Protein AF-A0A0L0VGM8-F1 (afdb_monomer_lite)

pLDDT: mean 88.45, std 19.05, range [26.08, 98.88]

Organism: NCBI:txid1165861

Sequence (491 aa):
MAAKLDQTADYLCGAKWAIGRETSVAVNGSKTFADRGPPMVFPAPFGRDLTKEEAYIQKLDASTGASLKLTVLNAQGRVWTMVAGGGASVVYSDAIAAHGFAHELANYGEYSGAPTKGQTFEYAKTILDLMTRGEPHPEGKVLIIGGGIANFTNVAATFGGIIDALKNYKEGLQRHKVKIFVRRGGPNYQEGLKKMRLIGETIGIEIQVFGPDTHISSIVPMALGITKPMSNGVDSAPNGISATHKAPNGTSVTSPPSSATFAATVVPESREEHGVVSFAQGAPAQRPWFRPFDETTRGLVYGLQPRAIQGMLDFDFACGRKIPSVAAMIYPFGGHHVQKFYWGTKETLLPVYATIAEAVKKHPEADTLVNFSSSRSVYQSTLDALEISQIKSIALIAEGVPERHAREILHLAEKKKVIIIGPATVGGIKPGCFRIGNTGGMMDNIIASKLYRPGSVAYVSKSGGMSNELNNILSLTTNGTYEGIAIGGDR

Radius of gyration: 25.76 Å; chains: 1; bounding box: 67×94×62 Å

InterPro domains:
  IPR002020 Citrate synthase [PTHR23118] (273-491)
  IPR003781 CoA-binding [PF02629] (295-400)
  IPR016102 Succinyl-CoA synthetase-like [G3DSA:3.40.50.261] (47-234)
  IPR016102 Succinyl-CoA synthetase-like [G3DSA:3.40.50.261] (425-491)
  IPR016102 Succinyl-CoA synthetase-like [SSF52210] (66-200)
  IPR032263 ATP-citrate synthase, citrate-binding domain [PF16114] (48-225)
  IPR033847 ATP-citrate lyase/succinyl-CoA ligase, conserved site [PS01216] (461-490)
  IPR036291 NAD(P)-binding domain superfamily [SSF51735] (292-423)
  IPR036969 Citrate synthase superfamily [SSF48256] (419-489)

Secondary structure (DSSP, 8-state):
------GGGHHHHHHHHHHHT--S---TT----TT-SPPP--PPPTT-PPPHHHHHHHHHHHTSSSEEEEEES-TT-SEEE--BSHHHHHHHHHHHHHTT-GGGB-EEEEEES---HHHHHHHHHHHHHHHTSSSPPTT--EEEE-B-B-SS--HHHHHHHHHHHHHHTHHHHHHTT-EEEEE-BSTTHHHHHHHHHHHHHHHT--EEEE-TTS-TTTHHHHHTT--PPPP------------------------------S--PPPTTEEEETTEEEEPPPPPP---TT----TT-EEEEES--HHHHHHHHHHHHHTT-SS-SEEEEE-TTS-SEEEEEEETTEEEEEEEESSHHHHHHH-TTEEEEEE---TTTHHHHHHHHHT-TT--EEEE--S---HHHHHHHHHHHHHHT-EEE-SS---EEETTTEE-TTTT-SHHHHHHTTTTS--SEEEEES-HHHHHHHHHHHHHHSS-EEEEEE--S--

Structure (mmCIF, N/CA/C/O backbone):
data_AF-A0A0L0VGM8-F1
#
_entry.id   AF-A0A0L0VGM8-F1
#
loop_
_atom_site.group_PDB
_atom_site.id
_atom_site.type_symbol
_atom_site.label_atom_id
_atom_site.label_alt_id
_atom_site.label_comp_id
_atom_site.label_asym_id
_atom_site.label_entity_id
_atom_site.label_seq_id
_atom_site.pdbx_PDB_ins_code
_atom_site.Cartn_x
_atom_site.Cartn_y
_atom_site.Cartn_z
_atom_site.occupancy
_atom_site.B_iso_or_equiv
_atom_site.auth_seq_id
_atom_site.auth_comp_id
_atom_site.auth_asym_id
_atom_site.auth_atom_id
_atom_site.pdbx_PDB_model_num
ATOM 1 N N . MET A 1 1 ? -30.259 19.601 -10.036 1.00 79.94 1 MET A N 1
ATOM 2 C CA . MET A 1 1 ? -29.054 19.096 -10.732 1.00 79.94 1 MET A CA 1
ATOM 3 C C . MET A 1 1 ? -28.378 18.089 -9.815 1.00 79.94 1 MET A C 1
ATOM 5 O O . MET A 1 1 ? -28.261 18.386 -8.636 1.00 79.94 1 MET A O 1
ATOM 9 N N . ALA A 1 2 ? -27.986 16.918 -10.319 1.00 90.88 2 ALA A N 1
ATOM 10 C CA . ALA A 1 2 ? -27.205 15.931 -9.571 1.00 90.88 2 ALA A CA 1
ATOM 11 C C . ALA A 1 2 ? -25.869 15.724 -10.291 1.00 90.88 2 ALA A C 1
ATOM 13 O O . ALA A 1 2 ? -25.850 15.620 -11.516 1.00 90.88 2 ALA A O 1
ATOM 14 N N . ALA A 1 3 ? -24.764 15.701 -9.548 1.00 92.38 3 ALA A N 1
ATOM 15 C CA . ALA A 1 3 ? -23.424 15.572 -10.107 1.00 92.38 3 ALA A CA 1
ATOM 16 C C . ALA A 1 3 ? -22.509 14.794 -9.153 1.00 92.38 3 ALA A C 1
ATOM 18 O O . ALA A 1 3 ? -22.733 14.771 -7.943 1.00 92.38 3 ALA A O 1
ATOM 19 N N . LYS A 1 4 ? -21.465 14.179 -9.711 1.00 93.75 4 LYS A N 1
ATOM 20 C CA . LYS A 1 4 ? -20.324 13.628 -8.975 1.00 93.75 4 LYS A CA 1
ATOM 21 C C . LYS A 1 4 ? -19.057 14.193 -9.599 1.00 93.75 4 LYS A C 1
ATOM 23 O O . LYS A 1 4 ? -18.943 14.218 -10.823 1.00 93.75 4 LYS A O 1
ATOM 28 N N . LEU A 1 5 ? -18.143 14.658 -8.760 1.00 94.25 5 LEU A N 1
ATOM 29 C CA . LEU A 1 5 ? -16.831 15.132 -9.178 1.00 94.25 5 LEU A CA 1
ATOM 30 C C . LEU A 1 5 ? -15.785 14.114 -8.740 1.00 94.25 5 LEU A C 1
ATOM 32 O O . LEU A 1 5 ? -15.916 13.507 -7.678 1.00 94.25 5 LEU A O 1
ATOM 36 N N . ASP A 1 6 ? -14.758 13.947 -9.561 1.00 95.00 6 ASP A N 1
ATOM 37 C CA . ASP A 1 6 ? -13.577 13.181 -9.193 1.00 95.00 6 ASP A CA 1
ATOM 38 C C . ASP A 1 6 ? -12.744 14.004 -8.205 1.00 95.00 6 ASP A C 1
ATOM 40 O O . ASP A 1 6 ? -12.049 14.939 -8.600 1.00 95.00 6 ASP A O 1
ATOM 44 N N . GLN A 1 7 ? -12.839 13.672 -6.917 1.00 91.94 7 GLN A N 1
ATOM 45 C CA . GLN A 1 7 ? -12.145 14.386 -5.845 1.00 91.94 7 GLN A CA 1
ATOM 46 C C . GLN A 1 7 ? -10.617 14.337 -5.994 1.00 91.94 7 GLN A C 1
ATOM 48 O O . GLN A 1 7 ? -9.934 15.258 -5.552 1.00 91.94 7 GLN A O 1
ATOM 53 N N . THR A 1 8 ? -10.062 13.316 -6.650 1.00 92.19 8 THR A N 1
ATOM 54 C CA . THR A 1 8 ? -8.607 13.215 -6.847 1.00 92.19 8 THR A CA 1
ATOM 55 C C . THR A 1 8 ? -8.074 14.309 -7.782 1.00 92.19 8 THR A C 1
ATOM 57 O O . THR A 1 8 ? -6.894 14.655 -7.734 1.00 92.19 8 THR A O 1
ATOM 60 N N . ALA A 1 9 ? -8.952 14.942 -8.570 1.00 94.94 9 ALA A N 1
ATOM 61 C CA . ALA A 1 9 ? -8.632 16.085 -9.418 1.00 94.94 9 ALA A CA 1
ATOM 62 C C . ALA A 1 9 ? -8.620 17.437 -8.675 1.00 94.94 9 ALA A C 1
ATOM 64 O O . ALA A 1 9 ? -8.460 18.473 -9.323 1.00 94.94 9 ALA A O 1
ATOM 65 N N . ASP A 1 10 ? -8.760 17.469 -7.344 1.00 90.75 10 ASP A N 1
ATOM 66 C CA . ASP A 1 10 ? -8.776 18.719 -6.566 1.00 90.75 10 ASP A CA 1
ATOM 67 C C . ASP A 1 10 ? -7.519 19.572 -6.789 1.00 90.75 10 ASP A C 1
ATOM 69 O O . ASP A 1 10 ? -7.609 20.774 -7.020 1.00 90.75 10 ASP A O 1
ATOM 73 N N . TYR A 1 11 ? -6.338 18.954 -6.877 1.00 89.94 11 TYR A N 1
ATOM 74 C CA . TYR A 1 11 ? -5.098 19.696 -7.137 1.00 89.94 11 TYR A CA 1
ATOM 75 C C . TYR A 1 11 ? -5.039 20.350 -8.535 1.00 89.94 11 TYR A C 1
ATOM 77 O O . TYR A 1 11 ? -4.199 21.220 -8.761 1.00 89.94 11 TYR A O 1
ATOM 85 N N . LEU A 1 12 ? -5.904 19.937 -9.472 1.00 92.50 12 LEU A N 1
ATOM 86 C CA . LEU A 1 12 ? -6.023 20.499 -10.825 1.00 92.50 12 LEU A CA 1
ATOM 87 C C . LEU A 1 12 ? -7.187 21.486 -10.937 1.00 92.50 12 LEU A C 1
ATOM 89 O O . LEU A 1 12 ? -7.097 22.502 -11.628 1.00 92.50 12 LEU A O 1
ATOM 93 N N . CYS A 1 13 ? -8.314 21.151 -10.310 1.00 94.00 13 CYS A N 1
ATOM 94 C CA . CYS A 1 13 ? -9.599 21.804 -10.527 1.00 94.00 13 CYS A CA 1
ATOM 95 C C . CYS A 1 13 ? -10.120 22.565 -9.305 1.00 94.00 13 CYS A C 1
ATOM 97 O O . CYS A 1 13 ? -11.074 23.327 -9.460 1.00 94.00 13 CYS A O 1
ATOM 99 N N . GLY A 1 14 ? -9.493 22.426 -8.137 1.00 90.62 14 GLY A N 1
ATOM 100 C CA . GLY A 1 14 ? -9.945 22.985 -6.862 1.00 90.62 14 GLY A CA 1
ATOM 101 C C . GLY A 1 14 ? -10.182 24.492 -6.913 1.00 90.62 14 GLY A C 1
ATOM 102 O O . GLY A 1 14 ? -11.224 24.960 -6.465 1.00 90.62 14 GLY A O 1
ATOM 103 N N . ALA A 1 15 ? -9.305 25.251 -7.580 1.00 89.94 15 ALA A N 1
ATOM 104 C CA . ALA A 1 15 ? -9.500 26.691 -7.776 1.00 89.94 15 ALA A CA 1
ATOM 105 C C . ALA A 1 15 ? -10.761 27.010 -8.605 1.00 89.94 15 ALA A C 1
ATOM 107 O O . ALA A 1 15 ? -11.533 27.901 -8.264 1.00 89.94 15 ALA A O 1
ATOM 108 N N . LYS A 1 16 ? -11.026 26.250 -9.678 1.00 91.56 16 LYS A N 1
ATOM 109 C CA . LYS A 1 16 ? -12.244 26.424 -10.493 1.00 91.56 16 LYS A CA 1
ATOM 110 C C . LYS A 1 16 ? -13.495 26.014 -9.722 1.00 91.56 16 LYS A C 1
ATOM 112 O O . LYS A 1 16 ? -14.535 26.653 -9.856 1.00 91.56 16 LYS A O 1
ATOM 117 N N . TRP A 1 17 ? -13.394 24.953 -8.926 1.00 92.25 17 TRP A N 1
ATOM 118 C CA . TRP A 1 17 ? -14.467 24.509 -8.046 1.00 92.25 17 TRP A CA 1
ATOM 119 C C . TRP A 1 17 ? -14.796 25.563 -6.990 1.00 92.25 17 TRP A C 1
ATOM 121 O O . TRP A 1 17 ? -15.973 25.843 -6.790 1.00 92.25 17 TRP A O 1
ATOM 131 N N . ALA A 1 18 ? -13.785 26.182 -6.377 1.00 88.94 18 ALA A N 1
ATOM 132 C CA . ALA A 1 18 ? -13.961 27.246 -5.395 1.00 88.94 18 ALA A CA 1
ATOM 133 C C . ALA A 1 18 ? -14.659 28.475 -5.997 1.00 88.94 18 ALA A C 1
ATOM 135 O O . ALA A 1 18 ? -15.657 28.940 -5.446 1.00 88.94 18 ALA A O 1
ATOM 136 N N . ILE A 1 19 ? -14.227 28.914 -7.186 1.00 88.06 19 ILE A N 1
ATOM 137 C CA . ILE A 1 19 ? -14.870 30.008 -7.932 1.00 88.06 19 ILE A CA 1
ATOM 138 C C . ILE A 1 19 ? -16.338 29.679 -8.226 1.00 88.06 19 ILE A C 1
ATOM 140 O O . ILE A 1 19 ? -17.218 30.506 -8.009 1.00 88.06 19 ILE A O 1
ATOM 144 N N . GLY A 1 20 ? -16.629 28.454 -8.676 1.00 86.81 20 GLY A N 1
ATOM 145 C CA . GLY A 1 20 ? -17.999 28.017 -8.961 1.00 86.81 20 GLY A CA 1
ATOM 146 C C . GLY A 1 20 ? -18.915 27.964 -7.731 1.00 86.81 20 GLY A C 1
ATOM 147 O O . GLY A 1 20 ? -20.133 27.904 -7.885 1.00 86.81 20 GLY A O 1
ATOM 148 N N . ARG A 1 21 ? -18.348 27.984 -6.518 1.00 85.50 21 ARG A N 1
ATOM 149 C CA . ARG A 1 21 ? -19.083 28.031 -5.247 1.00 85.50 21 ARG A CA 1
ATOM 150 C C . ARG A 1 21 ? -19.226 29.435 -4.665 1.00 85.50 21 ARG A C 1
ATOM 152 O O . ARG A 1 21 ? -19.839 29.582 -3.608 1.00 85.50 21 ARG A O 1
ATOM 159 N N . GLU A 1 22 ? -18.654 30.453 -5.295 1.00 80.12 22 GLU A N 1
ATOM 160 C CA . GLU A 1 22 ? -18.773 31.826 -4.825 1.00 80.12 22 GLU A CA 1
ATOM 161 C C . GLU A 1 22 ? -20.226 32.319 -4.948 1.00 80.12 22 GLU A C 1
ATOM 163 O O . GLU A 1 22 ? -20.828 32.273 -6.017 1.00 80.12 22 GLU A O 1
ATOM 168 N N . THR A 1 23 ? -20.795 32.803 -3.843 1.00 71.62 23 THR A N 1
ATOM 169 C CA . THR A 1 23 ? -22.163 33.347 -3.792 1.00 71.62 23 THR A CA 1
ATOM 170 C C . THR A 1 23 ? -22.209 34.874 -3.889 1.00 71.62 23 THR A C 1
ATOM 172 O O . THR A 1 23 ? -23.296 35.445 -3.959 1.00 71.62 23 THR A O 1
ATOM 175 N N . SER A 1 24 ? -21.059 35.560 -3.875 1.00 66.19 24 SER A N 1
ATOM 176 C CA . SER A 1 24 ? -20.976 37.009 -4.083 1.00 66.19 24 SER A CA 1
ATOM 177 C C . SER A 1 24 ? -21.160 37.351 -5.559 1.00 66.19 24 SER A C 1
ATOM 179 O O . SER A 1 24 ? -20.450 36.842 -6.422 1.00 66.19 24 SER A O 1
ATOM 181 N N . VAL A 1 25 ? -22.095 38.261 -5.845 1.00 56.09 25 VAL A N 1
ATOM 182 C CA . VAL A 1 25 ? -22.300 38.839 -7.179 1.00 56.09 25 VAL A CA 1
ATOM 183 C C . VAL A 1 25 ? -20.978 39.461 -7.633 1.00 56.09 25 VAL A C 1
ATOM 185 O O . VAL A 1 25 ? -20.482 40.399 -7.008 1.00 56.09 25 VAL A O 1
ATOM 188 N N . ALA A 1 26 ? -20.368 38.919 -8.688 1.00 52.00 26 ALA A N 1
ATOM 189 C CA . ALA A 1 26 ? -19.128 39.457 -9.226 1.00 52.00 26 ALA A CA 1
ATOM 190 C C . ALA A 1 26 ? -19.354 40.909 -9.679 1.00 52.00 26 ALA A C 1
ATOM 192 O O . ALA A 1 26 ? -20.051 41.162 -10.659 1.00 52.00 26 ALA A O 1
ATOM 193 N N . VAL A 1 27 ? -18.769 41.873 -8.966 1.00 47.88 27 VAL A N 1
ATOM 194 C CA . VAL A 1 27 ? -18.684 43.254 -9.447 1.00 47.88 27 VAL A CA 1
ATOM 195 C C . VAL A 1 27 ? -17.753 43.243 -10.660 1.00 47.88 27 VAL A C 1
ATOM 197 O O . VAL A 1 27 ? -16.590 42.848 -10.551 1.00 47.88 27 VAL A O 1
ATOM 200 N N . ASN A 1 28 ? -18.289 43.614 -11.824 1.00 42.31 28 ASN A N 1
ATOM 201 C CA . ASN A 1 28 ? -17.569 43.664 -13.096 1.00 42.31 28 ASN A CA 1
ATOM 202 C C . ASN A 1 28 ? -16.241 44.432 -12.949 1.00 42.31 28 ASN A C 1
ATOM 204 O O . ASN A 1 28 ? -16.252 45.623 -12.648 1.00 42.31 28 ASN A O 1
ATOM 208 N N . GLY A 1 29 ? -15.109 43.760 -13.199 1.00 49.34 29 GLY A N 1
ATOM 209 C CA . GLY A 1 29 ? -13.810 44.417 -13.412 1.00 49.34 29 GLY A CA 1
ATOM 210 C C . GLY A 1 29 ? -12.638 44.015 -12.506 1.00 49.34 29 GLY A C 1
ATOM 211 O O . GLY A 1 29 ? -11.538 44.521 -12.722 1.00 49.34 29 GLY A O 1
ATOM 212 N N . SER A 1 30 ? -12.790 43.112 -11.529 1.00 43.59 30 SER A N 1
ATOM 213 C CA . SER A 1 30 ? -11.649 42.663 -10.708 1.00 43.59 30 SER A CA 1
ATOM 214 C C . SER A 1 30 ? -10.921 41.453 -11.315 1.00 43.59 30 SER A C 1
ATOM 216 O O . SER A 1 30 ? -11.533 40.463 -11.716 1.00 43.59 30 SER A O 1
ATOM 218 N N . LYS A 1 31 ? -9.583 41.535 -11.393 1.00 45.72 31 LYS A N 1
ATOM 219 C CA . LYS A 1 31 ? -8.706 40.438 -11.838 1.00 45.72 31 LYS A CA 1
ATOM 220 C C . LYS A 1 31 ? -8.954 39.186 -10.982 1.00 45.72 31 LYS A C 1
ATOM 222 O O . LYS A 1 31 ? -8.949 39.256 -9.756 1.00 45.72 31 LYS A O 1
ATOM 227 N N . THR A 1 32 ? -9.160 38.045 -11.634 1.00 46.97 32 THR A N 1
ATOM 228 C CA . THR A 1 32 ? -9.331 36.722 -11.014 1.00 46.97 32 THR A CA 1
ATOM 229 C C . THR A 1 32 ? -8.058 36.291 -10.284 1.00 46.97 32 THR A C 1
ATOM 231 O O . THR A 1 32 ? -7.038 36.053 -10.928 1.00 46.97 32 THR A O 1
ATOM 234 N N . PHE A 1 33 ? -8.120 36.165 -8.958 1.00 50.41 33 PHE A N 1
ATOM 235 C CA . PHE A 1 33 ? -7.086 35.516 -8.145 1.00 50.41 33 PHE A CA 1
ATOM 236 C C . PHE A 1 33 ? -7.449 34.043 -7.899 1.00 50.41 33 PHE A C 1
ATOM 238 O O . PHE A 1 33 ? -8.628 33.692 -7.878 1.00 50.41 33 PHE A O 1
ATOM 245 N N . ALA A 1 34 ? -6.436 33.188 -7.726 1.00 52.56 34 ALA A N 1
ATOM 246 C CA . ALA A 1 34 ? -6.582 31.737 -7.565 1.00 52.56 34 ALA A CA 1
ATOM 247 C C . ALA A 1 34 ? -7.302 31.304 -6.267 1.00 52.56 34 ALA A C 1
ATOM 249 O O . ALA A 1 34 ? -7.775 30.174 -6.195 1.00 52.56 34 ALA A O 1
ATOM 250 N N . ASP A 1 35 ? -7.450 32.210 -5.296 1.00 57.44 35 ASP A N 1
ATOM 251 C CA . ASP A 1 35 ? -7.978 31.933 -3.952 1.00 57.44 35 ASP A CA 1
ATOM 252 C C . ASP A 1 35 ? -9.384 32.516 -3.732 1.00 57.44 35 ASP A C 1
ATOM 254 O O . ASP A 1 35 ? -9.690 33.091 -2.685 1.00 57.44 35 ASP A O 1
ATOM 258 N N . ARG A 1 36 ? -10.248 32.439 -4.749 1.00 70.75 36 ARG A N 1
ATOM 259 C CA . ARG A 1 36 ? -11.599 33.011 -4.689 1.00 70.75 36 ARG A CA 1
ATOM 260 C C . ARG A 1 36 ? -12.656 31.923 -4.464 1.00 70.75 36 ARG A C 1
ATOM 262 O O . ARG A 1 36 ? -12.758 30.987 -5.251 1.00 70.75 36 ARG A O 1
ATOM 269 N N . GLY A 1 37 ? -13.464 32.092 -3.413 1.00 73.38 37 GLY A N 1
ATOM 270 C CA . GLY A 1 37 ? -14.580 31.208 -3.048 1.00 73.38 37 GLY A CA 1
ATOM 271 C C . GLY A 1 37 ? -14.209 30.068 -2.079 1.00 73.38 37 GLY A C 1
ATOM 272 O O . GLY A 1 37 ? -13.031 29.792 -1.859 1.00 73.38 37 GLY A O 1
ATOM 273 N N . PRO A 1 38 ? -15.198 29.421 -1.433 1.00 84.12 38 PRO A N 1
ATOM 274 C CA . PRO A 1 38 ? -14.945 28.331 -0.489 1.00 84.12 38 PRO A CA 1
ATOM 275 C C . PRO A 1 38 ? -14.547 27.024 -1.211 1.00 84.12 38 PRO A C 1
ATOM 277 O O . PRO A 1 38 ? -15.079 26.747 -2.288 1.00 84.12 38 PRO A O 1
ATOM 280 N N . PRO A 1 39 ? -13.687 26.168 -0.615 1.00 85.81 39 PRO A N 1
ATOM 281 C CA . PRO A 1 39 ? -13.276 24.887 -1.209 1.00 85.81 39 PRO A CA 1
ATOM 282 C C . PRO A 1 39 ? -14.476 23.968 -1.458 1.00 85.81 39 PRO A C 1
ATOM 284 O O . PRO A 1 39 ? -15.499 24.113 -0.794 1.00 85.81 39 PRO A O 1
ATOM 287 N N . MET A 1 40 ? -14.384 23.010 -2.387 1.00 88.31 40 MET A N 1
ATOM 288 C CA . MET A 1 40 ? -15.491 22.085 -2.678 1.00 88.31 40 MET A CA 1
ATOM 289 C C . MET A 1 40 ? -15.894 21.271 -1.436 1.00 88.31 40 MET A C 1
ATOM 291 O O . MET A 1 40 ? -15.041 20.796 -0.693 1.00 88.31 40 MET A O 1
ATOM 295 N N . VAL A 1 41 ? -17.203 21.108 -1.210 1.00 85.81 41 VAL A N 1
ATOM 296 C CA . VAL A 1 41 ? -17.743 20.280 -0.118 1.00 85.81 41 VAL A CA 1
ATOM 297 C C . VAL A 1 41 ? -18.390 19.043 -0.719 1.00 85.81 41 VAL A C 1
ATOM 299 O O . VAL A 1 41 ? -19.236 19.150 -1.605 1.00 85.81 41 VAL A O 1
ATOM 302 N N . PHE A 1 42 ? -18.007 17.879 -0.201 1.00 87.19 42 PHE A N 1
ATOM 303 C CA . PHE A 1 42 ? -18.567 16.583 -0.566 1.00 87.19 42 PHE A CA 1
ATOM 304 C C . PHE A 1 42 ? -19.541 16.152 0.539 1.00 87.19 42 PHE A C 1
ATOM 306 O O . PHE A 1 42 ? -19.089 15.701 1.593 1.00 87.19 42 PHE A O 1
ATOM 313 N N . PRO A 1 43 ? -20.862 16.356 0.363 1.00 86.25 43 PRO A N 1
ATOM 314 C CA . PRO A 1 43 ? -21.831 16.023 1.400 1.00 86.25 43 PRO A CA 1
ATOM 315 C C . PRO A 1 43 ? -21.886 14.510 1.633 1.00 86.25 43 PRO A C 1
ATOM 317 O O . PRO A 1 43 ? -21.702 13.717 0.704 1.00 86.25 43 PRO A O 1
ATOM 320 N N . ALA A 1 44 ? -22.177 14.117 2.874 1.00 85.50 44 ALA A N 1
ATOM 321 C CA . ALA A 1 44 ? -22.482 12.731 3.198 1.00 85.50 44 ALA A CA 1
ATOM 322 C C . ALA A 1 44 ? -23.756 12.265 2.454 1.00 85.50 44 ALA A C 1
ATOM 324 O O . ALA A 1 44 ? -24.604 13.090 2.092 1.00 85.50 44 ALA A O 1
ATOM 325 N N . PRO A 1 45 ? -23.911 10.952 2.199 1.00 86.31 45 PRO A N 1
ATOM 326 C CA . PRO A 1 45 ? -25.155 10.406 1.668 1.00 86.31 45 PRO A CA 1
ATOM 327 C C . PRO A 1 45 ? -26.355 10.744 2.562 1.00 86.31 45 PRO A C 1
ATOM 329 O O . PRO A 1 45 ? -26.219 10.856 3.780 1.00 86.31 45 PRO A O 1
ATOM 332 N N . PHE A 1 46 ? -27.545 10.847 1.963 1.00 88.44 46 PHE A N 1
ATOM 333 C CA . PHE A 1 46 ? -28.784 11.046 2.718 1.00 88.44 46 PHE A CA 1
ATOM 334 C C . PHE A 1 46 ? -28.940 9.983 3.819 1.00 88.44 46 PHE A C 1
ATOM 336 O O . PHE A 1 46 ? -28.724 8.797 3.570 1.00 88.44 46 PHE A O 1
ATOM 343 N N . GLY A 1 47 ? -29.328 10.415 5.022 1.00 85.31 47 GLY A N 1
ATOM 344 C CA . GLY A 1 47 ? -29.455 9.554 6.203 1.00 85.31 47 GLY A CA 1
ATOM 345 C C . GLY A 1 47 ? -28.227 9.538 7.120 1.00 85.31 47 GLY A C 1
ATOM 346 O O . GLY A 1 47 ? -28.261 8.862 8.145 1.00 85.31 47 GLY A O 1
ATOM 347 N N . ARG A 1 48 ? -27.163 10.285 6.795 1.00 85.12 48 ARG A N 1
ATOM 348 C CA . ARG A 1 48 ? -26.002 10.496 7.669 1.00 85.12 48 ARG A CA 1
ATOM 349 C C . ARG A 1 48 ? -25.472 11.920 7.572 1.00 85.12 48 ARG A C 1
ATOM 351 O O . ARG A 1 48 ? -25.461 12.508 6.495 1.00 85.12 48 ARG A O 1
ATOM 358 N N . ASP A 1 49 ? -24.942 12.407 8.686 1.00 83.00 49 ASP A N 1
ATOM 359 C CA . ASP A 1 49 ? -24.141 13.626 8.733 1.00 83.00 49 ASP A CA 1
ATOM 360 C C . ASP A 1 49 ? -22.651 13.280 8.729 1.00 83.00 49 ASP A C 1
ATOM 362 O O . ASP A 1 49 ? -22.243 12.248 9.267 1.00 83.00 49 ASP A O 1
ATOM 366 N N . LEU A 1 50 ? -21.836 14.158 8.136 1.00 86.19 50 LEU A N 1
ATOM 367 C CA . LEU A 1 50 ? -20.381 14.065 8.232 1.00 86.19 50 LEU A CA 1
ATOM 368 C C . LEU A 1 50 ? -19.955 14.477 9.646 1.00 86.19 50 LEU A C 1
ATOM 370 O O . LEU A 1 50 ? -20.148 15.631 10.043 1.00 86.19 50 LEU A O 1
ATOM 374 N N . THR A 1 51 ? -19.370 13.558 10.411 1.00 91.38 51 THR A N 1
ATOM 375 C CA . THR A 1 51 ? -18.949 13.869 11.782 1.00 91.38 51 THR A CA 1
ATOM 376 C C . THR A 1 51 ? -17.689 14.738 11.798 1.00 91.38 51 THR A C 1
ATOM 378 O O . THR A 1 51 ? -16.915 14.795 10.837 1.00 91.38 51 THR A O 1
ATOM 381 N N . LYS A 1 52 ? -17.443 15.422 12.923 1.00 94.31 52 LYS A N 1
ATOM 382 C CA . LYS A 1 52 ? -16.221 16.227 13.107 1.00 94.31 52 LYS A CA 1
ATOM 383 C C . LYS A 1 52 ? -14.961 15.361 13.005 1.00 94.31 52 LYS A C 1
ATOM 385 O O . LYS A 1 52 ? -13.931 15.820 12.522 1.00 94.31 52 LYS A O 1
ATOM 390 N N . GLU A 1 53 ? -15.057 14.112 13.445 1.00 96.00 53 GLU A N 1
ATOM 391 C CA . GLU A 1 53 ? -13.988 13.119 13.421 1.00 96.00 53 GLU A CA 1
ATOM 392 C C . GLU A 1 53 ? -13.730 12.595 12.005 1.00 96.00 53 GLU A C 1
ATOM 394 O O . GLU A 1 53 ? -12.575 12.498 11.599 1.00 96.00 53 GLU A O 1
ATOM 399 N N . GLU A 1 54 ? -14.779 12.337 11.217 1.00 95.00 54 GLU A N 1
ATOM 400 C CA . GLU A 1 54 ? -14.637 11.998 9.795 1.00 95.00 54 GLU A CA 1
ATOM 401 C C . GLU A 1 54 ? -13.947 13.136 9.029 1.00 95.00 54 GLU A C 1
ATOM 403 O O . GLU A 1 54 ? -12.987 12.893 8.297 1.00 95.00 54 GLU A O 1
ATOM 408 N N . ALA A 1 55 ? -14.359 14.388 9.260 1.00 92.19 55 ALA A N 1
ATOM 409 C CA . ALA A 1 55 ? -13.723 15.562 8.661 1.00 92.19 55 ALA A CA 1
ATOM 410 C C . ALA A 1 55 ? -12.254 15.735 9.102 1.00 92.19 55 ALA A C 1
ATOM 412 O O . ALA A 1 55 ? -11.400 16.120 8.300 1.00 92.19 55 ALA A O 1
ATOM 413 N N . TYR A 1 56 ? -11.934 15.431 10.365 1.00 95.88 56 TYR A N 1
ATOM 414 C CA . TYR A 1 56 ? -10.560 15.462 10.870 1.00 95.88 56 TYR A CA 1
ATOM 415 C C . TYR A 1 56 ? -9.668 14.430 10.166 1.00 95.88 56 TYR A C 1
ATOM 417 O O . TYR A 1 56 ? -8.580 14.780 9.704 1.00 95.88 56 TYR A O 1
ATOM 425 N N . ILE A 1 57 ? -10.142 13.188 10.015 1.00 96.75 57 ILE A N 1
ATOM 426 C CA . ILE A 1 57 ? -9.402 12.139 9.303 1.00 96.75 57 ILE A CA 1
ATOM 427 C C . ILE A 1 57 ? -9.253 12.474 7.815 1.00 96.75 57 ILE A C 1
ATOM 429 O O . ILE A 1 57 ? -8.156 12.336 7.285 1.00 96.75 57 ILE A O 1
ATOM 433 N N . GLN A 1 58 ? -10.291 13.005 7.159 1.00 91.94 58 GLN A N 1
ATOM 434 C CA . GLN A 1 58 ? -10.193 13.480 5.770 1.00 91.94 58 GLN A CA 1
ATOM 435 C C . GLN A 1 58 ? -9.136 14.581 5.600 1.00 91.94 58 GLN A C 1
ATOM 437 O O . GLN A 1 58 ? -8.404 14.603 4.612 1.00 91.94 58 GLN A O 1
ATOM 442 N N . LYS A 1 59 ? -9.014 15.491 6.573 1.00 91.31 59 LYS A N 1
ATOM 443 C CA . LYS A 1 59 ? -7.964 16.517 6.562 1.00 91.31 59 LYS A CA 1
ATOM 444 C C . LYS A 1 59 ? -6.569 15.910 6.731 1.00 91.31 59 LYS A C 1
ATOM 446 O O . LYS A 1 59 ? -5.628 16.366 6.083 1.00 91.31 59 LYS A O 1
ATOM 451 N N . LEU A 1 60 ? -6.428 14.909 7.601 1.00 92.75 60 LEU A N 1
ATOM 452 C CA . LEU A 1 60 ? -5.163 14.204 7.808 1.00 92.75 60 LEU A CA 1
ATOM 453 C C . LEU A 1 60 ? -4.737 13.456 6.534 1.00 92.75 60 LEU A C 1
ATOM 455 O O . LEU A 1 60 ? -3.588 13.590 6.120 1.00 92.75 60 LEU A O 1
ATOM 459 N N . ASP A 1 61 ? -5.675 12.761 5.891 1.00 90.62 61 ASP A N 1
ATOM 460 C CA . ASP A 1 61 ? -5.523 12.059 4.610 1.00 90.62 61 ASP A CA 1
ATOM 461 C C . ASP A 1 61 ? -5.032 12.990 3.490 1.00 90.62 61 ASP A C 1
ATOM 463 O O . ASP A 1 61 ? -4.000 12.743 2.874 1.00 90.62 61 ASP A O 1
ATOM 467 N N . ALA A 1 62 ? -5.677 14.148 3.314 1.00 87.44 62 ALA A N 1
ATOM 468 C CA . ALA A 1 62 ? -5.295 15.134 2.298 1.00 87.44 62 ALA A CA 1
ATOM 469 C C . ALA A 1 62 ? -3.878 15.720 2.482 1.00 87.44 62 ALA A C 1
ATOM 471 O O . ALA A 1 62 ? -3.310 16.291 1.550 1.00 87.44 62 ALA A O 1
ATOM 472 N N . SER A 1 63 ? -3.304 15.603 3.684 1.00 86.81 63 SER A N 1
ATOM 473 C CA . SER A 1 63 ? -1.974 16.129 4.022 1.00 86.81 63 SER A CA 1
ATOM 474 C C . SER A 1 63 ? -0.841 15.109 3.855 1.00 86.81 63 SER A C 1
ATOM 476 O O . SER A 1 63 ? 0.304 15.389 4.220 1.00 86.81 63 SER A O 1
ATOM 478 N N . THR A 1 64 ? -1.129 13.915 3.329 1.00 86.88 64 THR A N 1
ATOM 479 C CA . THR A 1 64 ? -0.149 12.834 3.224 1.00 86.88 64 THR A CA 1
ATOM 480 C C . THR A 1 64 ? -0.259 12.035 1.927 1.00 86.88 64 THR A C 1
ATOM 482 O O . THR A 1 64 ? -1.241 12.124 1.208 1.00 86.88 64 THR A O 1
ATOM 485 N N . GLY A 1 65 ? 0.796 11.280 1.599 1.00 84.38 65 GLY A N 1
ATOM 486 C CA . GLY A 1 65 ? 0.763 10.268 0.538 1.00 84.38 65 GLY A CA 1
ATOM 487 C C . GLY A 1 65 ? 0.290 8.889 1.018 1.00 84.38 65 GLY A C 1
ATOM 488 O O . GLY A 1 65 ? 0.226 7.965 0.216 1.00 84.38 65 GLY A O 1
ATOM 489 N N . ALA A 1 66 ? 0.021 8.735 2.318 1.00 89.69 66 ALA A N 1
ATOM 490 C CA . ALA A 1 66 ? -0.685 7.584 2.873 1.00 89.69 66 ALA A CA 1
ATOM 491 C C . ALA A 1 66 ? -2.207 7.723 2.656 1.00 89.69 66 ALA A C 1
ATOM 493 O O . ALA A 1 66 ? -2.680 8.809 2.343 1.00 89.69 66 ALA A O 1
ATOM 494 N N . SER A 1 67 ? -2.961 6.642 2.857 1.00 91.12 67 SER A N 1
ATOM 495 C CA . SER A 1 67 ? -4.431 6.642 2.802 1.00 91.12 67 SER A CA 1
ATOM 496 C C . SER A 1 67 ? -4.970 6.455 4.220 1.00 91.12 67 SER A C 1
ATOM 498 O O . SER A 1 67 ? -4.508 5.564 4.942 1.00 91.12 67 SER A O 1
ATOM 500 N N . LEU A 1 68 ? -5.868 7.334 4.662 1.00 96.19 68 LEU A N 1
ATOM 501 C CA . LEU A 1 68 ? -6.486 7.329 5.988 1.00 96.19 68 LEU A CA 1
ATOM 502 C C . LEU A 1 68 ? -7.982 7.598 5.839 1.00 96.19 68 LEU A C 1
ATOM 504 O O . LEU A 1 68 ? -8.407 8.723 5.582 1.00 96.19 68 LEU A O 1
ATOM 508 N N . LYS A 1 69 ? -8.811 6.571 6.025 1.00 96.38 69 LYS A N 1
ATOM 509 C CA . LYS A 1 69 ? -10.265 6.674 5.848 1.00 96.38 69 LYS A CA 1
ATOM 510 C C . LYS A 1 69 ? -10.989 6.318 7.134 1.00 96.38 69 LYS A C 1
ATOM 512 O O . LYS A 1 69 ? -10.651 5.339 7.798 1.00 96.38 69 LYS A O 1
ATOM 517 N N . LEU A 1 70 ? -12.019 7.089 7.462 1.00 97.75 70 LEU A N 1
ATOM 518 C CA . LEU A 1 70 ? -12.926 6.803 8.565 1.00 97.75 70 LEU A CA 1
ATOM 519 C C . LEU A 1 70 ? -14.355 7.139 8.152 1.00 97.75 70 LEU A C 1
ATOM 521 O O . LEU A 1 70 ? -14.619 8.131 7.477 1.00 97.75 70 LEU A O 1
ATOM 525 N N . THR A 1 71 ? -15.272 6.279 8.556 1.00 96.56 71 THR A N 1
ATOM 526 C CA . THR A 1 71 ? -16.705 6.418 8.382 1.00 96.56 71 THR A CA 1
ATOM 527 C C . THR A 1 71 ? -17.376 5.815 9.608 1.00 96.56 71 THR A C 1
ATOM 529 O O . THR A 1 71 ? -17.213 4.628 9.884 1.00 96.56 71 THR A O 1
ATOM 532 N N . VAL A 1 72 ? -18.121 6.625 10.352 1.00 95.94 72 VAL A N 1
ATOM 533 C CA . VAL A 1 72 ? -18.895 6.177 11.512 1.00 95.94 72 VAL A CA 1
ATOM 534 C C . VAL A 1 72 ? -20.245 5.667 11.012 1.00 95.94 72 VAL A C 1
ATOM 536 O O . VAL A 1 72 ? -20.989 6.384 10.345 1.00 95.94 72 VAL A O 1
ATOM 539 N N . LEU A 1 73 ? -20.537 4.400 11.294 1.00 94.81 73 LEU A N 1
ATOM 540 C CA . LEU A 1 73 ? -21.758 3.709 10.875 1.00 94.81 73 LEU A CA 1
ATOM 541 C C . LEU A 1 73 ? -22.785 3.686 12.010 1.00 94.81 73 LEU A C 1
ATOM 543 O O . LEU A 1 73 ? -23.922 4.107 11.825 1.00 94.81 73 LEU A O 1
ATOM 547 N N . ASN A 1 74 ? -22.355 3.239 13.190 1.00 94.88 74 ASN A N 1
ATOM 548 C CA . ASN A 1 74 ? -23.158 3.172 14.403 1.00 94.88 74 ASN A CA 1
ATOM 549 C C . ASN A 1 74 ? -22.286 3.573 15.602 1.00 94.88 74 ASN A C 1
ATOM 551 O O . ASN A 1 74 ? -21.575 2.750 16.167 1.00 94.88 74 ASN A O 1
ATOM 555 N N . ALA A 1 75 ? -22.346 4.836 16.029 1.00 94.00 75 ALA A N 1
ATOM 556 C CA . ALA A 1 75 ? -21.521 5.325 17.140 1.00 94.00 75 ALA A CA 1
ATOM 557 C C . ALA A 1 75 ? -21.763 4.583 18.475 1.00 94.00 75 ALA A C 1
ATOM 559 O O . ALA A 1 75 ? -20.901 4.608 19.355 1.00 94.00 75 ALA A O 1
ATOM 560 N N . GLN A 1 76 ? -22.920 3.927 18.630 1.00 94.44 76 GLN A N 1
ATOM 561 C CA . GLN A 1 76 ? -23.262 3.127 19.809 1.00 94.44 76 GLN A CA 1
ATOM 562 C C . GLN A 1 76 ? -22.846 1.655 19.678 1.00 94.44 76 GLN A C 1
ATOM 564 O O . GLN A 1 76 ? -22.821 0.952 20.686 1.00 94.44 76 GLN A O 1
ATOM 569 N N . GLY A 1 77 ? -22.479 1.211 18.473 1.00 97.25 77 GLY A N 1
ATOM 570 C CA . GLY A 1 77 ? -22.080 -0.162 18.196 1.00 97.25 77 GLY A CA 1
ATOM 571 C C . GLY A 1 77 ? -20.868 -0.595 19.017 1.00 97.25 77 GLY A C 1
ATOM 572 O O . GLY A 1 77 ? -19.957 0.194 19.320 1.00 97.25 77 GLY A O 1
ATOM 573 N N . ARG A 1 78 ? -20.846 -1.874 19.393 1.00 98.31 78 ARG A N 1
ATOM 574 C CA . ARG A 1 78 ? -19.780 -2.437 20.226 1.00 98.31 78 ARG A CA 1
ATOM 575 C C . ARG A 1 78 ? -18.569 -2.941 19.446 1.00 98.31 78 ARG A C 1
ATOM 577 O O . ARG A 1 78 ? -17.532 -3.172 20.067 1.00 98.31 78 ARG A O 1
ATOM 584 N N . VAL A 1 79 ? -18.667 -3.117 18.127 1.00 98.69 79 VAL A N 1
ATOM 585 C CA . VAL A 1 79 ? -17.588 -3.669 17.290 1.00 98.69 79 VAL A CA 1
ATOM 586 C C . VAL A 1 79 ? -16.883 -2.548 16.533 1.00 98.69 79 VAL A C 1
ATOM 588 O O . VAL A 1 79 ? -17.418 -1.997 15.576 1.00 98.69 79 VAL A O 1
ATOM 591 N N . TRP A 1 80 ? -15.658 -2.232 16.946 1.00 98.81 80 TRP A N 1
ATOM 592 C CA . TRP A 1 80 ? -14.816 -1.208 16.329 1.00 98.81 80 TRP A CA 1
ATOM 593 C C . TRP A 1 80 ? -13.672 -1.843 15.548 1.00 98.81 80 TRP A C 1
ATOM 595 O O . TRP A 1 80 ? -13.100 -2.856 15.957 1.00 98.81 80 TRP A O 1
ATOM 605 N N . THR A 1 81 ? -13.305 -1.228 14.428 1.00 98.81 81 THR A N 1
ATOM 606 C CA . THR A 1 81 ? -12.227 -1.713 13.564 1.00 98.81 81 THR A CA 1
ATOM 607 C C . THR A 1 81 ? -11.171 -0.636 13.343 1.00 98.81 81 THR A C 1
ATOM 609 O O . THR A 1 81 ? -11.472 0.537 13.141 1.00 98.81 81 THR A O 1
ATOM 612 N N . MET A 1 82 ? -9.907 -1.047 13.376 1.00 98.69 82 MET A N 1
ATOM 613 C CA . MET A 1 82 ? -8.751 -0.240 12.994 1.00 98.69 82 MET A CA 1
ATOM 614 C C . MET A 1 82 ? -7.853 -1.116 12.123 1.00 98.69 82 MET A C 1
ATOM 616 O O . MET A 1 82 ? -6.871 -1.701 12.580 1.00 98.69 82 MET A O 1
ATOM 620 N N . VAL A 1 83 ? -8.264 -1.287 10.867 1.00 98.44 83 VAL A N 1
ATOM 621 C CA . VAL A 1 83 ? -7.672 -2.261 9.946 1.00 98.44 83 VAL A CA 1
ATOM 622 C C . VAL A 1 83 ? -6.747 -1.564 8.962 1.00 98.44 83 VAL A C 1
ATOM 624 O O . VAL A 1 83 ? -7.101 -0.541 8.386 1.00 98.44 83 VAL A O 1
ATOM 627 N N . ALA A 1 84 ? -5.571 -2.138 8.720 1.00 97.62 84 ALA A N 1
ATOM 628 C CA . ALA A 1 84 ? -4.665 -1.592 7.721 1.00 97.62 84 ALA A CA 1
ATOM 629 C C . ALA A 1 84 ? -4.810 -2.228 6.335 1.00 97.62 84 ALA A C 1
ATOM 631 O O . ALA A 1 84 ? -4.584 -3.435 6.169 1.00 97.62 84 ALA A O 1
ATOM 632 N N . GLY A 1 85 ? -5.048 -1.374 5.336 1.00 94.44 85 GLY A N 1
ATOM 633 C CA . GLY A 1 85 ? -5.265 -1.726 3.935 1.00 94.44 85 GLY A CA 1
ATOM 634 C C . GLY A 1 85 ? -6.743 -1.799 3.567 1.00 94.44 85 GLY A C 1
ATOM 635 O O . GLY A 1 85 ? -7.463 -2.628 4.117 1.00 94.44 85 GLY A O 1
ATOM 636 N N . GLY A 1 86 ? -7.158 -1.027 2.558 1.00 92.81 86 GLY A N 1
ATOM 637 C CA . GLY A 1 86 ? -8.550 -0.998 2.087 1.00 92.81 86 GLY A CA 1
ATOM 638 C C . GLY A 1 86 ? -9.134 -2.350 1.663 1.00 92.81 86 GLY A C 1
ATOM 639 O O . GLY A 1 86 ? -10.290 -2.637 1.934 1.00 92.81 86 GLY A O 1
ATOM 640 N N . GLY A 1 87 ? -8.341 -3.244 1.063 1.00 94.81 87 GLY A N 1
ATOM 641 C CA . GLY A 1 87 ? -8.824 -4.599 0.757 1.00 94.81 87 GLY A CA 1
ATOM 642 C C . GLY A 1 87 ? -9.081 -5.434 2.015 1.00 94.81 87 GLY A C 1
ATOM 643 O O . GLY A 1 87 ? -10.057 -6.173 2.087 1.00 94.81 87 GLY A O 1
ATOM 644 N N . ALA A 1 88 ? -8.224 -5.288 3.027 1.00 97.00 88 ALA A N 1
ATOM 645 C CA . ALA A 1 88 ? -8.386 -6.008 4.278 1.00 97.00 88 ALA A CA 1
ATOM 646 C C . ALA A 1 88 ? -9.560 -5.450 5.091 1.00 97.00 88 ALA A C 1
ATOM 648 O O . ALA A 1 88 ? -10.326 -6.237 5.632 1.00 97.00 88 ALA A O 1
ATOM 649 N N . SER A 1 89 ? -9.746 -4.127 5.161 1.00 97.62 89 SER A N 1
ATOM 650 C CA . SER A 1 89 ? -10.861 -3.528 5.914 1.00 97.62 89 SER A CA 1
ATOM 651 C C . SER A 1 89 ? -12.225 -4.008 5.418 1.00 97.62 89 SER A C 1
ATOM 653 O O . SER A 1 89 ? -13.098 -4.287 6.242 1.00 97.62 89 SER A O 1
ATOM 655 N N . VAL A 1 90 ? -12.383 -4.201 4.104 1.00 97.31 90 VAL A N 1
ATOM 656 C CA . VAL A 1 90 ? -13.574 -4.837 3.518 1.00 97.31 90 VAL A CA 1
ATOM 657 C C . VAL A 1 90 ? -13.710 -6.283 4.000 1.00 97.31 90 VAL A C 1
ATOM 659 O O . VAL A 1 90 ? -14.740 -6.624 4.565 1.00 97.31 90 VAL A O 1
ATOM 662 N N . VAL A 1 91 ? -12.656 -7.103 3.907 1.00 97.56 91 VAL A N 1
ATOM 663 C CA . VAL A 1 91 ? -12.683 -8.511 4.365 1.00 97.56 91 VAL A CA 1
ATOM 664 C C . VAL A 1 91 ? -13.038 -8.643 5.853 1.00 97.56 91 VAL A C 1
ATOM 666 O O . VAL A 1 91 ? -13.792 -9.538 6.229 1.00 97.56 91 VAL A O 1
ATOM 669 N N . TYR A 1 92 ? -12.520 -7.764 6.716 1.00 98.44 92 TYR A N 1
ATOM 670 C CA . TYR A 1 92 ? -12.894 -7.757 8.135 1.00 98.44 92 TYR A CA 1
ATOM 671 C C . TYR A 1 92 ? -14.354 -7.341 8.337 1.00 98.44 92 TYR A C 1
ATOM 673 O O . TYR A 1 92 ? -15.044 -7.958 9.146 1.00 98.44 92 TYR A O 1
ATOM 681 N N . SER A 1 93 ? -14.834 -6.335 7.601 1.00 98.25 93 SER A N 1
ATOM 682 C CA . SER A 1 93 ? -16.230 -5.883 7.673 1.00 98.25 93 SER A CA 1
ATOM 683 C C . SER A 1 93 ? -17.195 -6.977 7.210 1.00 98.25 93 SER A C 1
ATOM 685 O O . SER A 1 93 ? -18.169 -7.266 7.904 1.00 98.25 93 SER A O 1
ATOM 687 N N . ASP A 1 94 ? -16.872 -7.653 6.105 1.00 97.81 94 ASP A N 1
ATOM 688 C CA . ASP A 1 94 ? -17.623 -8.796 5.584 1.00 97.81 94 ASP A CA 1
ATOM 689 C C . ASP A 1 94 ? -17.641 -9.945 6.591 1.00 97.81 94 ASP A C 1
ATOM 691 O O . ASP A 1 94 ? -18.692 -10.525 6.848 1.00 97.81 94 ASP A O 1
ATOM 695 N N . ALA A 1 95 ? -16.503 -10.252 7.220 1.00 97.69 95 ALA A N 1
ATOM 696 C CA . ALA A 1 95 ? -16.439 -11.278 8.254 1.00 97.69 95 ALA A CA 1
ATOM 697 C C . ALA A 1 95 ? -17.316 -10.923 9.467 1.00 97.69 95 ALA A C 1
ATOM 699 O O . ALA A 1 95 ? -18.011 -11.795 9.981 1.00 97.69 95 ALA A O 1
ATOM 700 N N . ILE A 1 96 ? -17.330 -9.665 9.918 1.00 98.31 96 ILE A N 1
ATOM 701 C CA . ILE A 1 96 ? -18.191 -9.213 11.026 1.00 98.31 96 ILE A CA 1
ATOM 702 C C . ILE A 1 96 ? -19.670 -9.344 10.639 1.00 98.31 96 ILE A C 1
ATOM 704 O O . ILE A 1 96 ? -20.471 -9.887 11.405 1.00 98.31 96 ILE A O 1
ATOM 708 N N . ALA A 1 97 ? -20.029 -8.902 9.432 1.00 97.75 97 ALA A N 1
ATOM 709 C CA . ALA A 1 97 ? -21.390 -8.991 8.917 1.00 97.75 97 ALA A CA 1
ATOM 710 C C . ALA A 1 97 ? -21.855 -10.447 8.749 1.00 97.75 97 ALA A C 1
ATOM 712 O O . ALA A 1 97 ? -22.955 -10.788 9.180 1.00 97.75 97 ALA A O 1
ATOM 713 N N . ALA A 1 98 ? -21.002 -11.322 8.209 1.00 97.06 98 ALA A N 1
ATOM 714 C CA . ALA A 1 98 ? -21.283 -12.745 8.011 1.00 97.06 98 ALA A CA 1
ATOM 715 C C . ALA A 1 98 ? -21.525 -13.502 9.326 1.00 97.06 98 ALA A C 1
ATOM 717 O O . ALA A 1 98 ? -22.241 -14.500 9.342 1.00 97.06 98 ALA A O 1
ATOM 718 N N . HIS A 1 99 ? -20.965 -13.016 10.436 1.00 97.25 99 HIS A N 1
ATOM 719 C CA . HIS A 1 99 ? -21.219 -13.554 11.772 1.00 97.25 99 HIS A CA 1
ATOM 720 C C . HIS A 1 99 ? -22.443 -12.923 12.467 1.00 97.25 99 HIS A C 1
ATOM 722 O O . HIS A 1 99 ? -22.701 -13.235 13.626 1.00 97.25 99 HIS A O 1
ATOM 728 N N . GLY A 1 100 ? -23.212 -12.066 11.783 1.00 97.06 100 GLY A N 1
ATOM 729 C CA . GLY A 1 100 ? -24.460 -11.480 12.291 1.00 97.06 100 GLY A CA 1
ATOM 730 C C . GLY A 1 100 ? -24.307 -10.145 13.027 1.00 97.06 100 GLY A C 1
ATOM 731 O O . GLY A 1 100 ? -25.293 -9.613 13.531 1.00 97.06 100 GLY A O 1
ATOM 732 N N . PHE A 1 101 ? -23.107 -9.558 13.058 1.00 97.69 101 PHE A N 1
ATOM 733 C CA . PHE A 1 101 ? -22.801 -8.353 13.844 1.00 97.69 101 PHE A CA 1
ATOM 734 C C . PHE A 1 101 ? -22.776 -7.062 13.013 1.00 97.69 101 PHE A C 1
ATOM 736 O O . PHE A 1 101 ? -22.236 -6.052 13.454 1.00 97.69 101 PHE A O 1
ATOM 743 N N . ALA A 1 102 ? -23.379 -7.053 11.818 1.00 97.38 102 ALA A N 1
ATOM 744 C CA . ALA A 1 102 ? -23.439 -5.854 10.972 1.00 97.38 102 ALA A CA 1
ATOM 745 C C . ALA A 1 102 ? -24.095 -4.653 11.684 1.00 97.38 102 ALA A C 1
ATOM 747 O O . ALA A 1 102 ? -23.651 -3.522 11.519 1.00 97.38 102 ALA A O 1
ATOM 748 N N . HIS A 1 103 ? -25.120 -4.902 12.506 1.00 97.19 103 HIS A N 1
ATOM 749 C CA . HIS A 1 103 ? -25.820 -3.873 13.282 1.00 97.19 103 HIS A CA 1
ATOM 750 C C . HIS A 1 103 ? -24.972 -3.298 14.434 1.00 97.19 103 HIS A C 1
ATOM 752 O O . HIS A 1 103 ? -25.189 -2.162 14.850 1.00 97.19 103 HIS A O 1
ATOM 758 N N . GLU A 1 104 ? -23.976 -4.050 14.905 1.00 97.75 104 GLU A N 1
ATOM 759 C CA . GLU A 1 104 ? -23.034 -3.657 15.961 1.00 97.75 104 GLU A CA 1
ATOM 760 C C . GLU A 1 104 ? -21.722 -3.065 15.418 1.00 97.75 104 GLU A C 1
ATOM 762 O O . GLU A 1 104 ? -20.877 -2.613 16.198 1.00 97.75 104 GLU A O 1
ATOM 767 N N . LEU A 1 105 ? -21.524 -3.074 14.094 1.00 98.44 105 LEU A N 1
ATOM 768 C CA . LEU A 1 105 ? -20.331 -2.526 13.457 1.00 98.44 105 LEU A CA 1
ATOM 769 C C . LEU A 1 105 ? -20.350 -0.999 13.541 1.00 98.44 105 LEU A C 1
ATOM 771 O O . LEU A 1 105 ? -21.134 -0.322 12.875 1.00 98.44 105 LEU A O 1
ATOM 775 N N . ALA A 1 106 ? -19.453 -0.454 14.353 1.00 98.12 106 ALA A N 1
ATOM 776 C CA . ALA A 1 106 ? -19.475 0.955 14.691 1.00 98.12 106 ALA A CA 1
ATOM 777 C C . ALA A 1 106 ? -18.870 1.849 13.610 1.00 98.12 106 ALA A C 1
ATOM 779 O O . ALA A 1 106 ? -19.344 2.964 13.381 1.00 98.12 106 ALA A O 1
ATOM 780 N N . ASN A 1 107 ? -17.835 1.365 12.926 1.00 98.25 107 ASN A N 1
ATOM 781 C CA . ASN A 1 107 ? -17.119 2.126 11.917 1.00 98.25 107 ASN A CA 1
ATOM 782 C C . ASN A 1 107 ? -16.634 1.248 10.760 1.00 98.25 107 ASN A C 1
ATOM 784 O O . ASN A 1 107 ? -16.308 0.074 10.932 1.00 98.25 107 ASN A O 1
ATOM 788 N N . TYR A 1 108 ? -16.512 1.879 9.596 1.00 97.75 108 TYR A N 1
ATOM 789 C CA . TYR A 1 108 ? -15.711 1.403 8.478 1.00 97.75 108 TYR A CA 1
ATOM 790 C C . TYR A 1 108 ? -14.552 2.373 8.266 1.00 97.75 108 TYR A C 1
ATOM 792 O O . TYR A 1 108 ? -14.726 3.590 8.294 1.00 97.75 108 TYR A O 1
ATOM 800 N N . GLY A 1 109 ? -13.354 1.852 8.055 1.00 96.75 109 GLY A N 1
ATOM 801 C CA . GLY A 1 109 ? -12.180 2.682 7.855 1.00 96.75 109 GLY A CA 1
ATOM 802 C C . GLY A 1 109 ? -10.946 1.851 7.582 1.00 96.75 109 GLY A C 1
ATOM 803 O O . GLY A 1 109 ? -10.939 0.634 7.772 1.00 96.75 109 GLY A O 1
ATOM 804 N N . GLU A 1 110 ? -9.903 2.520 7.115 1.00 97.69 110 GLU A N 1
ATOM 805 C CA . GLU A 1 110 ? -8.608 1.897 6.907 1.00 97.69 110 GLU A CA 1
ATOM 806 C C . GLU A 1 110 ? -7.465 2.897 7.064 1.00 97.69 110 GLU A C 1
ATOM 808 O O . GLU A 1 110 ? -7.666 4.112 6.996 1.00 97.69 110 GLU A O 1
ATOM 813 N N . TYR A 1 111 ? -6.265 2.360 7.277 1.00 97.50 111 TYR A N 1
ATOM 814 C CA . TYR A 1 111 ? -5.019 3.094 7.095 1.00 97.50 111 TYR A CA 1
ATOM 815 C C . TYR A 1 111 ? -4.044 2.299 6.217 1.00 97.50 111 TYR A C 1
ATOM 817 O O . TYR A 1 111 ? -3.794 1.112 6.447 1.00 97.50 111 TYR A O 1
ATOM 825 N N . SER A 1 112 ? -3.453 2.930 5.207 1.00 94.00 112 SER A N 1
ATOM 826 C CA . SER A 1 112 ? -2.527 2.278 4.273 1.00 94.00 112 SER A CA 1
ATOM 827 C C . SER A 1 112 ? -1.556 3.269 3.626 1.00 94.00 112 SER A C 1
ATOM 829 O O . SER A 1 112 ? -1.461 4.414 4.047 1.00 94.00 112 SER A O 1
ATOM 831 N N . GLY A 1 113 ? -0.712 2.818 2.691 1.00 90.75 113 GLY A N 1
ATOM 832 C CA . GLY A 1 113 ? 0.308 3.690 2.088 1.00 90.75 113 GLY A CA 1
ATOM 833 C C . GLY A 1 113 ? 1.480 4.041 3.020 1.00 90.75 113 GLY A C 1
ATOM 834 O O . GLY A 1 113 ? 2.184 5.014 2.789 1.00 90.75 113 GLY A O 1
ATOM 835 N N . ALA A 1 114 ? 1.724 3.222 4.053 1.00 93.62 114 ALA A N 1
ATOM 836 C CA . ALA A 1 114 ? 2.798 3.400 5.040 1.00 93.62 114 ALA A CA 1
ATOM 837 C C . ALA A 1 114 ? 2.755 4.744 5.801 1.00 93.62 114 ALA A C 1
ATOM 839 O O . ALA A 1 114 ? 3.722 5.510 5.750 1.00 93.62 114 ALA A O 1
ATOM 840 N N . PRO A 1 115 ? 1.676 5.007 6.567 1.00 96.06 115 PRO A N 1
ATOM 841 C CA . PRO A 1 115 ? 1.601 6.202 7.392 1.00 96.06 115 PRO A CA 1
ATOM 842 C C . PRO A 1 115 ? 2.701 6.205 8.457 1.00 96.06 115 PRO A C 1
ATOM 844 O O . PRO A 1 115 ? 3.184 5.167 8.923 1.00 96.06 115 PRO A O 1
ATOM 847 N N . THR A 1 116 ? 3.087 7.405 8.867 1.00 97.50 116 THR A N 1
ATOM 848 C CA . THR A 1 116 ? 4.052 7.624 9.943 1.00 97.50 116 THR A CA 1
ATOM 849 C C . THR A 1 116 ? 3.478 7.218 11.302 1.00 97.50 116 THR A C 1
ATOM 851 O O . THR A 1 116 ? 2.263 7.090 11.490 1.00 97.50 116 THR A O 1
ATOM 854 N N . LYS A 1 117 ? 4.362 7.082 12.299 1.00 98.06 117 LYS A N 1
ATOM 855 C CA . LYS A 1 117 ? 3.965 6.870 13.697 1.00 98.06 117 LYS A CA 1
ATOM 856 C C . LYS A 1 117 ? 2.969 7.940 14.173 1.00 98.06 117 LYS A C 1
ATOM 858 O O . LYS A 1 117 ? 1.957 7.589 14.767 1.00 98.06 117 LYS A O 1
ATOM 863 N N . GLY A 1 118 ? 3.236 9.218 13.884 1.00 98.25 118 GLY A N 1
ATOM 864 C CA . GLY A 1 118 ? 2.387 10.340 14.305 1.00 98.25 118 GLY A CA 1
ATOM 865 C C . GLY A 1 118 ? 1.005 10.331 13.651 1.00 98.25 118 GLY A C 1
ATOM 866 O O . GLY A 1 118 ? 0.001 10.496 14.331 1.00 98.25 118 GLY A O 1
ATOM 867 N N . GLN A 1 119 ? 0.931 10.042 12.352 1.00 98.06 119 GLN A N 1
ATOM 868 C CA . GLN A 1 119 ? -0.355 9.901 11.658 1.00 98.06 119 GLN A CA 1
ATOM 869 C C . GLN A 1 119 ? -1.168 8.724 12.191 1.00 98.06 119 GLN A C 1
ATOM 871 O O . GLN A 1 119 ? -2.370 8.848 12.407 1.00 98.06 119 GLN A O 1
ATOM 876 N N . THR A 1 120 ? -0.504 7.592 12.444 1.00 98.56 120 THR A N 1
ATOM 877 C CA . THR A 1 120 ? -1.169 6.417 13.018 1.00 98.56 120 THR A CA 1
ATOM 878 C C . THR A 1 120 ? -1.655 6.699 14.440 1.00 98.56 120 THR A C 1
ATOM 880 O O . THR A 1 120 ? -2.726 6.240 14.817 1.00 98.56 120 THR A O 1
ATOM 883 N N . PHE A 1 121 ? -0.899 7.480 15.220 1.00 98.75 121 PHE A N 1
ATOM 884 C CA . PHE A 1 121 ? -1.320 7.941 16.541 1.00 98.75 121 PHE A CA 1
ATOM 885 C C . PHE A 1 121 ? -2.591 8.792 16.468 1.00 98.75 121 PHE A C 1
ATOM 887 O O . PHE A 1 121 ? -3.541 8.475 17.175 1.00 98.75 121 PHE A O 1
ATOM 894 N N . GLU A 1 122 ? -2.646 9.818 15.611 1.00 98.56 122 GLU A N 1
ATOM 895 C CA . GLU A 1 122 ? -3.847 10.661 15.495 1.00 98.56 122 GLU A CA 1
ATOM 896 C C . GLU A 1 122 ? -5.058 9.856 15.007 1.00 98.56 122 GLU A C 1
ATOM 898 O O . GLU A 1 122 ? -6.138 9.978 15.580 1.00 98.56 122 GLU A O 1
ATOM 903 N N . TYR A 1 123 ? -4.871 8.960 14.031 1.00 98.69 123 TYR A N 1
ATOM 904 C CA . TYR A 1 123 ? -5.931 8.065 13.559 1.00 98.69 123 TYR A CA 1
ATOM 905 C C . TYR A 1 123 ? -6.458 7.151 14.678 1.00 98.69 123 TYR A C 1
ATOM 907 O O . TYR A 1 123 ? -7.664 7.082 14.922 1.00 98.69 123 TYR A O 1
ATOM 915 N N . ALA A 1 124 ? -5.553 6.480 15.399 1.00 98.81 124 ALA A N 1
ATOM 916 C CA . ALA A 1 124 ? -5.910 5.598 16.505 1.00 98.81 124 ALA A CA 1
ATOM 917 C C . ALA A 1 124 ? -6.608 6.374 17.624 1.00 98.81 124 ALA A C 1
ATOM 919 O O . ALA A 1 124 ? -7.675 5.973 18.074 1.00 98.81 124 ALA A O 1
ATOM 920 N N . LYS A 1 125 ? -6.055 7.521 18.026 1.00 98.50 125 LYS A N 1
ATOM 921 C CA . LYS A 1 125 ? -6.642 8.423 19.020 1.00 98.50 125 LYS A CA 1
ATOM 922 C C . LYS A 1 125 ? -8.084 8.790 18.677 1.00 98.50 125 LYS A C 1
ATOM 924 O O . LYS A 1 125 ? -8.928 8.734 19.561 1.00 98.50 125 LYS A O 1
ATOM 929 N N . THR A 1 126 ? -8.384 9.123 17.421 1.00 98.69 126 THR A N 1
ATOM 930 C CA . THR A 1 126 ? -9.756 9.440 16.998 1.00 98.69 126 THR A CA 1
ATOM 931 C C . THR A 1 126 ? -10.714 8.262 17.201 1.00 98.69 126 THR A C 1
ATOM 933 O O . THR A 1 126 ? -11.818 8.456 17.705 1.00 98.69 126 THR A O 1
ATOM 936 N N . ILE A 1 127 ? -10.299 7.037 16.863 1.00 98.75 127 ILE A N 1
ATOM 937 C CA . ILE A 1 127 ? -11.117 5.830 17.077 1.00 98.75 127 ILE A CA 1
ATOM 938 C C . ILE A 1 127 ? -11.307 5.547 18.571 1.00 98.75 127 ILE A C 1
ATOM 940 O O . ILE A 1 127 ? -12.429 5.292 19.008 1.00 98.75 127 ILE A O 1
ATOM 944 N N . LEU A 1 128 ? -10.227 5.606 19.357 1.00 98.69 128 LEU A N 1
ATOM 945 C CA . LEU A 1 128 ? -10.272 5.340 20.798 1.00 98.69 128 LEU A CA 1
ATOM 946 C C . LEU A 1 128 ? -11.146 6.364 21.529 1.00 98.69 128 LEU A C 1
ATOM 948 O O . LEU A 1 128 ? -11.902 5.998 22.426 1.00 98.69 128 LEU A O 1
ATOM 952 N N . ASP A 1 129 ? -11.088 7.626 21.113 1.00 98.50 129 ASP A N 1
ATOM 953 C CA . ASP A 1 129 ? -11.974 8.673 21.605 1.00 98.50 129 ASP A CA 1
ATOM 954 C C . ASP A 1 129 ? -13.439 8.337 21.319 1.00 98.50 129 ASP A C 1
ATOM 956 O O . ASP A 1 129 ? -14.227 8.197 22.250 1.00 98.50 129 ASP A O 1
ATOM 960 N N . LEU A 1 130 ? -13.792 8.100 20.052 1.00 98.38 130 LEU A N 1
ATOM 961 C CA . LEU A 1 130 ? -15.160 7.769 19.652 1.00 98.38 130 LEU A CA 1
ATOM 962 C C . LEU A 1 130 ? -15.721 6.558 20.409 1.00 98.38 130 LEU A C 1
ATOM 964 O O . LEU A 1 130 ? -16.844 6.606 20.914 1.00 98.38 130 LEU A O 1
ATOM 968 N N . MET A 1 131 ? -14.940 5.482 20.529 1.00 98.25 131 MET A N 1
ATOM 969 C CA . MET A 1 131 ? -15.410 4.249 21.159 1.00 98.25 131 MET A CA 1
ATOM 970 C C . MET A 1 131 ? -15.531 4.342 22.687 1.00 98.25 131 MET A C 1
ATOM 972 O O . MET A 1 131 ? -16.201 3.498 23.285 1.00 98.25 131 MET A O 1
ATOM 976 N N . THR A 1 132 ? -14.918 5.345 23.325 1.00 98.12 132 THR A N 1
ATOM 977 C CA . THR A 1 132 ? -14.948 5.552 24.787 1.00 98.12 132 THR A CA 1
ATOM 978 C C . THR A 1 132 ? -15.850 6.713 25.225 1.00 98.12 132 THR A C 1
ATOM 980 O O . THR A 1 132 ? -15.781 7.159 26.371 1.00 98.12 132 THR A O 1
ATOM 983 N N . ARG A 1 133 ? -16.727 7.196 24.336 1.00 96.62 133 ARG A N 1
ATOM 984 C CA . ARG A 1 133 ? -17.789 8.159 24.665 1.00 96.62 133 ARG A CA 1
ATOM 985 C C . ARG A 1 133 ? -19.043 7.466 25.207 1.00 96.62 133 ARG A C 1
ATOM 987 O O . ARG A 1 133 ? -19.374 6.350 24.807 1.00 96.62 133 ARG A O 1
ATOM 994 N N . GLY A 1 134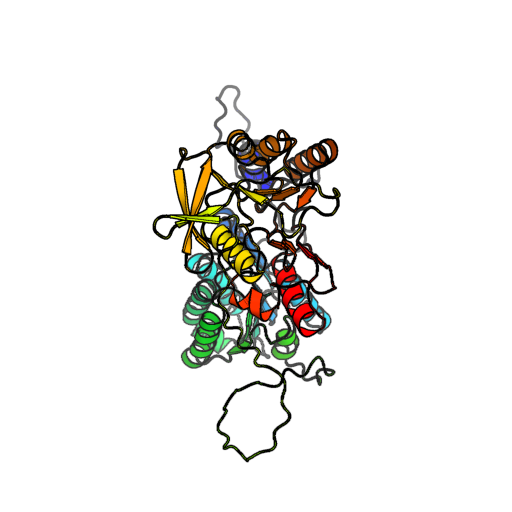 ? -19.800 8.217 26.008 1.00 94.25 134 GLY A N 1
ATOM 995 C CA . GLY A 1 134 ? -21.128 7.833 26.486 1.00 94.25 134 GLY A CA 1
ATOM 996 C C . GLY A 1 134 ? -21.105 6.821 27.630 1.00 94.25 134 GLY A C 1
ATOM 997 O O . GLY A 1 134 ? -20.129 6.725 28.377 1.00 94.25 134 GLY A O 1
ATOM 998 N N . GLU A 1 135 ? -22.214 6.099 27.778 1.00 94.69 135 GLU A N 1
ATOM 999 C CA . GLU A 1 135 ? -22.326 5.035 28.770 1.00 94.69 135 GLU A CA 1
ATOM 1000 C C . GLU A 1 135 ? -21.708 3.721 28.265 1.00 94.69 135 GLU A C 1
ATOM 1002 O O . GLU A 1 135 ? -21.786 3.416 27.067 1.00 94.69 135 GLU A O 1
ATOM 1007 N N . PRO A 1 136 ? -21.097 2.914 29.155 1.00 96.38 136 PRO A N 1
ATOM 1008 C CA . PRO A 1 136 ? -20.568 1.608 28.793 1.00 96.38 136 PRO A CA 1
ATOM 1009 C C . PRO A 1 136 ? -21.630 0.703 28.164 1.00 96.38 136 PRO A C 1
ATOM 1011 O O . PRO A 1 136 ? -22.732 0.551 28.688 1.00 96.38 136 PRO A O 1
ATOM 1014 N N . HIS A 1 137 ? -21.262 0.041 27.068 1.00 97.31 137 HIS A N 1
ATOM 1015 C CA . HIS A 1 137 ? -22.101 -0.996 26.479 1.00 97.31 137 HIS A CA 1
ATOM 1016 C C . HIS A 1 137 ? -22.223 -2.180 27.465 1.00 97.31 137 HIS A C 1
ATOM 1018 O O . HIS A 1 137 ? -21.193 -2.583 28.021 1.00 97.31 137 HIS A O 1
ATOM 1024 N N . PRO A 1 138 ? -23.416 -2.774 27.683 1.00 96.38 138 PRO A N 1
ATOM 1025 C CA . PRO A 1 138 ? -23.608 -3.848 28.668 1.00 96.38 138 PRO A CA 1
ATOM 1026 C C . PRO A 1 138 ? -22.654 -5.038 28.485 1.00 96.38 138 PRO A C 1
ATOM 1028 O O . PRO A 1 138 ? -22.109 -5.565 29.454 1.00 96.38 138 PRO A O 1
ATOM 1031 N N . GLU A 1 139 ? -22.384 -5.403 27.231 1.00 95.62 139 GLU A N 1
ATOM 1032 C CA . GLU A 1 139 ? -21.478 -6.498 26.843 1.00 95.62 139 GLU A CA 1
ATOM 1033 C C . GLU A 1 139 ? -20.010 -6.066 26.651 1.00 95.62 139 GLU A C 1
ATOM 1035 O O . GLU A 1 139 ? -19.203 -6.795 26.061 1.00 95.62 139 GLU A O 1
ATOM 1040 N N . GLY A 1 140 ? -19.659 -4.848 27.070 1.00 97.56 140 GLY A N 1
ATOM 1041 C CA . GLY A 1 140 ? -18.397 -4.210 26.700 1.00 97.56 140 GLY A CA 1
ATOM 1042 C C . GLY A 1 140 ? -18.276 -3.985 25.189 1.00 97.56 140 GLY A C 1
ATOM 1043 O O . GLY A 1 140 ? -19.211 -4.241 24.422 1.00 97.56 140 GLY A O 1
ATOM 1044 N N . LYS A 1 141 ? -17.107 -3.504 24.758 1.00 98.56 141 LYS A N 1
ATOM 1045 C CA . LYS A 1 141 ? -16.789 -3.257 23.342 1.00 98.56 141 LYS A CA 1
ATOM 1046 C C . LYS A 1 141 ? -15.562 -4.051 22.905 1.00 98.56 141 LYS A C 1
ATOM 1048 O O . LYS A 1 141 ? -14.744 -4.459 23.729 1.00 98.56 141 LYS A O 1
ATOM 1053 N N . VAL A 1 142 ? -15.411 -4.245 21.602 1.00 98.56 142 VAL A N 1
ATOM 1054 C CA . VAL A 1 142 ? -14.251 -4.914 21.009 1.00 98.56 142 VAL A CA 1
ATOM 1055 C C . VAL A 1 142 ? -13.597 -4.027 19.962 1.00 98.56 142 VAL A C 1
ATOM 1057 O O . VAL A 1 142 ? -14.286 -3.375 19.181 1.00 98.56 142 VAL A O 1
ATOM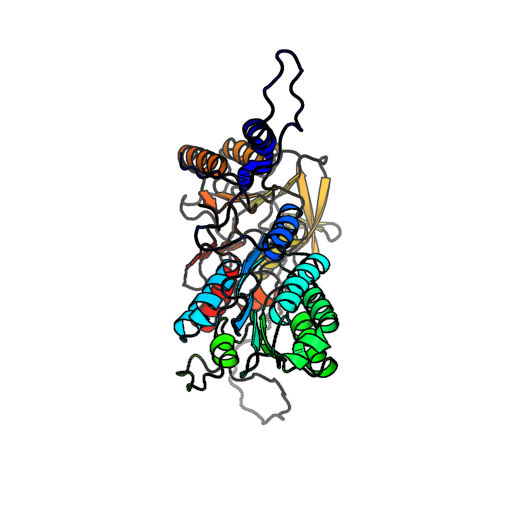 1060 N N . LEU A 1 143 ? -12.265 -4.000 19.953 1.00 98.88 143 LEU A N 1
ATOM 1061 C CA . LEU A 1 143 ? -11.461 -3.314 18.946 1.00 98.88 143 LEU A CA 1
ATOM 1062 C C . LEU A 1 143 ? -10.636 -4.333 18.163 1.00 98.88 143 LEU A C 1
ATOM 1064 O O . LEU A 1 143 ? -9.761 -5.002 18.713 1.00 98.88 143 LEU A O 1
ATOM 1068 N N . ILE A 1 144 ? -10.891 -4.418 16.862 1.00 98.81 144 ILE A N 1
ATOM 1069 C CA . ILE A 1 144 ? -10.177 -5.302 15.942 1.00 98.81 144 ILE A CA 1
ATOM 1070 C C . ILE A 1 144 ? -9.096 -4.488 15.226 1.00 98.81 144 ILE A C 1
ATOM 1072 O O . ILE A 1 144 ? -9.386 -3.686 14.337 1.00 98.81 144 ILE A O 1
ATOM 1076 N N . ILE A 1 145 ? -7.839 -4.709 15.609 1.00 98.69 145 ILE A N 1
ATOM 1077 C CA . ILE A 1 145 ? -6.648 -4.106 14.998 1.00 98.69 145 ILE A CA 1
ATOM 1078 C C . ILE A 1 145 ? -6.062 -5.112 14.006 1.00 98.69 145 ILE A C 1
ATOM 1080 O O . ILE A 1 145 ? -5.172 -5.908 14.321 1.00 98.69 145 ILE A O 1
ATOM 1084 N N . GLY A 1 146 ? -6.636 -5.127 12.808 1.00 97.31 146 GLY A N 1
ATOM 1085 C CA . GLY A 1 146 ? -6.392 -6.167 11.815 1.00 97.31 146 GLY A CA 1
ATOM 1086 C C . GLY A 1 146 ? -5.583 -5.727 10.599 1.00 97.31 146 GLY A C 1
ATOM 1087 O O . GLY A 1 146 ? -5.220 -4.564 10.406 1.00 97.31 146 GLY A O 1
ATOM 1088 N N . GLY A 1 147 ? -5.372 -6.687 9.706 1.00 96.56 147 GLY A N 1
ATOM 1089 C CA . GLY A 1 147 ? -5.068 -6.440 8.305 1.00 96.56 147 GLY A CA 1
ATOM 1090 C C . GLY A 1 147 ? -4.189 -7.516 7.670 1.00 96.56 147 GLY A C 1
ATOM 1091 O O . GLY A 1 147 ? -3.687 -8.422 8.341 1.00 96.56 147 GLY A O 1
ATOM 1092 N N . GLY A 1 148 ? -4.001 -7.398 6.356 1.00 92.69 148 GLY A N 1
ATOM 1093 C CA . GLY A 1 148 ? -3.145 -8.309 5.597 1.00 92.69 148 GLY A CA 1
ATOM 1094 C C . GLY A 1 148 ? -1.656 -8.150 5.918 1.00 92.69 148 GLY A C 1
ATOM 1095 O O . GLY A 1 148 ? -1.247 -7.229 6.635 1.00 92.69 148 GLY A O 1
ATOM 1096 N N . ILE A 1 149 ? -0.826 -9.028 5.360 1.00 97.25 149 ILE A N 1
ATOM 1097 C CA . ILE A 1 149 ? 0.635 -8.896 5.440 1.00 97.25 149 ILE A CA 1
ATOM 1098 C C . ILE A 1 149 ? 1.084 -7.695 4.601 1.00 97.25 149 ILE A C 1
ATOM 1100 O O . ILE A 1 149 ? 0.964 -7.683 3.377 1.00 97.25 149 ILE A O 1
ATOM 1104 N N . ALA A 1 150 ? 1.623 -6.659 5.244 1.00 96.62 150 ALA A N 1
ATOM 1105 C CA . ALA A 1 150 ? 2.036 -5.454 4.532 1.00 96.62 150 ALA A CA 1
ATOM 1106 C C . ALA A 1 150 ? 3.237 -5.707 3.607 1.00 96.62 150 ALA A C 1
ATOM 1108 O O . ALA A 1 150 ? 4.163 -6.428 3.961 1.00 96.62 150 ALA A O 1
ATOM 1109 N N . ASN A 1 151 ? 3.252 -5.040 2.452 1.00 96.81 151 ASN A N 1
ATOM 1110 C CA . ASN A 1 151 ? 4.404 -5.048 1.547 1.00 96.81 151 ASN A CA 1
ATOM 1111 C C . ASN A 1 151 ? 5.493 -4.067 2.019 1.00 96.81 151 ASN A C 1
ATOM 1113 O O . ASN A 1 151 ? 6.654 -4.428 2.132 1.00 96.81 151 ASN A O 1
ATOM 1117 N N . PHE A 1 152 ? 5.126 -2.822 2.338 1.00 93.56 152 PHE A N 1
ATOM 1118 C CA . PHE A 1 152 ? 6.098 -1.755 2.640 1.00 93.56 152 PHE A CA 1
ATOM 1119 C C . PHE A 1 152 ? 5.802 -0.963 3.918 1.00 93.56 152 PHE A C 1
ATOM 1121 O O . PHE A 1 152 ? 6.656 -0.215 4.391 1.00 93.56 152 PHE A O 1
ATOM 1128 N N . THR A 1 153 ? 4.614 -1.109 4.508 1.00 95.69 153 THR A N 1
ATOM 1129 C CA . THR A 1 153 ? 4.292 -0.446 5.778 1.00 95.69 153 THR A CA 1
ATOM 1130 C C . THR A 1 153 ? 5.129 -1.024 6.913 1.00 95.69 153 THR A C 1
ATOM 1132 O O . THR A 1 153 ? 5.088 -2.224 7.164 1.00 95.69 153 THR A O 1
ATOM 1135 N N . ASN A 1 154 ? 5.840 -0.157 7.635 1.00 97.38 154 ASN A N 1
ATOM 1136 C CA . ASN A 1 154 ? 6.572 -0.538 8.838 1.00 97.38 154 ASN A CA 1
ATOM 1137 C C . ASN A 1 154 ? 5.590 -0.766 10.001 1.00 97.38 154 ASN A C 1
ATOM 1139 O O . ASN A 1 154 ? 5.017 0.179 10.556 1.00 97.38 154 ASN A O 1
ATOM 1143 N N . VAL A 1 155 ? 5.391 -2.031 10.365 1.00 98.06 155 VAL A N 1
ATOM 1144 C CA . VAL A 1 155 ? 4.441 -2.437 11.405 1.00 98.06 155 VAL A CA 1
ATOM 1145 C C . VAL A 1 155 ? 4.896 -1.953 12.781 1.00 98.06 155 VAL A C 1
ATOM 1147 O O . VAL A 1 155 ? 4.069 -1.466 13.543 1.00 98.06 155 VAL A O 1
ATOM 1150 N N . ALA A 1 156 ? 6.196 -1.977 13.085 1.00 98.00 156 ALA A N 1
ATOM 1151 C CA . ALA A 1 156 ? 6.713 -1.466 14.357 1.00 98.00 156 ALA A CA 1
ATOM 1152 C C . ALA A 1 156 ? 6.434 0.037 14.540 1.00 98.00 156 ALA A C 1
ATOM 1154 O O . ALA A 1 156 ? 6.028 0.468 15.620 1.00 98.00 156 ALA A O 1
ATOM 1155 N N . ALA A 1 157 ? 6.602 0.837 13.480 1.00 98.19 157 ALA A N 1
ATOM 1156 C CA . ALA A 1 157 ? 6.343 2.277 13.527 1.00 98.19 157 ALA A CA 1
ATOM 1157 C C . ALA A 1 157 ? 4.849 2.593 13.698 1.00 98.19 157 ALA A C 1
A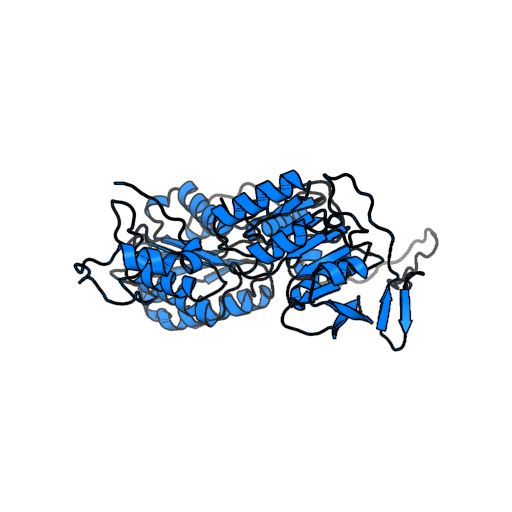TOM 1159 O O . ALA A 1 157 ? 4.482 3.388 14.563 1.00 98.19 157 ALA A O 1
ATOM 1160 N N . THR A 1 158 ? 3.988 1.948 12.907 1.00 98.50 158 THR A N 1
ATOM 1161 C CA . THR A 1 158 ? 2.530 2.144 12.981 1.00 98.50 158 THR A CA 1
ATOM 1162 C C . THR A 1 158 ? 1.968 1.660 14.319 1.00 98.50 158 THR A C 1
ATOM 1164 O O . THR A 1 158 ? 1.253 2.403 14.990 1.00 98.50 158 THR A O 1
ATOM 1167 N N . PHE A 1 159 ? 2.375 0.478 14.791 1.00 98.62 159 PHE A N 1
ATOM 1168 C CA . PHE A 1 159 ? 1.971 -0.019 16.109 1.00 98.62 159 PHE A CA 1
ATOM 1169 C C . PHE A 1 159 ? 2.510 0.854 17.237 1.00 98.62 159 PHE A C 1
ATOM 1171 O O . PHE A 1 159 ? 1.823 1.027 18.234 1.00 98.62 159 PHE A O 1
ATOM 1178 N N . GLY A 1 160 ? 3.681 1.474 17.076 1.00 98.62 160 GLY A N 1
ATOM 1179 C CA . GLY A 1 160 ? 4.160 2.486 18.013 1.00 98.62 160 GLY A CA 1
ATOM 1180 C C . GLY A 1 160 ? 3.174 3.645 18.195 1.00 98.62 160 GLY A C 1
ATOM 1181 O O . GLY A 1 160 ? 2.985 4.094 19.319 1.00 98.62 160 GLY A O 1
ATOM 1182 N N . GLY A 1 161 ? 2.529 4.111 17.120 1.00 98.69 161 GLY A N 1
ATOM 1183 C CA . GLY A 1 161 ? 1.518 5.173 17.188 1.00 98.69 161 GLY A CA 1
ATOM 1184 C C . GLY A 1 161 ? 0.229 4.705 17.863 1.00 98.69 161 GLY A C 1
ATOM 1185 O O . GLY A 1 161 ? -0.306 5.397 18.724 1.00 98.69 161 GLY A O 1
ATOM 1186 N N . ILE A 1 162 ? -0.217 3.488 17.541 1.00 98.81 162 ILE A N 1
ATOM 1187 C CA . ILE A 1 162 ? -1.376 2.855 18.188 1.00 98.81 162 ILE A CA 1
ATOM 1188 C C . ILE A 1 162 ? -1.141 2.694 19.693 1.00 98.81 162 ILE A C 1
ATOM 1190 O O . ILE A 1 162 ? -1.999 3.044 20.493 1.00 98.81 162 ILE A O 1
ATOM 1194 N N . ILE A 1 163 ? 0.028 2.190 20.088 1.00 98.69 163 ILE A N 1
ATOM 1195 C CA . ILE A 1 163 ? 0.392 1.961 21.491 1.00 98.69 163 ILE A CA 1
ATOM 1196 C C . ILE A 1 163 ? 0.399 3.270 22.281 1.00 98.69 163 ILE A C 1
ATOM 1198 O O . ILE A 1 163 ? -0.081 3.299 23.413 1.00 98.69 163 ILE A O 1
ATOM 1202 N N . ASP A 1 164 ? 0.914 4.353 21.697 1.00 98.69 164 ASP A N 1
ATOM 1203 C CA . ASP A 1 164 ? 0.886 5.668 22.339 1.00 98.69 164 ASP A CA 1
ATOM 1204 C C . ASP A 1 164 ? -0.559 6.168 22.519 1.00 98.69 164 ASP A C 1
ATOM 1206 O O . ASP A 1 164 ? -0.899 6.701 23.574 1.00 98.69 164 ASP A O 1
ATOM 1210 N N . ALA A 1 165 ? -1.449 5.915 21.553 1.00 98.69 165 ALA A N 1
ATOM 1211 C CA . ALA A 1 165 ? -2.867 6.240 21.690 1.00 98.69 165 ALA A CA 1
ATOM 1212 C C . ALA A 1 165 ? -3.561 5.377 22.765 1.00 98.69 165 ALA A C 1
ATOM 1214 O O . ALA A 1 165 ? -4.302 5.908 23.589 1.00 98.69 165 ALA A O 1
ATOM 1215 N N . LEU A 1 166 ? -3.272 4.071 22.830 1.00 98.62 166 LEU A N 1
ATOM 1216 C CA . LEU A 1 166 ? -3.815 3.171 23.859 1.00 98.62 166 LEU A CA 1
ATOM 1217 C C . LEU A 1 166 ? -3.444 3.624 25.277 1.00 98.62 166 LEU A C 1
ATOM 1219 O O . LEU A 1 166 ? -4.288 3.595 26.171 1.00 98.62 166 LEU A O 1
ATOM 1223 N N . LYS A 1 167 ? -2.207 4.097 25.482 1.00 98.25 167 LYS A N 1
ATOM 1224 C CA . LYS A 1 167 ? -1.776 4.675 26.767 1.00 98.25 167 LYS A CA 1
ATOM 1225 C C . LYS A 1 167 ? -2.610 5.894 27.152 1.00 98.25 167 LYS A C 1
ATOM 1227 O O . LYS A 1 167 ? -3.016 6.003 28.307 1.00 98.25 167 LYS A O 1
ATOM 1232 N N . ASN A 1 168 ? -2.880 6.778 26.192 1.00 98.19 168 ASN A N 1
ATOM 1233 C CA . ASN A 1 168 ? -3.620 8.018 26.428 1.00 98.19 168 ASN A CA 1
ATOM 1234 C C . ASN A 1 168 ? -5.097 7.778 26.765 1.00 98.19 168 ASN A C 1
ATOM 1236 O O . ASN A 1 168 ? -5.688 8.577 27.481 1.00 98.19 168 ASN A O 1
ATOM 1240 N N . TYR A 1 169 ? -5.681 6.678 26.283 1.00 98.00 169 TYR A N 1
ATOM 1241 C CA . TYR A 1 169 ? -7.102 6.362 26.465 1.00 98.00 169 TYR A CA 1
ATOM 1242 C C . TYR A 1 169 ? -7.356 5.211 27.448 1.00 98.00 169 TYR A C 1
ATOM 1244 O O . TYR A 1 169 ? -8.474 4.699 27.516 1.00 98.00 169 TYR A O 1
ATOM 1252 N N . LYS A 1 170 ? -6.354 4.810 28.246 1.00 97.62 170 LYS A N 1
ATOM 1253 C CA . LYS A 1 170 ? -6.441 3.643 29.145 1.00 97.62 170 LYS A CA 1
ATOM 1254 C C . LYS A 1 170 ? -7.687 3.655 30.044 1.00 97.62 170 LYS A C 1
ATOM 1256 O O . LYS A 1 170 ? -8.361 2.640 30.155 1.00 97.62 170 LYS A O 1
ATOM 1261 N N . GLU A 1 171 ? -8.028 4.801 30.636 1.00 97.69 171 GLU A N 1
ATOM 1262 C CA . GLU A 1 171 ? -9.136 4.917 31.595 1.00 97.69 171 GLU A CA 1
ATOM 1263 C C . GLU A 1 171 ? -10.486 4.730 30.900 1.00 97.69 171 GLU A C 1
ATOM 1265 O O . GLU A 1 171 ? -11.342 3.981 31.373 1.00 97.69 171 GLU A O 1
ATOM 1270 N N . GLY A 1 172 ? -10.652 5.350 29.727 1.00 97.81 172 GLY A N 1
ATOM 1271 C CA . GLY A 1 172 ? -11.837 5.176 28.893 1.00 97.81 172 GLY A CA 1
ATOM 1272 C C . GLY A 1 172 ? -12.002 3.724 28.450 1.00 97.81 172 GLY A C 1
ATOM 1273 O O . GLY A 1 172 ? -13.097 3.171 28.548 1.00 97.81 172 GLY A O 1
ATOM 1274 N N . LEU A 1 173 ? -10.913 3.084 28.022 1.00 98.44 173 LEU A N 1
ATOM 1275 C CA . LEU A 1 173 ? -10.920 1.692 27.575 1.00 98.44 173 LEU A CA 1
ATOM 1276 C C . LEU A 1 173 ? -11.259 0.713 28.712 1.00 98.44 173 LEU A C 1
ATOM 1278 O O . LEU A 1 173 ? -12.062 -0.199 28.511 1.00 98.44 173 LEU A O 1
ATOM 1282 N N . GLN A 1 174 ? -10.718 0.933 29.914 1.00 97.88 174 GLN A N 1
ATOM 1283 C CA . GLN A 1 174 ? -11.056 0.157 31.112 1.00 97.88 174 GLN A CA 1
ATOM 1284 C C . GLN A 1 174 ? -12.525 0.349 31.509 1.00 97.88 174 GLN A C 1
ATOM 1286 O O . GLN A 1 174 ? -13.248 -0.634 31.684 1.00 97.88 174 GLN A O 1
ATOM 1291 N N . ARG A 1 175 ? -13.002 1.602 31.579 1.00 97.75 175 ARG A N 1
ATOM 1292 C CA . ARG A 1 175 ? -14.404 1.930 31.900 1.00 97.75 175 ARG A CA 1
ATOM 1293 C C . ARG A 1 175 ? -15.385 1.236 30.952 1.00 97.75 175 ARG A C 1
ATOM 1295 O O . ARG A 1 175 ? -16.416 0.736 31.395 1.00 97.75 175 ARG A O 1
ATOM 1302 N N . HIS A 1 176 ? -15.060 1.186 29.662 1.00 98.25 176 HIS A N 1
ATOM 1303 C CA . HIS A 1 176 ? -15.907 0.584 28.628 1.00 98.25 176 HIS A CA 1
ATOM 1304 C C . HIS A 1 176 ? -15.678 -0.923 28.438 1.00 98.25 176 HIS A C 1
ATOM 1306 O O . HIS A 1 176 ? -16.258 -1.511 27.523 1.00 98.25 176 HIS A O 1
ATOM 1312 N N . LYS A 1 177 ? -14.854 -1.553 29.293 1.00 98.06 177 LYS A N 1
ATOM 1313 C CA . LYS A 1 177 ? -14.519 -2.985 29.243 1.00 98.06 177 LYS A CA 1
ATOM 1314 C C . LYS A 1 177 ? -14.075 -3.418 27.841 1.00 98.06 177 LYS A C 1
ATOM 1316 O O . LYS A 1 177 ? -14.549 -4.425 27.313 1.00 98.06 177 LYS A O 1
ATOM 1321 N N . VAL A 1 178 ? -13.222 -2.609 27.209 1.00 98.50 178 VAL A N 1
ATOM 1322 C CA . VAL A 1 178 ? -12.764 -2.867 25.842 1.00 98.50 178 VAL A CA 1
ATOM 1323 C C . VAL A 1 178 ? -11.843 -4.081 25.819 1.00 98.50 178 VAL A C 1
ATOM 1325 O O . VAL A 1 178 ? -10.924 -4.172 26.627 1.00 98.50 178 VAL A O 1
ATOM 1328 N N . LYS A 1 179 ? -12.056 -4.982 24.860 1.00 98.44 179 LYS A N 1
ATOM 1329 C CA . LYS A 1 179 ? -11.121 -6.064 24.520 1.00 98.44 179 LYS A CA 1
ATOM 1330 C C . LYS A 1 179 ? -10.517 -5.818 23.146 1.00 98.44 179 LYS A C 1
ATOM 1332 O O . LYS A 1 179 ? -11.223 -5.387 22.235 1.00 98.44 179 LYS A O 1
ATOM 1337 N N . ILE A 1 180 ? -9.228 -6.091 22.977 1.00 98.75 180 ILE A N 1
ATOM 1338 C CA . ILE A 1 180 ? -8.508 -5.792 21.736 1.00 98.75 180 ILE A CA 1
ATOM 1339 C C . ILE A 1 180 ? -7.998 -7.083 21.099 1.00 98.75 180 ILE A C 1
ATOM 1341 O O . ILE A 1 180 ? -7.365 -7.909 21.752 1.00 98.75 180 ILE A O 1
ATOM 1345 N N . PHE A 1 181 ? -8.234 -7.231 19.799 1.00 98.69 181 PHE A N 1
ATOM 1346 C CA . PHE A 1 181 ? -7.784 -8.374 19.010 1.00 98.69 181 PHE A CA 1
ATOM 1347 C C . PHE A 1 181 ? -6.912 -7.887 17.866 1.00 98.69 181 PHE A C 1
ATOM 1349 O O . PHE A 1 181 ? -7.322 -7.034 17.080 1.00 98.69 181 PHE A O 1
ATOM 1356 N N . VAL A 1 182 ? -5.697 -8.417 17.781 1.00 98.75 182 VAL A N 1
ATOM 1357 C CA . VAL A 1 182 ? -4.655 -7.907 16.893 1.00 98.75 182 VAL A CA 1
ATOM 1358 C C . VAL A 1 182 ? -4.183 -9.010 15.966 1.00 98.75 182 VAL A C 1
ATOM 1360 O O . VAL A 1 182 ? -3.740 -10.051 16.439 1.00 98.75 182 VAL A O 1
ATOM 1363 N N . ARG A 1 183 ? -4.202 -8.775 14.653 1.00 98.44 183 ARG A N 1
ATOM 1364 C CA . ARG A 1 183 ? -3.569 -9.666 13.668 1.00 98.44 183 ARG A CA 1
ATOM 1365 C C . ARG A 1 183 ? -2.859 -8.833 12.623 1.00 98.44 183 ARG A C 1
ATOM 1367 O O . ARG A 1 183 ? -3.499 -8.063 11.906 1.00 98.44 183 ARG A O 1
ATOM 1374 N N . ARG A 1 184 ? -1.537 -8.995 12.509 1.00 98.06 184 ARG A N 1
ATOM 1375 C CA . ARG A 1 184 ? -0.753 -8.252 11.515 1.00 98.06 184 ARG A CA 1
ATOM 1376 C C . ARG A 1 184 ? 0.534 -8.963 11.103 1.00 98.06 184 ARG A C 1
ATOM 1378 O O . ARG A 1 184 ? 1.196 -9.586 11.926 1.00 98.06 184 ARG A O 1
ATOM 1385 N N . GLY A 1 185 ? 0.912 -8.785 9.837 1.00 97.31 185 GLY A N 1
ATOM 1386 C CA . GLY A 1 185 ? 2.225 -9.136 9.291 1.00 97.31 185 GLY A CA 1
ATOM 1387 C C . GLY A 1 185 ? 2.809 -8.005 8.435 1.00 97.31 185 GLY A C 1
ATOM 1388 O O . GLY A 1 185 ? 2.134 -7.008 8.157 1.00 97.31 185 GLY A O 1
ATOM 1389 N N . GLY A 1 186 ? 4.058 -8.169 8.003 1.00 97.19 186 GLY A N 1
ATOM 1390 C CA . GLY A 1 186 ? 4.792 -7.216 7.161 1.00 97.19 186 GLY A CA 1
ATOM 1391 C C . GLY A 1 186 ? 6.081 -6.702 7.816 1.00 97.19 186 GLY A C 1
ATOM 1392 O O . GLY A 1 186 ? 6.455 -7.188 8.880 1.00 97.19 186 GLY A O 1
ATOM 1393 N N . PRO A 1 187 ? 6.769 -5.714 7.222 1.00 97.31 187 PRO A N 1
ATOM 1394 C CA . PRO A 1 187 ? 8.053 -5.220 7.721 1.00 97.31 187 PRO A CA 1
ATOM 1395 C C . PRO A 1 187 ? 8.063 -4.902 9.227 1.00 97.31 187 PRO A C 1
ATOM 1397 O O . PRO A 1 187 ? 7.277 -4.076 9.699 1.00 97.31 187 PRO A O 1
ATOM 1400 N N . ASN A 1 188 ? 8.983 -5.531 9.967 1.00 97.69 188 ASN A N 1
ATOM 1401 C CA . ASN A 1 188 ? 9.175 -5.390 11.420 1.00 97.69 188 ASN A CA 1
ATOM 1402 C C . ASN A 1 188 ? 7.950 -5.767 12.281 1.00 97.69 188 ASN A C 1
ATOM 1404 O O . ASN A 1 188 ? 7.758 -5.222 13.374 1.00 97.69 188 ASN A O 1
ATOM 1408 N N . TYR A 1 189 ? 7.086 -6.672 11.810 1.00 98.00 189 TYR A N 1
ATOM 1409 C CA . TYR A 1 189 ? 5.876 -7.036 12.551 1.00 98.00 189 TYR A CA 1
ATOM 1410 C C . TYR A 1 189 ? 6.169 -7.685 13.902 1.00 98.00 189 TYR A C 1
ATOM 1412 O O . TYR A 1 189 ? 5.455 -7.406 14.858 1.00 98.00 189 TYR A O 1
ATOM 1420 N N . GLN A 1 190 ? 7.229 -8.486 14.024 1.00 97.88 190 GLN A N 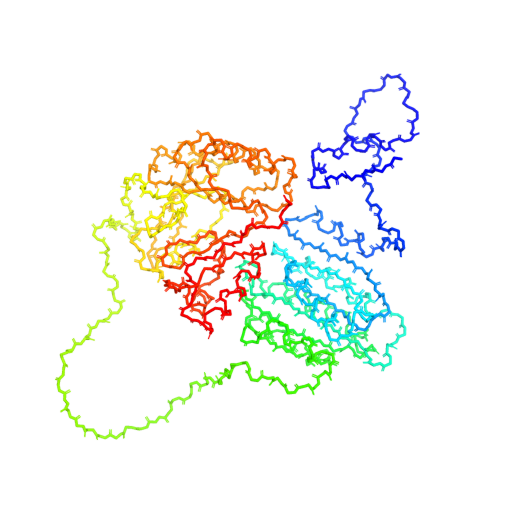1
ATOM 1421 C CA . GLN A 1 190 ? 7.569 -9.200 15.257 1.00 97.88 190 GLN A CA 1
ATOM 1422 C C . GLN A 1 190 ? 7.775 -8.220 16.422 1.00 97.88 190 GLN A C 1
ATOM 1424 O O . GLN A 1 190 ? 7.253 -8.432 17.518 1.00 97.88 190 GLN A O 1
ATOM 1429 N N . GLU A 1 191 ? 8.474 -7.109 16.171 1.00 97.88 191 GLU A N 1
ATOM 1430 C CA . GLU A 1 191 ? 8.674 -6.039 17.150 1.00 97.88 191 GLU A CA 1
ATOM 1431 C C . GLU A 1 191 ? 7.351 -5.343 17.500 1.00 97.88 191 GLU A C 1
ATOM 1433 O O . GLU A 1 191 ? 7.047 -5.151 18.680 1.00 97.88 191 GLU A O 1
ATOM 1438 N N . GLY A 1 192 ? 6.542 -5.007 16.488 1.00 97.94 192 GLY A N 1
ATOM 1439 C CA . GLY A 1 192 ? 5.222 -4.405 16.681 1.00 97.94 192 GLY A CA 1
ATOM 1440 C C . GLY A 1 192 ? 4.308 -5.279 17.543 1.00 97.94 192 GLY A C 1
ATOM 1441 O O . GLY A 1 192 ? 3.782 -4.813 18.553 1.00 97.94 192 GLY A O 1
ATOM 1442 N N . LEU A 1 193 ? 4.173 -6.565 17.201 1.00 98.06 193 LEU A N 1
ATOM 1443 C CA . LEU A 1 193 ? 3.359 -7.530 17.943 1.00 98.06 193 LEU A CA 1
ATOM 1444 C C . LEU A 1 193 ? 3.872 -7.721 19.375 1.00 98.06 193 LEU A C 1
ATOM 1446 O O . LEU A 1 193 ? 3.075 -7.743 20.310 1.00 98.06 193 LEU A O 1
ATOM 1450 N N . LYS A 1 194 ? 5.195 -7.812 19.574 1.00 97.94 194 LYS A N 1
ATOM 1451 C CA . LYS A 1 194 ? 5.791 -7.914 20.916 1.00 97.94 194 LYS A CA 1
ATOM 1452 C C . LYS A 1 194 ? 5.408 -6.713 21.783 1.00 97.94 194 LYS A C 1
ATOM 1454 O O . LYS A 1 194 ? 4.954 -6.899 22.908 1.00 97.94 194 LYS A O 1
ATOM 1459 N N . LYS A 1 195 ? 5.548 -5.492 21.258 1.00 97.88 195 LYS A N 1
ATOM 1460 C CA . LYS A 1 195 ? 5.176 -4.265 21.980 1.00 97.88 195 LYS A CA 1
ATOM 1461 C C . LYS A 1 195 ? 3.671 -4.194 22.266 1.00 97.88 195 LYS A C 1
ATOM 1463 O O . LYS A 1 195 ? 3.284 -3.719 23.329 1.00 97.88 195 LYS A O 1
ATOM 1468 N N . MET A 1 196 ? 2.839 -4.705 21.358 1.00 97.75 196 MET A N 1
ATOM 1469 C CA . MET A 1 196 ? 1.386 -4.756 21.535 1.00 97.75 196 MET A CA 1
ATOM 1470 C C . MET A 1 196 ? 0.944 -5.749 22.624 1.00 97.75 196 MET A C 1
ATOM 1472 O O . MET A 1 196 ? -0.023 -5.489 23.331 1.00 97.75 196 MET A O 1
ATOM 1476 N N . ARG A 1 197 ? 1.667 -6.861 22.816 1.00 95.81 197 ARG A N 1
ATOM 1477 C CA . ARG A 1 197 ? 1.415 -7.778 23.944 1.00 95.81 197 ARG A CA 1
ATOM 1478 C C . ARG A 1 197 ? 1.739 -7.115 25.283 1.00 95.81 197 ARG A C 1
ATOM 1480 O O . ARG A 1 197 ? 0.903 -7.086 26.175 1.00 95.81 197 ARG A O 1
ATOM 1487 N N . LEU A 1 198 ? 2.923 -6.508 25.377 1.00 96.69 198 LEU A N 1
ATOM 1488 C CA . LEU A 1 198 ? 3.410 -5.872 26.608 1.00 96.69 198 LEU A CA 1
ATOM 1489 C C . LEU A 1 198 ? 2.531 -4.701 27.068 1.00 96.69 198 LEU A C 1
ATOM 1491 O O . LEU A 1 198 ? 2.379 -4.470 28.269 1.00 96.69 198 LEU A O 1
ATOM 1495 N N . ILE A 1 199 ? 1.949 -3.941 26.131 1.00 96.88 199 ILE A N 1
ATOM 1496 C CA . ILE A 1 199 ? 1.112 -2.807 26.524 1.00 96.88 199 ILE A CA 1
ATOM 1497 C C . ILE A 1 199 ? -0.182 -3.257 27.205 1.00 96.88 199 ILE A C 1
ATOM 1499 O O . ILE A 1 199 ? -0.597 -2.582 28.140 1.00 96.88 199 ILE A O 1
ATOM 1503 N N . GLY A 1 200 ? -0.775 -4.389 26.803 1.00 92.25 200 GLY A N 1
ATOM 1504 C CA . GLY A 1 200 ? -2.006 -4.913 27.408 1.00 92.25 200 GLY A CA 1
ATOM 1505 C C . GLY A 1 200 ? -1.858 -5.161 28.908 1.00 92.25 200 GLY A C 1
ATOM 1506 O O . GLY A 1 200 ? -2.678 -4.692 29.695 1.00 92.25 200 GLY A O 1
ATOM 1507 N N . GLU A 1 201 ? -0.744 -5.780 29.308 1.00 92.44 201 GLU A N 1
ATOM 1508 C CA . GLU A 1 201 ? -0.374 -5.981 30.716 1.00 92.44 201 GLU A CA 1
ATOM 1509 C C . GLU A 1 201 ? -0.179 -4.646 31.448 1.00 92.44 201 GLU A C 1
ATOM 1511 O O . GLU A 1 201 ? -0.666 -4.457 32.559 1.00 92.44 201 GLU A O 1
ATOM 1516 N N . THR A 1 202 ? 0.483 -3.686 30.796 1.00 93.88 202 THR A N 1
ATOM 1517 C CA . THR A 1 202 ? 0.800 -2.375 31.386 1.00 93.88 202 THR A CA 1
ATOM 1518 C C . THR A 1 202 ? -0.450 -1.528 31.643 1.00 93.88 202 THR A C 1
ATOM 1520 O O . THR A 1 202 ? -0.514 -0.805 32.636 1.00 93.88 202 THR A O 1
ATOM 1523 N N . ILE A 1 203 ? -1.434 -1.573 30.739 1.00 95.62 203 ILE A N 1
ATOM 1524 C CA . ILE A 1 203 ? -2.663 -0.769 30.841 1.00 95.62 203 ILE A CA 1
ATOM 1525 C C . ILE A 1 203 ? -3.841 -1.553 31.431 1.00 95.62 203 ILE A C 1
ATOM 1527 O O . ILE A 1 203 ? -4.925 -0.991 31.559 1.00 95.62 203 ILE A O 1
ATOM 1531 N N . GLY A 1 204 ? -3.656 -2.825 31.796 1.00 93.94 204 GLY A N 1
ATOM 1532 C CA . GLY A 1 204 ? -4.697 -3.664 32.396 1.00 93.94 204 GLY A CA 1
ATOM 1533 C C . GLY A 1 204 ? -5.883 -3.936 31.467 1.00 93.94 204 GLY A C 1
ATOM 1534 O O . GLY A 1 204 ? -7.026 -3.929 31.919 1.00 93.94 204 GLY A O 1
ATOM 1535 N N . ILE A 1 205 ? -5.627 -4.119 30.169 1.00 95.31 205 ILE A N 1
ATOM 1536 C CA . ILE A 1 205 ? -6.649 -4.392 29.147 1.00 95.31 205 ILE A CA 1
ATOM 1537 C C . ILE A 1 205 ? -6.322 -5.710 28.451 1.00 95.31 205 ILE A C 1
ATOM 1539 O O . ILE A 1 205 ? -5.166 -5.986 28.133 1.00 95.31 205 ILE A O 1
ATOM 1543 N N . GLU A 1 206 ? -7.347 -6.519 28.185 1.00 96.31 206 GLU A N 1
ATOM 1544 C CA . GLU A 1 206 ? -7.193 -7.767 27.440 1.00 96.31 206 GLU A CA 1
ATOM 1545 C C . GLU A 1 206 ? -6.816 -7.466 25.980 1.00 96.31 206 GLU A C 1
ATOM 1547 O O . GLU A 1 206 ? -7.613 -6.895 25.229 1.00 96.31 206 GLU A O 1
ATOM 1552 N N . ILE A 1 207 ? -5.603 -7.861 25.580 1.00 98.00 207 ILE A N 1
ATOM 1553 C CA . ILE A 1 207 ? -5.117 -7.753 24.201 1.00 98.00 207 ILE A CA 1
ATOM 1554 C C . ILE A 1 207 ? -4.629 -9.122 23.723 1.00 98.00 207 ILE A C 1
ATOM 1556 O O . ILE A 1 207 ? -3.614 -9.629 24.199 1.00 98.00 207 ILE A O 1
ATOM 1560 N N . GLN A 1 208 ? -5.317 -9.702 22.740 1.00 97.88 208 GLN A N 1
ATOM 1561 C CA . GLN A 1 208 ? -4.911 -10.956 22.101 1.00 97.88 208 GLN A CA 1
ATOM 1562 C C . GLN A 1 208 ? -4.183 -10.665 20.785 1.00 97.88 208 GLN A C 1
ATOM 1564 O O . GLN A 1 208 ? -4.715 -9.974 19.915 1.00 97.88 208 GLN A O 1
ATOM 1569 N N . VAL A 1 209 ? -2.948 -11.161 20.640 1.00 98.19 209 VAL A N 1
ATOM 1570 C CA . VAL A 1 209 ? -2.035 -10.747 19.560 1.00 98.19 209 VAL A CA 1
ATOM 1571 C C . VAL A 1 209 ? -1.542 -11.925 18.726 1.00 98.19 209 VAL A C 1
ATOM 1573 O O . VAL A 1 209 ? -0.776 -12.767 19.206 1.00 98.19 209 VAL A O 1
ATOM 1576 N N . PHE A 1 210 ? -1.881 -11.883 17.441 1.00 98.12 210 PHE A N 1
ATOM 1577 C CA . PHE A 1 210 ? -1.662 -12.923 16.442 1.00 98.12 210 PHE A CA 1
ATOM 1578 C C . PHE A 1 210 ? -0.790 -12.428 15.277 1.00 98.12 210 PHE A C 1
ATOM 1580 O O . PHE A 1 210 ? -0.805 -11.246 14.916 1.00 98.12 210 PHE A O 1
ATOM 1587 N N . GLY A 1 211 ? -0.009 -13.341 14.698 1.00 96.69 211 GLY A N 1
ATOM 1588 C CA . GLY A 1 211 ? 0.873 -13.077 13.565 1.00 96.69 211 GLY A CA 1
ATOM 1589 C C . GLY A 1 211 ? 0.296 -13.516 12.213 1.00 96.69 211 GLY A C 1
ATOM 1590 O O . GLY A 1 211 ? -0.900 -13.803 12.101 1.00 96.69 211 GLY A O 1
ATOM 1591 N N . PRO A 1 212 ? 1.136 -13.538 11.161 1.00 94.31 212 PRO A N 1
ATOM 1592 C CA . PRO A 1 212 ? 0.748 -13.988 9.821 1.00 94.31 212 PRO A CA 1
ATOM 1593 C C . PRO A 1 212 ? 0.467 -15.498 9.731 1.00 94.31 212 PRO A C 1
ATOM 1595 O O . PRO A 1 212 ? -0.171 -15.939 8.779 1.00 94.31 212 PRO A O 1
ATOM 1598 N N . ASP A 1 213 ? 0.897 -16.264 10.732 1.00 93.06 213 ASP A N 1
ATOM 1599 C CA . ASP A 1 213 ? 0.574 -17.675 10.961 1.00 93.06 213 ASP A CA 1
ATOM 1600 C C . ASP A 1 213 ? -0.914 -17.900 11.279 1.00 93.06 213 ASP A C 1
ATOM 1602 O O . ASP A 1 213 ? -1.459 -18.967 11.018 1.00 93.06 213 ASP A O 1
ATOM 1606 N N . THR A 1 214 ? -1.605 -16.878 11.789 1.00 94.94 214 THR A N 1
ATOM 1607 C CA . THR A 1 214 ? -3.060 -16.899 11.964 1.00 94.94 214 THR A CA 1
ATOM 1608 C C . THR A 1 214 ? -3.746 -16.338 10.721 1.00 94.94 214 THR A C 1
ATOM 1610 O O . THR A 1 214 ? -3.380 -15.263 10.230 1.00 94.94 214 THR A O 1
ATOM 1613 N N . HIS A 1 215 ? -4.777 -17.030 10.226 1.00 94.88 215 HIS A N 1
ATOM 1614 C CA . HIS A 1 215 ? -5.565 -16.569 9.081 1.00 94.88 215 HIS A CA 1
ATOM 1615 C C . HIS A 1 215 ? -6.192 -15.190 9.354 1.00 94.88 215 HIS A C 1
ATOM 1617 O O . HIS A 1 215 ? -6.660 -14.909 10.460 1.00 94.88 215 HIS A O 1
ATOM 1623 N N . ILE A 1 216 ? -6.188 -14.319 8.339 1.00 94.31 216 ILE A N 1
ATOM 1624 C CA . ILE A 1 216 ? -6.488 -12.884 8.466 1.00 94.31 216 ILE A CA 1
ATOM 1625 C C . ILE A 1 216 ? -7.775 -12.596 9.254 1.00 94.31 216 ILE A C 1
ATOM 1627 O O . ILE A 1 216 ? -7.757 -11.804 10.196 1.00 94.31 216 ILE A O 1
ATOM 1631 N N . SER A 1 217 ? -8.874 -13.277 8.937 1.00 93.00 217 SER A N 1
ATOM 1632 C CA . SER A 1 217 ? -10.182 -13.041 9.553 1.00 93.00 217 SER A CA 1
ATOM 1633 C C . SER A 1 217 ? -10.460 -13.880 10.804 1.00 93.00 217 SER A C 1
ATOM 1635 O O . SER A 1 217 ? -11.498 -13.677 11.428 1.00 93.00 217 SER A O 1
ATOM 1637 N N . SER A 1 218 ? -9.562 -14.781 11.226 1.00 95.50 218 SER A N 1
ATOM 1638 C CA . SER A 1 218 ? -9.836 -15.692 12.353 1.00 95.50 218 SER A CA 1
ATOM 1639 C C . SER A 1 218 ? -9.995 -14.979 13.693 1.00 95.50 218 SER A C 1
ATOM 1641 O O . SER A 1 218 ? -10.673 -15.490 14.578 1.00 95.50 218 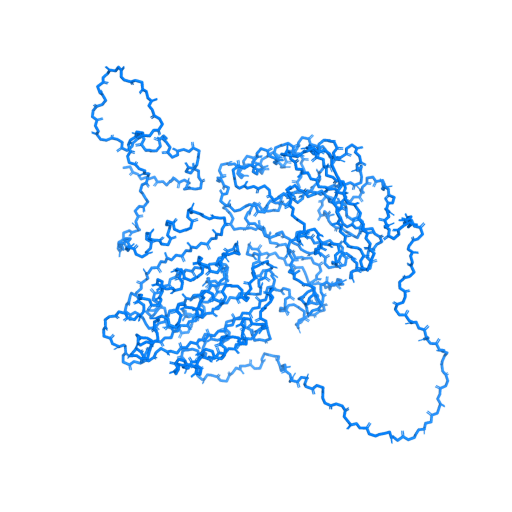SER A O 1
ATOM 1643 N N . ILE A 1 219 ? -9.442 -13.772 13.836 1.00 96.88 219 ILE A N 1
ATOM 1644 C CA . ILE A 1 219 ? -9.624 -12.968 15.050 1.00 96.88 219 ILE A CA 1
ATOM 1645 C C . ILE A 1 219 ? -11.027 -12.357 15.173 1.00 96.88 219 ILE A C 1
ATOM 1647 O O . ILE A 1 219 ? -11.392 -11.910 16.254 1.00 96.88 219 ILE A O 1
ATOM 1651 N N . VAL A 1 220 ? -11.823 -12.336 14.097 1.00 97.88 220 VAL A N 1
ATOM 1652 C CA . VAL A 1 220 ? -13.194 -11.800 14.114 1.00 97.88 220 VAL A CA 1
ATOM 1653 C C . VAL A 1 220 ? -14.119 -12.658 14.982 1.00 97.88 220 VAL A C 1
ATOM 1655 O O . VAL A 1 220 ? -14.634 -12.127 15.961 1.00 97.88 220 VAL A O 1
ATOM 1658 N N . PRO A 1 221 ? -14.317 -13.967 14.724 1.00 96.69 221 PRO A N 1
ATOM 1659 C CA . PRO A 1 221 ? -15.158 -14.791 15.593 1.00 96.69 221 PRO A CA 1
ATOM 1660 C C . PRO A 1 221 ? -14.629 -14.856 17.033 1.00 96.69 221 PRO A C 1
ATOM 1662 O O . PRO A 1 221 ? -15.432 -14.861 17.963 1.00 96.69 221 PRO A O 1
ATOM 1665 N N . MET A 1 222 ? -13.303 -14.817 17.233 1.00 95.62 222 MET A N 1
ATOM 1666 C CA . MET A 1 222 ? -12.696 -14.724 18.569 1.00 95.62 222 MET A CA 1
ATOM 1667 C C . MET A 1 222 ? -13.130 -13.442 19.294 1.00 95.62 222 MET A C 1
ATOM 1669 O O . MET A 1 222 ? -13.581 -13.507 20.437 1.00 95.62 222 MET A O 1
ATOM 1673 N N . ALA A 1 223 ? -13.060 -12.290 18.616 1.00 96.56 223 ALA A N 1
ATOM 1674 C CA . ALA A 1 223 ? -13.490 -11.006 19.163 1.00 96.56 223 ALA A CA 1
ATOM 1675 C C . ALA A 1 223 ? -14.990 -10.972 19.468 1.00 96.56 223 ALA A C 1
ATOM 1677 O O . ALA A 1 223 ? -15.416 -10.402 20.469 1.00 96.56 223 ALA A O 1
ATOM 1678 N N . LEU A 1 224 ? -15.798 -11.614 18.629 1.00 96.06 224 LEU A N 1
ATOM 1679 C CA . LEU A 1 224 ? -17.248 -11.668 18.789 1.00 96.06 224 LEU A CA 1
ATOM 1680 C C . LEU A 1 224 ? -17.706 -12.697 19.839 1.00 96.06 224 LEU A C 1
ATOM 1682 O O . LEU A 1 224 ? -18.901 -12.797 20.097 1.00 96.06 224 LEU A O 1
ATOM 1686 N N . GLY A 1 225 ? -16.785 -13.448 20.459 1.00 91.94 225 GLY A N 1
ATOM 1687 C CA . GLY A 1 225 ? -17.114 -14.472 21.455 1.00 91.94 225 GLY A CA 1
ATOM 1688 C C . GLY A 1 225 ? -17.768 -15.724 20.863 1.00 91.94 225 GLY A C 1
ATOM 1689 O O . GLY A 1 225 ? -18.441 -16.466 21.575 1.00 91.94 225 GLY A O 1
ATOM 1690 N N . ILE A 1 226 ? -17.591 -15.970 19.562 1.00 89.56 226 ILE A N 1
ATOM 1691 C CA . ILE A 1 226 ? -18.203 -17.094 18.852 1.00 89.56 226 ILE A CA 1
ATOM 1692 C C . ILE A 1 226 ? -17.301 -18.320 18.993 1.00 89.56 226 ILE A C 1
ATOM 1694 O O . ILE A 1 226 ? -16.314 -18.486 18.278 1.00 89.56 226 ILE A O 1
ATOM 1698 N N . THR A 1 227 ? -17.667 -19.215 19.903 1.00 63.69 227 THR A N 1
ATOM 1699 C CA . THR A 1 227 ? -17.033 -20.522 20.097 1.00 63.69 227 THR A CA 1
ATOM 1700 C C . THR A 1 227 ? -17.678 -21.573 19.189 1.00 63.69 227 THR A C 1
ATOM 1702 O O . THR A 1 227 ? -18.429 -22.437 19.632 1.00 63.69 227 THR A O 1
ATOM 1705 N N . LYS A 1 228 ? -17.399 -21.526 17.881 1.00 54.03 228 LYS A N 1
ATOM 1706 C CA . LYS A 1 228 ? -17.587 -22.709 17.021 1.00 54.03 228 LYS A CA 1
ATOM 1707 C C . LYS A 1 228 ? -16.265 -23.476 16.926 1.00 54.03 228 LYS A C 1
ATOM 1709 O O . LYS A 1 228 ? -15.221 -22.827 16.839 1.00 54.03 228 LYS A O 1
ATOM 1714 N N . PRO A 1 229 ? -16.276 -24.823 16.902 1.00 39.91 229 PRO A N 1
ATOM 1715 C CA . PRO A 1 229 ? -15.092 -25.571 16.511 1.00 39.91 229 PRO A CA 1
ATOM 1716 C C . PRO A 1 229 ? -14.732 -25.110 15.099 1.00 39.91 229 PRO A C 1
ATOM 1718 O O . PRO A 1 229 ? -15.566 -25.190 14.195 1.00 39.91 229 PRO A O 1
ATOM 1721 N N . MET A 1 230 ? -13.524 -24.577 14.913 1.00 42.12 230 MET A N 1
ATOM 1722 C CA . MET A 1 230 ? -12.998 -24.381 13.568 1.00 42.12 230 MET A CA 1
ATOM 1723 C C . MET A 1 230 ? -13.050 -25.743 12.874 1.00 42.12 230 MET A C 1
ATOM 1725 O O . MET A 1 230 ? -12.462 -26.705 13.360 1.00 42.12 230 MET A O 1
ATOM 1729 N N . SER A 1 231 ? -13.779 -25.848 11.763 1.00 36.47 231 SER A N 1
ATOM 1730 C CA . SER A 1 231 ? -13.600 -26.976 10.856 1.00 36.47 231 SER A CA 1
ATOM 1731 C C . SER A 1 231 ? -12.132 -26.970 10.437 1.00 36.47 231 SER A C 1
ATOM 1733 O O . SER A 1 231 ? -11.692 -25.973 9.864 1.00 36.47 231 SER A O 1
ATOM 1735 N N . ASN A 1 232 ? -11.396 -28.027 10.787 1.00 36.81 232 ASN A N 1
ATOM 1736 C CA . ASN A 1 232 ? -9.959 -28.196 10.566 1.00 36.81 232 ASN A CA 1
ATOM 1737 C C . ASN A 1 232 ? -9.487 -27.571 9.246 1.00 36.81 232 ASN A C 1
ATOM 1739 O O . ASN A 1 232 ? -9.669 -28.132 8.166 1.00 36.81 232 ASN A O 1
ATOM 1743 N N . GLY A 1 233 ? -8.869 -26.399 9.363 1.00 37.06 233 GLY A N 1
ATOM 1744 C CA . GLY A 1 233 ? -8.147 -25.716 8.306 1.00 37.06 233 GLY A CA 1
ATOM 1745 C C . GLY A 1 233 ? -6.691 -25.620 8.728 1.00 37.06 233 GLY A C 1
ATOM 1746 O O . GLY A 1 233 ? -6.319 -24.668 9.399 1.00 37.06 233 GLY A O 1
ATOM 1747 N N . VAL A 1 234 ? -5.921 -26.633 8.326 1.00 36.34 234 VAL A N 1
ATOM 1748 C CA . VAL A 1 234 ? -4.454 -26.746 8.388 1.00 36.34 234 VAL A CA 1
ATOM 1749 C C . VAL A 1 234 ? -3.853 -26.581 9.790 1.00 36.34 234 VAL A C 1
ATOM 1751 O O . VAL A 1 234 ? -3.524 -25.481 10.232 1.00 36.34 234 VAL A O 1
ATOM 1754 N N . ASP A 1 235 ? -3.626 -27.719 10.450 1.00 30.97 235 ASP A N 1
ATOM 1755 C CA . ASP A 1 235 ? -2.751 -27.830 11.615 1.00 30.97 235 ASP A CA 1
ATOM 1756 C C . ASP A 1 235 ? -1.383 -27.204 11.313 1.00 30.97 235 ASP A C 1
ATOM 1758 O O . ASP A 1 235 ? -0.545 -27.768 10.608 1.00 30.97 235 ASP A O 1
ATOM 1762 N N . SER A 1 236 ? -1.144 -26.021 11.869 1.00 34.12 236 SER A N 1
ATOM 1763 C CA . SER A 1 236 ? 0.198 -25.469 12.001 1.00 34.12 236 SER A CA 1
ATOM 1764 C C . SER A 1 236 ? 0.722 -25.920 13.359 1.00 34.12 236 SER A C 1
ATOM 1766 O O . SER A 1 236 ? 0.535 -25.240 14.366 1.00 34.12 236 SER A O 1
ATOM 1768 N N . ALA A 1 237 ? 1.321 -27.110 13.409 1.00 26.91 237 ALA A N 1
ATOM 1769 C CA . ALA A 1 237 ? 2.036 -27.552 14.600 1.00 26.91 237 ALA A CA 1
ATOM 1770 C C . ALA A 1 237 ? 3.154 -26.540 14.939 1.00 26.91 237 ALA A C 1
ATOM 1772 O O . ALA A 1 237 ? 3.840 -26.055 14.031 1.00 26.91 237 ALA A O 1
ATOM 1773 N N . PRO A 1 238 ? 3.377 -26.208 16.223 1.00 34.53 238 PRO A N 1
ATOM 1774 C CA . PRO A 1 238 ? 4.449 -25.309 16.611 1.00 34.53 238 PRO A CA 1
ATOM 1775 C C . PRO A 1 238 ? 5.783 -26.047 16.469 1.00 34.53 238 PRO A C 1
ATOM 1777 O O . PRO A 1 238 ? 6.163 -26.831 17.335 1.00 34.53 238 PRO A O 1
ATOM 1780 N N . ASN A 1 239 ? 6.529 -25.789 15.392 1.00 30.89 239 ASN A N 1
ATOM 1781 C CA . ASN A 1 239 ? 7.932 -26.199 15.309 1.00 30.89 239 ASN A CA 1
ATOM 1782 C C . ASN A 1 239 ? 8.785 -25.309 16.226 1.00 30.89 239 ASN A C 1
ATOM 1784 O O . ASN A 1 239 ? 9.493 -24.405 15.785 1.00 30.89 239 ASN A O 1
ATOM 1788 N N . GLY A 1 240 ? 8.712 -25.580 17.529 1.00 29.25 240 GLY A N 1
ATOM 1789 C CA . GLY A 1 240 ? 9.769 -25.247 18.471 1.00 29.25 240 GLY A CA 1
ATOM 1790 C C . GLY A 1 240 ? 10.894 -26.264 18.309 1.00 29.25 240 GLY A C 1
ATOM 1791 O O . GLY A 1 240 ? 10.783 -27.395 18.772 1.00 29.25 240 GLY A O 1
ATOM 1792 N N . ILE A 1 241 ? 11.979 -25.884 17.636 1.00 29.16 241 ILE A N 1
ATOM 1793 C CA . ILE A 1 241 ? 13.186 -26.712 17.581 1.00 29.16 241 ILE A CA 1
ATOM 1794 C C . ILE A 1 241 ? 13.897 -26.579 18.932 1.00 29.16 241 ILE A C 1
ATOM 1796 O O . ILE A 1 241 ? 14.626 -25.620 19.170 1.00 29.16 241 ILE A O 1
ATOM 1800 N N . SER A 1 242 ? 13.681 -27.553 19.815 1.00 28.30 242 SER A N 1
ATOM 1801 C CA . SER A 1 242 ? 14.608 -27.890 20.895 1.00 28.30 242 SER A CA 1
ATOM 1802 C C . SER A 1 242 ? 15.229 -29.237 20.539 1.00 28.30 242 SER A C 1
ATOM 1804 O O . SER A 1 242 ? 14.568 -30.270 20.619 1.00 28.30 242 SER A O 1
ATOM 1806 N N . ALA A 1 243 ? 16.470 -29.228 20.055 1.00 30.66 243 ALA A N 1
ATOM 1807 C CA . ALA A 1 243 ? 17.182 -30.438 19.660 1.00 30.66 243 ALA A CA 1
ATOM 1808 C C . ALA A 1 243 ? 18.297 -30.742 20.667 1.00 30.66 243 ALA A C 1
ATOM 1810 O O . ALA A 1 243 ? 19.427 -30.280 20.536 1.00 30.66 243 ALA A O 1
ATOM 1811 N N . THR A 1 244 ? 17.975 -31.569 21.657 1.00 30.28 244 THR A N 1
ATOM 1812 C CA . THR A 1 244 ? 18.949 -32.377 22.395 1.00 30.28 244 THR A CA 1
ATOM 1813 C C . THR A 1 244 ? 18.624 -33.837 22.141 1.00 30.28 244 THR A C 1
ATOM 1815 O O . THR A 1 244 ? 17.740 -34.353 22.810 1.00 30.28 244 THR A O 1
ATOM 1818 N N . HIS A 1 245 ? 19.325 -34.528 21.236 1.00 31.42 245 HIS A N 1
ATOM 1819 C CA . HIS A 1 245 ? 19.360 -35.993 21.285 1.00 31.42 245 HIS A CA 1
ATOM 1820 C C . HIS A 1 245 ? 20.692 -36.588 20.820 1.00 31.42 245 HIS A C 1
ATOM 1822 O O . HIS A 1 245 ? 21.260 -36.224 19.794 1.00 31.42 245 HIS A O 1
ATOM 1828 N N . LYS A 1 246 ? 21.154 -37.518 21.665 1.00 26.08 246 LYS A N 1
ATOM 1829 C CA . LYS A 1 246 ? 22.304 -38.413 21.534 1.00 26.08 246 LYS A CA 1
ATOM 1830 C C . LYS A 1 246 ? 22.138 -39.380 20.356 1.00 26.08 246 LYS A C 1
ATOM 1832 O O . LYS A 1 246 ? 21.034 -39.834 20.072 1.00 26.08 246 LYS A O 1
ATOM 1837 N N . ALA A 1 247 ? 23.268 -39.736 19.752 1.00 26.69 247 ALA A N 1
ATOM 1838 C CA . ALA A 1 247 ? 23.393 -40.692 18.656 1.00 26.69 247 ALA A CA 1
ATOM 1839 C C . ALA A 1 247 ? 23.209 -42.160 19.089 1.00 26.69 247 ALA A C 1
ATOM 1841 O O . ALA A 1 247 ? 23.620 -42.529 20.194 1.00 26.69 247 ALA A O 1
ATOM 1842 N N . PRO A 1 248 ? 22.730 -43.016 18.169 1.00 30.17 248 PRO A N 1
ATOM 1843 C CA . PRO A 1 248 ? 23.146 -44.411 18.103 1.00 30.17 248 PRO A CA 1
ATOM 1844 C C . PRO A 1 248 ? 23.785 -44.787 16.749 1.00 30.17 248 PRO A C 1
ATOM 1846 O O . PRO A 1 248 ? 23.529 -44.187 15.707 1.00 30.17 248 PRO A O 1
ATOM 1849 N N . ASN A 1 249 ? 24.654 -45.796 16.821 1.00 28.23 249 ASN A N 1
ATOM 1850 C CA . ASN A 1 249 ? 25.580 -46.281 15.797 1.00 28.23 249 ASN A CA 1
ATOM 1851 C C . ASN A 1 249 ? 24.930 -46.969 14.578 1.00 28.23 249 ASN A C 1
ATOM 1853 O O . ASN A 1 249 ? 24.110 -47.864 14.736 1.00 28.23 249 ASN A O 1
ATOM 1857 N N . GLY A 1 250 ? 25.471 -46.652 13.394 1.00 29.11 250 GLY A N 1
ATOM 1858 C CA . GLY A 1 250 ? 26.071 -47.614 12.457 1.00 29.11 250 GLY A CA 1
ATOM 1859 C C . GLY A 1 250 ? 25.177 -48.548 11.631 1.00 29.11 250 GLY A C 1
ATOM 1860 O O . GLY A 1 250 ? 24.768 -49.599 12.104 1.00 29.11 250 GLY A O 1
ATOM 1861 N N . THR A 1 251 ? 25.073 -48.287 10.323 1.00 27.42 251 THR A N 1
ATOM 1862 C CA . THR A 1 251 ? 25.647 -49.165 9.277 1.00 27.42 251 THR A CA 1
ATOM 1863 C C . THR A 1 251 ? 25.629 -48.467 7.914 1.00 27.42 251 THR A C 1
ATOM 1865 O O . THR A 1 251 ? 24.715 -47.727 7.565 1.00 27.42 251 THR A O 1
ATOM 1868 N N . SER A 1 252 ? 26.726 -48.652 7.191 1.00 27.02 252 SER A N 1
ATOM 1869 C CA . SER A 1 252 ? 27.166 -47.917 6.011 1.00 27.02 252 SER A CA 1
ATOM 1870 C C . SER A 1 252 ? 26.616 -48.499 4.711 1.00 27.02 252 SER A C 1
ATOM 1872 O O . SER A 1 252 ? 26.893 -49.656 4.396 1.00 27.02 252 SER A O 1
ATOM 1874 N N . VAL A 1 253 ? 25.961 -47.663 3.905 1.00 28.64 253 VAL A N 1
ATOM 1875 C CA . VAL A 1 253 ? 25.851 -47.861 2.454 1.00 28.64 253 VAL A CA 1
ATOM 1876 C C . VAL A 1 253 ? 26.371 -46.595 1.783 1.00 28.64 253 VAL A C 1
ATOM 1878 O O . VAL A 1 253 ? 25.944 -45.483 2.081 1.00 28.64 253 VAL A O 1
ATOM 1881 N N . THR A 1 254 ? 27.382 -46.785 0.948 1.00 26.23 254 THR A N 1
ATOM 1882 C CA . THR A 1 254 ? 28.209 -45.771 0.302 1.00 26.23 254 THR A CA 1
ATOM 1883 C C . THR A 1 254 ? 27.523 -45.172 -0.927 1.00 26.23 254 THR A C 1
ATOM 1885 O O . THR A 1 254 ? 27.226 -45.870 -1.892 1.00 26.23 254 THR A O 1
ATOM 1888 N N . SER A 1 255 ? 27.361 -43.850 -0.928 1.00 31.55 255 SER A N 1
ATOM 1889 C CA . SER A 1 255 ? 27.096 -43.018 -2.109 1.00 31.55 255 SER A CA 1
ATOM 1890 C C . SER A 1 255 ? 27.948 -41.738 -2.014 1.00 31.55 255 SER A C 1
ATOM 1892 O O . SER A 1 255 ? 28.246 -41.305 -0.899 1.00 31.55 255 SER A O 1
ATOM 1894 N N . PRO A 1 256 ? 28.419 -41.173 -3.142 1.00 33.19 256 PRO A N 1
ATOM 1895 C CA . PRO A 1 256 ? 29.570 -40.263 -3.182 1.00 33.19 256 PRO A CA 1
ATOM 1896 C C . PRO A 1 256 ? 29.284 -38.895 -2.532 1.00 33.19 256 PRO A C 1
ATOM 1898 O O . PRO A 1 256 ? 28.122 -38.505 -2.411 1.00 33.19 256 PRO A O 1
ATOM 1901 N N . PRO A 1 257 ? 30.319 -38.147 -2.099 1.00 30.80 257 PRO A N 1
ATOM 1902 C CA . PRO A 1 257 ? 30.129 -36.979 -1.251 1.00 30.80 257 PRO A CA 1
ATOM 1903 C C . PRO A 1 257 ? 29.600 -35.793 -2.063 1.00 30.80 257 PRO A C 1
ATOM 1905 O O . PRO A 1 257 ? 30.315 -35.210 -2.876 1.00 30.80 257 PRO A O 1
ATOM 1908 N N . SER A 1 258 ? 28.360 -35.377 -1.798 1.00 33.88 258 SER A N 1
ATOM 1909 C CA . SER A 1 258 ? 27.873 -34.047 -2.170 1.00 33.88 258 SER A CA 1
ATOM 1910 C C . SER A 1 258 ? 28.275 -33.037 -1.092 1.00 33.88 258 SER A C 1
ATOM 1912 O O . SER A 1 258 ? 27.459 -32.592 -0.285 1.00 33.88 258 SER A O 1
ATOM 1914 N N . SER A 1 259 ? 29.552 -32.666 -1.056 1.00 31.47 259 SER A N 1
ATOM 1915 C CA . SER A 1 259 ? 29.987 -31.441 -0.384 1.00 31.47 259 SER A CA 1
ATOM 1916 C C . SER A 1 259 ? 29.783 -30.267 -1.343 1.00 31.47 259 SER A C 1
ATOM 1918 O O . SER A 1 259 ? 30.714 -29.846 -2.026 1.00 31.47 259 SER A O 1
ATOM 1920 N N . ALA A 1 260 ? 28.552 -29.764 -1.433 1.00 31.88 260 ALA A N 1
ATOM 1921 C CA . ALA A 1 260 ? 28.265 -28.492 -2.086 1.00 31.88 260 ALA A CA 1
ATOM 1922 C C . ALA A 1 260 ? 27.985 -27.445 -1.005 1.00 31.88 260 ALA A C 1
ATOM 1924 O O . ALA A 1 260 ? 26.859 -27.223 -0.568 1.00 31.88 260 ALA A O 1
ATOM 1925 N N . THR A 1 261 ? 29.065 -26.830 -0.541 1.00 27.95 261 THR A N 1
ATOM 1926 C CA . THR A 1 261 ? 29.078 -25.533 0.128 1.00 27.95 261 THR A CA 1
ATOM 1927 C C . THR A 1 261 ? 28.239 -24.547 -0.698 1.00 27.95 261 THR A C 1
ATOM 1929 O O . THR A 1 261 ? 28.391 -24.505 -1.918 1.00 27.95 261 THR A O 1
ATOM 1932 N N . PHE A 1 262 ? 27.385 -23.733 -0.066 1.00 35.38 262 PHE A N 1
ATOM 1933 C CA . PHE A 1 262 ? 26.682 -22.600 -0.699 1.00 35.38 262 PHE A CA 1
ATOM 1934 C C . PHE A 1 262 ? 27.664 -21.471 -1.081 1.00 35.38 262 PHE A C 1
ATOM 1936 O O . PHE A 1 262 ? 27.543 -20.330 -0.645 1.00 35.38 262 PHE A O 1
ATOM 1943 N N . ALA A 1 263 ? 28.672 -21.788 -1.889 1.00 31.70 263 ALA A N 1
ATOM 1944 C CA . ALA A 1 263 ? 29.513 -20.819 -2.561 1.00 31.70 263 ALA A CA 1
ATOM 1945 C C . ALA A 1 263 ? 28.944 -20.633 -3.970 1.00 31.70 263 ALA A C 1
ATOM 1947 O O . ALA A 1 263 ? 29.259 -21.388 -4.888 1.00 31.70 263 ALA A O 1
ATOM 1948 N N . ALA A 1 264 ? 28.064 -19.644 -4.130 1.00 33.66 264 ALA A N 1
ATOM 1949 C CA . ALA A 1 264 ? 27.661 -19.184 -5.449 1.00 33.66 264 ALA A CA 1
ATOM 1950 C C . ALA A 1 264 ? 28.915 -18.674 -6.177 1.00 33.66 264 ALA A C 1
ATOM 1952 O O . ALA A 1 264 ? 29.508 -17.662 -5.799 1.00 33.66 264 ALA A O 1
ATOM 1953 N N . THR A 1 265 ? 29.356 -19.424 -7.182 1.00 33.75 265 THR A N 1
ATOM 1954 C CA . THR A 1 265 ? 30.448 -19.037 -8.072 1.00 33.75 265 THR A CA 1
ATOM 1955 C C . THR A 1 265 ? 30.059 -17.744 -8.784 1.00 33.75 265 THR A C 1
ATOM 1957 O O . THR A 1 265 ? 28.950 -17.632 -9.309 1.00 33.75 265 THR A O 1
ATOM 1960 N N . VAL A 1 266 ? 30.962 -16.760 -8.785 1.00 40.66 266 VAL A N 1
ATOM 1961 C CA . VAL A 1 266 ? 30.826 -15.530 -9.575 1.00 40.66 266 VAL A CA 1
ATOM 1962 C C . VAL A 1 266 ? 30.513 -15.919 -11.023 1.00 40.66 266 VAL A C 1
ATOM 1964 O O . VAL A 1 266 ? 31.218 -16.729 -11.625 1.00 40.66 266 VAL A O 1
ATOM 1967 N N . VAL A 1 267 ? 29.403 -15.396 -11.541 1.00 44.22 267 VAL A N 1
ATOM 1968 C CA . VAL A 1 267 ? 28.884 -15.707 -12.877 1.00 44.22 267 VAL A CA 1
ATOM 1969 C C . VAL A 1 267 ? 29.868 -15.171 -13.933 1.00 44.22 267 VAL A C 1
ATOM 1971 O O . VAL A 1 267 ? 30.339 -14.042 -13.783 1.00 44.22 267 VAL A O 1
ATOM 1974 N N . PRO A 1 268 ? 30.162 -15.914 -15.018 1.00 42.59 268 PRO A N 1
ATOM 1975 C CA . PRO A 1 268 ? 31.192 -15.562 -16.009 1.00 42.59 268 PRO A CA 1
ATOM 1976 C C . PRO A 1 268 ? 31.005 -14.226 -16.765 1.00 42.59 268 PRO A C 1
ATOM 1978 O O . PRO A 1 268 ? 31.909 -13.819 -17.486 1.00 42.59 268 PRO A O 1
ATOM 1981 N N . GLU A 1 269 ? 29.876 -13.524 -16.606 1.00 53.16 269 GLU A N 1
ATOM 1982 C CA . GLU A 1 269 ? 29.563 -12.249 -17.286 1.00 53.16 269 GLU A CA 1
ATOM 1983 C C . GLU A 1 269 ? 29.694 -10.999 -16.396 1.00 53.16 269 GLU A C 1
ATOM 1985 O O . GLU A 1 269 ? 29.482 -9.878 -16.866 1.00 53.16 269 GLU A O 1
ATOM 1990 N N . SER A 1 270 ? 30.036 -11.161 -15.115 1.00 62.25 270 SER A N 1
ATOM 1991 C CA . SER A 1 270 ? 30.250 -10.034 -14.200 1.00 62.25 270 SER A CA 1
ATOM 1992 C C . SER A 1 270 ? 31.734 -9.711 -14.042 1.00 62.25 270 SER A C 1
ATOM 1994 O O . SER A 1 270 ? 32.549 -10.624 -13.900 1.00 62.25 270 SER A O 1
ATOM 1996 N N . ARG A 1 271 ? 32.091 -8.421 -14.034 1.00 70.81 271 ARG A N 1
ATOM 1997 C CA . ARG A 1 271 ? 33.451 -7.966 -13.698 1.00 70.81 271 ARG A CA 1
ATOM 1998 C C . ARG A 1 271 ? 33.459 -7.421 -12.281 1.00 70.81 271 ARG A C 1
ATOM 2000 O O . ARG A 1 271 ? 32.646 -6.558 -11.951 1.00 70.81 271 ARG A O 1
ATOM 2007 N N . GLU A 1 272 ? 34.369 -7.933 -11.465 1.00 74.69 272 GLU A N 1
ATOM 2008 C CA . GLU A 1 272 ? 34.591 -7.472 -10.101 1.00 74.69 272 GLU A CA 1
ATOM 2009 C C . GLU A 1 272 ? 35.888 -6.672 -10.043 1.00 74.69 272 GLU A C 1
ATOM 2011 O O . GLU A 1 272 ? 36.967 -7.201 -10.300 1.00 74.69 272 GLU A O 1
ATOM 2016 N N . GLU A 1 273 ? 35.774 -5.396 -9.693 1.00 65.62 273 GLU A N 1
ATOM 2017 C CA . GLU A 1 273 ? 36.908 -4.497 -9.502 1.00 65.62 273 GLU A CA 1
ATOM 2018 C C . GLU A 1 273 ? 36.718 -3.765 -8.172 1.00 65.62 273 GLU A C 1
ATOM 2020 O O . GLU A 1 273 ? 35.652 -3.218 -7.896 1.00 65.62 273 GLU A O 1
ATOM 2025 N N . HIS A 1 274 ? 37.739 -3.785 -7.312 1.00 76.62 274 HIS A N 1
ATOM 2026 C CA . HIS A 1 274 ? 37.731 -3.096 -6.012 1.00 76.62 274 HIS A CA 1
ATOM 2027 C C . HIS A 1 274 ? 36.512 -3.406 -5.108 1.00 76.62 274 HIS A C 1
ATOM 2029 O O . HIS A 1 274 ? 36.060 -2.543 -4.360 1.00 76.62 274 HIS A O 1
ATOM 2035 N N . GLY A 1 275 ? 35.976 -4.633 -5.159 1.00 73.56 275 GLY A N 1
ATOM 2036 C CA . GLY A 1 275 ? 34.806 -5.050 -4.365 1.00 73.56 275 GLY A CA 1
ATOM 2037 C C . GLY A 1 275 ? 33.450 -4.602 -4.929 1.00 73.56 275 GLY A C 1
ATOM 2038 O O . GLY A 1 275 ? 32.415 -4.857 -4.306 1.00 73.56 275 GLY A O 1
ATOM 2039 N N . VAL A 1 276 ? 33.449 -3.974 -6.110 1.00 79.25 276 VAL A N 1
ATOM 2040 C CA . VAL A 1 276 ? 32.253 -3.583 -6.860 1.00 79.25 276 VAL A CA 1
ATOM 2041 C C . VAL A 1 276 ? 32.042 -4.554 -8.018 1.00 79.25 276 VAL A C 1
ATOM 2043 O O . VAL A 1 276 ? 32.940 -4.785 -8.828 1.00 79.25 276 VAL A O 1
ATOM 2046 N N . VAL A 1 277 ? 30.837 -5.111 -8.111 1.00 85.00 277 VAL A N 1
ATOM 2047 C CA . VAL A 1 277 ? 30.413 -5.961 -9.224 1.00 85.00 277 VAL A CA 1
ATOM 2048 C C . VAL A 1 277 ? 29.724 -5.105 -10.277 1.00 85.00 277 VAL A C 1
ATOM 2050 O O . VAL A 1 277 ? 28.838 -4.307 -9.974 1.00 85.00 277 VAL A O 1
ATOM 2053 N N . SER A 1 278 ? 30.121 -5.299 -11.529 1.00 81.06 278 SER A N 1
ATOM 2054 C CA . SER A 1 278 ? 29.485 -4.717 -12.707 1.00 81.06 278 SER A CA 1
ATOM 2055 C C . SER A 1 278 ? 28.952 -5.819 -13.621 1.00 81.06 278 SER A C 1
ATOM 2057 O O . SER A 1 278 ? 29.505 -6.921 -13.677 1.00 81.06 278 SER A O 1
ATOM 2059 N N . PHE A 1 279 ? 27.868 -5.522 -14.333 1.00 85.75 279 PHE A N 1
ATOM 2060 C CA . PHE A 1 279 ? 27.156 -6.477 -15.180 1.00 85.75 279 PHE A CA 1
ATOM 2061 C C . PHE A 1 279 ? 27.190 -6.012 -16.633 1.00 85.75 279 PHE A C 1
ATOM 2063 O O . PHE A 1 279 ? 27.005 -4.824 -16.910 1.00 85.75 279 PHE A O 1
ATOM 2070 N N . ALA A 1 280 ? 27.432 -6.942 -17.556 1.00 76.75 280 ALA A N 1
ATOM 2071 C CA . ALA A 1 280 ? 27.391 -6.650 -18.981 1.00 76.75 280 ALA A CA 1
ATOM 2072 C C . ALA A 1 280 ? 25.975 -6.252 -19.434 1.00 76.75 280 ALA A C 1
ATOM 2074 O O . ALA A 1 280 ? 24.971 -6.737 -18.908 1.00 76.75 280 ALA A O 1
ATOM 2075 N N . GLN A 1 281 ? 25.910 -5.370 -20.431 1.00 76.06 281 GLN A N 1
ATOM 2076 C CA . GLN A 1 281 ? 24.654 -5.001 -21.079 1.00 76.06 281 GLN A CA 1
ATOM 2077 C C . GLN A 1 281 ? 24.220 -6.103 -22.041 1.00 76.06 281 GLN A C 1
ATOM 2079 O O . GLN A 1 281 ? 25.040 -6.670 -22.765 1.00 76.06 281 GLN A O 1
ATOM 2084 N N . GLY A 1 282 ? 22.925 -6.406 -22.017 1.00 75.25 282 GLY A N 1
ATOM 2085 C CA . GLY A 1 282 ? 22.326 -7.457 -22.832 1.00 75.25 282 GLY A CA 1
ATOM 2086 C C . GLY A 1 282 ? 21.761 -6.949 -24.157 1.00 75.25 282 GLY A C 1
ATOM 2087 O O . GLY A 1 282 ? 21.677 -5.749 -24.419 1.00 75.25 282 GLY A O 1
ATOM 2088 N N . ALA A 1 283 ? 21.319 -7.889 -24.989 1.00 79.00 283 ALA A N 1
ATOM 2089 C CA . ALA A 1 283 ? 20.459 -7.580 -26.125 1.00 79.00 283 ALA A CA 1
ATOM 2090 C C . ALA A 1 283 ? 19.019 -7.272 -25.653 1.00 79.00 283 ALA A C 1
ATOM 2092 O O . ALA A 1 283 ? 18.626 -7.707 -24.566 1.00 79.00 283 ALA A O 1
ATOM 2093 N N . PRO A 1 284 ? 18.207 -6.570 -26.467 1.00 79.88 284 PRO A N 1
ATOM 2094 C CA . PRO A 1 284 ? 16.785 -6.383 -26.194 1.00 79.88 284 PRO A CA 1
ATOM 2095 C C . PRO A 1 284 ? 16.068 -7.713 -25.944 1.00 79.88 284 PRO A C 1
ATOM 2097 O O . PRO A 1 284 ? 16.229 -8.665 -26.713 1.00 79.88 284 PRO A O 1
ATOM 2100 N N . ALA A 1 285 ? 15.249 -7.770 -24.892 1.00 75.94 285 ALA A N 1
ATOM 2101 C CA . ALA A 1 285 ? 14.464 -8.958 -24.589 1.00 75.94 285 ALA A CA 1
ATOM 2102 C C . ALA A 1 285 ? 13.436 -9.237 -25.701 1.00 75.94 285 ALA A C 1
ATOM 2104 O O . ALA A 1 285 ? 12.723 -8.339 -26.154 1.00 75.94 285 ALA A O 1
ATOM 2105 N N . GLN A 1 286 ? 13.332 -10.498 -26.125 1.00 81.25 286 GLN A N 1
ATOM 2106 C CA . GLN A 1 286 ? 12.264 -10.962 -27.009 1.00 81.25 286 GLN A CA 1
ATOM 2107 C C . GLN A 1 286 ? 11.308 -11.845 -26.217 1.00 81.25 286 GLN A C 1
ATOM 2109 O O . GLN A 1 286 ? 11.604 -13.002 -25.930 1.00 81.25 286 GLN A O 1
ATOM 2114 N N . ARG A 1 287 ? 10.152 -11.284 -25.857 1.00 86.31 287 ARG A N 1
ATOM 2115 C CA . ARG A 1 287 ? 9.109 -11.976 -25.094 1.00 86.31 287 ARG A CA 1
ATOM 2116 C C . ARG A 1 287 ? 7.768 -11.907 -25.814 1.00 86.31 287 ARG A C 1
ATOM 2118 O O . ARG A 1 287 ? 7.481 -10.905 -26.476 1.00 86.31 287 ARG A O 1
ATOM 2125 N N . PRO A 1 288 ? 6.904 -12.926 -25.662 1.00 89.94 288 PRO A N 1
ATOM 2126 C CA . PRO A 1 288 ? 5.500 -12.784 -26.013 1.00 89.94 288 PRO A CA 1
ATOM 2127 C C . PRO A 1 288 ? 4.884 -11.613 -25.242 1.00 89.94 288 PRO A C 1
ATOM 2129 O O . PRO A 1 288 ? 5.117 -11.475 -24.044 1.00 89.94 288 PRO A O 1
ATOM 2132 N N . TRP A 1 289 ? 4.056 -10.802 -25.906 1.00 88.69 289 TRP A N 1
ATOM 2133 C CA . TRP A 1 289 ? 3.486 -9.582 -25.313 1.00 88.69 289 TRP A CA 1
ATOM 2134 C C . TRP A 1 289 ? 2.729 -9.836 -23.999 1.00 88.69 289 TRP A C 1
ATOM 2136 O O . TRP A 1 289 ? 2.724 -8.983 -23.126 1.00 88.69 289 TRP A O 1
ATOM 2146 N N . PHE A 1 290 ? 2.124 -11.017 -23.842 1.00 88.56 290 PHE A N 1
ATOM 2147 C CA . PHE A 1 290 ? 1.345 -11.422 -22.668 1.00 88.56 290 PHE A CA 1
ATOM 2148 C C . PHE A 1 290 ? 2.200 -11.999 -21.523 1.00 88.56 290 PHE A C 1
ATOM 2150 O O . PHE A 1 290 ? 1.657 -12.440 -20.513 1.00 88.56 290 PHE A O 1
ATOM 2157 N N . ARG A 1 291 ? 3.530 -12.041 -21.677 1.00 91.44 291 ARG A N 1
ATOM 2158 C CA . ARG A 1 291 ? 4.494 -12.472 -20.653 1.00 91.44 291 ARG A CA 1
ATOM 2159 C C . ARG A 1 291 ? 5.539 -11.372 -20.454 1.00 91.44 291 ARG A C 1
ATOM 2161 O O . ARG A 1 291 ? 6.667 -11.528 -20.916 1.00 91.44 291 ARG A O 1
ATOM 2168 N N . PRO A 1 292 ? 5.178 -10.262 -19.786 1.00 90.56 292 PRO A N 1
ATOM 2169 C CA . PRO A 1 292 ? 6.081 -9.123 -19.634 1.00 90.56 292 PRO A CA 1
ATOM 2170 C C . PRO A 1 292 ? 7.309 -9.443 -18.772 1.00 90.56 292 PRO A C 1
ATOM 2172 O O . PRO A 1 292 ? 8.317 -8.756 -18.887 1.00 90.56 292 PRO A O 1
ATOM 2175 N N . PHE A 1 293 ? 7.242 -10.484 -17.931 1.00 96.31 293 PHE A N 1
ATOM 2176 C CA . PHE A 1 293 ? 8.295 -10.810 -16.973 1.00 96.31 293 PHE A CA 1
ATOM 2177 C C . PHE A 1 293 ? 8.802 -12.251 -17.117 1.00 96.31 293 PHE A C 1
ATOM 2179 O O . PHE A 1 293 ? 8.018 -13.206 -17.114 1.00 96.31 293 PHE A O 1
ATOM 2186 N N . ASP A 1 294 ? 10.123 -12.394 -17.154 1.00 95.00 294 ASP A N 1
ATOM 2187 C CA . ASP A 1 294 ? 10.895 -13.630 -16.968 1.00 95.00 294 ASP A CA 1
ATOM 2188 C C . ASP A 1 294 ? 12.241 -13.357 -16.247 1.00 95.00 294 ASP A C 1
ATOM 2190 O O . ASP A 1 294 ? 12.504 -12.243 -15.781 1.00 95.00 294 ASP A O 1
ATOM 2194 N N . GLU A 1 295 ? 13.095 -14.368 -16.105 1.00 93.06 295 GLU A N 1
ATOM 2195 C CA . GLU A 1 295 ? 14.393 -14.303 -15.418 1.00 93.06 295 GLU A CA 1
ATOM 2196 C C . GLU A 1 295 ? 15.412 -13.333 -16.044 1.00 93.06 295 GLU A C 1
ATOM 2198 O O . GLU A 1 295 ? 16.367 -12.911 -15.380 1.00 93.06 295 GLU A O 1
ATOM 2203 N N . THR A 1 296 ? 15.202 -12.924 -17.296 1.00 93.12 296 THR A N 1
ATOM 2204 C CA . THR A 1 296 ? 16.046 -11.964 -18.022 1.00 93.12 296 THR A CA 1
ATOM 2205 C C . THR A 1 296 ? 15.473 -10.541 -17.997 1.00 93.12 296 THR A C 1
ATOM 2207 O O . THR A 1 296 ? 15.989 -9.655 -18.672 1.00 93.12 296 THR A O 1
ATOM 2210 N N . THR A 1 297 ? 14.390 -10.285 -17.249 1.00 95.81 297 THR A N 1
ATOM 2211 C CA . THR A 1 297 ? 13.721 -8.966 -17.228 1.00 95.81 297 THR A CA 1
ATOM 2212 C C . THR A 1 297 ? 14.649 -7.892 -16.695 1.00 95.81 297 THR A C 1
ATOM 2214 O O . THR A 1 297 ? 15.161 -8.023 -15.582 1.00 95.81 297 THR A O 1
ATOM 2217 N N . ARG A 1 298 ? 14.823 -6.808 -17.451 1.00 96.88 298 ARG A N 1
ATOM 2218 C CA . ARG A 1 298 ? 15.557 -5.625 -17.007 1.00 96.88 298 ARG A CA 1
ATOM 2219 C C . ARG A 1 298 ? 14.599 -4.442 -16.987 1.00 96.88 298 ARG A C 1
ATOM 2221 O O . ARG A 1 298 ? 13.902 -4.159 -17.956 1.00 96.88 298 ARG A O 1
ATOM 2228 N N . GLY A 1 299 ? 14.529 -3.789 -15.840 1.00 97.12 299 GLY A N 1
ATOM 2229 C CA . GLY A 1 299 ? 13.600 -2.720 -15.542 1.00 97.12 299 GLY A CA 1
ATOM 2230 C C . GLY A 1 299 ? 14.310 -1.415 -15.215 1.00 97.12 299 GLY A C 1
ATOM 2231 O O . GLY A 1 299 ? 15.412 -1.386 -14.666 1.00 97.12 299 GLY A O 1
ATOM 2232 N N . LEU A 1 300 ? 13.634 -0.326 -15.531 1.00 98.38 300 LEU A N 1
ATOM 2233 C CA . LEU A 1 300 ? 13.955 1.026 -15.123 1.00 98.38 300 LEU A CA 1
ATOM 2234 C C . LEU A 1 300 ? 13.088 1.408 -13.924 1.00 98.38 300 LEU A C 1
ATOM 2236 O O . LEU A 1 300 ? 11.914 1.041 -13.866 1.00 98.38 300 LEU A O 1
ATOM 2240 N N . VAL A 1 301 ? 13.636 2.168 -12.978 1.00 98.69 301 VAL A N 1
ATOM 2241 C CA . VAL A 1 301 ? 12.868 2.679 -11.831 1.00 98.69 301 VAL A CA 1
ATOM 2242 C C . VAL A 1 301 ? 12.807 4.199 -11.890 1.00 98.69 301 VAL A C 1
ATOM 2244 O O . VAL A 1 301 ? 13.831 4.869 -11.805 1.00 98.69 301 VAL A O 1
ATOM 2247 N N . TYR A 1 302 ? 11.603 4.751 -12.031 1.00 98.38 302 TYR A N 1
ATOM 2248 C CA . TYR A 1 302 ? 11.384 6.196 -12.016 1.00 98.38 302 TYR A CA 1
ATOM 2249 C C . TYR A 1 302 ? 11.150 6.675 -10.582 1.00 98.38 302 TYR A C 1
ATOM 2251 O O . TYR A 1 302 ? 10.184 6.264 -9.939 1.00 98.38 302 TYR A O 1
ATOM 2259 N N . GLY A 1 303 ? 12.010 7.571 -10.100 1.00 96.00 303 GLY A N 1
ATOM 2260 C CA . GLY A 1 303 ? 12.036 8.084 -8.732 1.00 96.00 303 GLY A CA 1
ATOM 2261 C C . GLY A 1 303 ? 13.176 7.499 -7.886 1.00 96.00 303 GLY A C 1
ATOM 2262 O O . GLY A 1 303 ? 13.613 6.365 -8.082 1.00 96.00 303 GLY A O 1
ATOM 2263 N N . LEU A 1 304 ? 13.653 8.272 -6.903 1.00 93.25 304 LEU A N 1
ATOM 2264 C CA . LEU A 1 304 ? 14.690 7.830 -5.961 1.00 93.25 304 LEU A CA 1
ATOM 2265 C C . LEU A 1 304 ? 14.100 6.890 -4.903 1.00 93.25 304 LEU A C 1
ATOM 2267 O O . LEU A 1 304 ? 13.649 7.328 -3.846 1.00 93.25 304 LEU A O 1
ATOM 2271 N N . GLN A 1 305 ? 14.113 5.587 -5.189 1.00 96.12 305 GLN A N 1
ATOM 2272 C CA . GLN A 1 305 ? 13.535 4.551 -4.325 1.00 96.12 305 GLN A CA 1
ATOM 2273 C C . GLN A 1 305 ? 14.565 3.497 -3.889 1.00 96.12 305 GLN A C 1
ATOM 2275 O O . GLN A 1 305 ? 14.405 2.311 -4.189 1.00 96.12 305 GLN A O 1
ATOM 2280 N N . PRO A 1 306 ? 15.621 3.882 -3.146 1.00 96.50 306 PRO A N 1
ATOM 2281 C CA . PRO A 1 306 ? 16.719 2.973 -2.824 1.00 96.50 306 PRO A CA 1
ATOM 2282 C C . PRO A 1 306 ? 16.277 1.733 -2.044 1.00 96.50 306 PRO A C 1
ATOM 2284 O O . PRO A 1 306 ? 16.774 0.643 -2.288 1.00 96.50 306 PRO A O 1
ATOM 2287 N N . ARG A 1 307 ? 15.302 1.859 -1.135 1.00 95.81 307 ARG A N 1
ATOM 2288 C CA . ARG A 1 307 ? 14.807 0.706 -0.363 1.00 95.81 307 ARG A CA 1
ATOM 2289 C C . ARG A 1 307 ? 14.067 -0.308 -1.238 1.00 95.81 307 ARG A C 1
ATOM 2291 O O . ARG A 1 307 ? 14.269 -1.506 -1.073 1.00 95.81 307 ARG A O 1
ATOM 2298 N N . ALA A 1 308 ? 13.233 0.168 -2.165 1.00 97.25 308 ALA A N 1
ATOM 2299 C CA . ALA A 1 308 ? 12.501 -0.704 -3.079 1.00 97.25 308 ALA A CA 1
ATOM 2300 C C . ALA A 1 308 ? 13.465 -1.412 -4.040 1.00 97.25 308 ALA A C 1
ATOM 2302 O O . ALA A 1 308 ? 13.375 -2.625 -4.208 1.00 97.25 308 ALA A O 1
ATOM 2303 N N . ILE A 1 309 ? 14.421 -0.660 -4.600 1.00 98.38 309 ILE A N 1
ATOM 2304 C CA . ILE A 1 309 ? 15.450 -1.178 -5.509 1.00 98.38 309 ILE A CA 1
ATOM 2305 C C . ILE A 1 309 ? 16.336 -2.198 -4.800 1.00 98.38 309 ILE A C 1
ATOM 2307 O O . ILE A 1 309 ? 16.503 -3.295 -5.319 1.00 98.38 309 ILE A O 1
ATOM 2311 N N . GLN A 1 310 ? 16.838 -1.892 -3.598 1.00 98.38 310 GLN A N 1
ATOM 2312 C CA . GLN A 1 310 ? 17.638 -2.851 -2.836 1.00 98.38 310 GLN A CA 1
ATOM 2313 C C . GLN A 1 310 ? 16.858 -4.144 -2.608 1.00 98.38 310 GLN A C 1
ATOM 2315 O O . GLN A 1 310 ? 17.369 -5.218 -2.887 1.00 98.38 310 GLN A O 1
ATOM 2320 N N . GLY A 1 311 ? 15.588 -4.054 -2.210 1.00 98.12 311 GLY A N 1
ATOM 2321 C CA . GLY A 1 311 ? 14.787 -5.255 -2.033 1.00 98.12 311 GLY A CA 1
ATOM 2322 C C . GLY A 1 311 ? 14.536 -6.030 -3.339 1.00 98.12 311 GLY A C 1
ATOM 2323 O O . GLY A 1 311 ? 14.425 -7.253 -3.298 1.00 98.12 311 GLY A O 1
ATOM 2324 N N . MET A 1 312 ? 14.415 -5.356 -4.493 1.00 98.62 312 MET A N 1
ATOM 2325 C CA . MET A 1 312 ? 14.354 -6.030 -5.801 1.00 98.62 312 MET A CA 1
ATOM 2326 C C . MET A 1 312 ? 15.647 -6.809 -6.069 1.00 98.62 312 MET A C 1
ATOM 2328 O O . MET A 1 312 ? 15.570 -7.982 -6.414 1.00 98.62 312 MET A O 1
ATOM 2332 N N . LEU A 1 313 ? 16.809 -6.201 -5.818 1.00 98.50 313 LEU A N 1
ATOM 2333 C CA . LEU A 1 313 ? 18.123 -6.841 -5.949 1.00 98.50 313 LEU A CA 1
ATOM 2334 C C . LEU A 1 313 ? 18.299 -8.015 -4.974 1.00 98.50 313 LEU A C 1
ATOM 2336 O O . LEU A 1 313 ? 18.786 -9.070 -5.371 1.00 98.50 313 LEU A O 1
ATOM 2340 N N . ASP A 1 314 ? 17.853 -7.871 -3.724 1.00 98.19 314 ASP A N 1
ATOM 2341 C CA . ASP A 1 314 ? 17.882 -8.953 -2.734 1.00 98.19 314 ASP A CA 1
ATOM 2342 C C . ASP A 1 314 ? 17.018 -10.137 -3.193 1.00 98.19 314 ASP A C 1
ATOM 2344 O O . ASP A 1 314 ? 17.413 -11.297 -3.072 1.00 98.19 314 ASP A O 1
ATOM 2348 N N . PHE A 1 315 ? 15.840 -9.849 -3.757 1.00 98.50 315 PHE A N 1
ATOM 2349 C CA . PHE A 1 315 ? 14.962 -10.860 -4.340 1.00 98.50 315 PHE A CA 1
ATOM 2350 C C . PHE A 1 315 ? 15.599 -11.542 -5.550 1.00 98.50 315 PHE A C 1
ATOM 2352 O O . PHE A 1 315 ? 15.554 -12.766 -5.645 1.00 98.50 315 PHE A O 1
ATOM 2359 N N . ASP A 1 316 ? 16.202 -10.775 -6.457 1.00 98.38 316 ASP A N 1
ATOM 2360 C CA . ASP A 1 316 ? 16.888 -11.310 -7.630 1.00 98.38 316 ASP A CA 1
ATOM 2361 C C . ASP A 1 316 ? 18.019 -12.262 -7.225 1.00 98.38 316 ASP A C 1
ATOM 2363 O O . ASP A 1 316 ? 18.129 -13.362 -7.771 1.00 98.38 316 ASP A O 1
ATOM 2367 N N . PHE A 1 317 ? 18.815 -11.863 -6.227 1.00 97.00 317 PHE A N 1
ATOM 2368 C CA . PHE A 1 317 ? 19.888 -12.679 -5.670 1.00 97.00 317 PHE A CA 1
ATOM 2369 C C . PHE A 1 317 ? 19.341 -13.964 -5.034 1.00 97.00 317 PHE A C 1
ATOM 2371 O O . PHE A 1 317 ? 19.835 -15.053 -5.320 1.00 97.00 317 PHE A O 1
ATOM 2378 N N . ALA A 1 318 ? 18.274 -13.864 -4.234 1.00 96.38 318 ALA A N 1
ATOM 2379 C CA . ALA A 1 318 ? 17.609 -15.022 -3.633 1.00 96.38 318 ALA A CA 1
ATOM 2380 C C . ALA A 1 318 ? 16.989 -15.973 -4.678 1.00 96.38 318 ALA A C 1
ATOM 2382 O O . ALA A 1 318 ? 16.917 -17.178 -4.445 1.00 96.38 318 ALA A O 1
ATOM 2383 N N . CYS A 1 319 ? 16.574 -15.451 -5.835 1.00 97.06 319 CYS A N 1
ATOM 2384 C CA . CYS A 1 319 ? 16.081 -16.235 -6.970 1.00 97.06 319 CYS A CA 1
ATOM 2385 C C . CYS A 1 319 ? 17.201 -16.896 -7.793 1.00 97.06 319 CYS A C 1
ATOM 2387 O O . CYS A 1 319 ? 16.908 -17.630 -8.735 1.00 97.06 319 CYS A O 1
ATOM 2389 N N . GLY A 1 320 ? 18.476 -16.628 -7.488 1.00 95.88 320 GLY A N 1
ATOM 2390 C CA . GLY A 1 320 ? 19.609 -17.134 -8.264 1.00 95.88 320 GLY A CA 1
ATOM 2391 C C . GLY A 1 320 ? 19.747 -16.482 -9.641 1.00 95.88 320 GLY A C 1
ATOM 2392 O O . GLY A 1 320 ? 20.325 -17.079 -10.554 1.00 95.88 320 GLY A O 1
ATOM 2393 N N . ARG A 1 321 ? 19.214 -15.267 -9.824 1.00 95.50 321 ARG A N 1
ATOM 2394 C CA . ARG A 1 321 ? 19.398 -14.528 -11.076 1.00 95.50 321 ARG A CA 1
ATOM 2395 C C . ARG A 1 321 ? 20.869 -14.191 -11.278 1.00 95.50 321 ARG A C 1
ATOM 2397 O O . ARG A 1 321 ? 21.620 -13.995 -10.331 1.00 95.50 321 ARG A O 1
ATOM 2404 N N . LYS A 1 322 ? 21.272 -14.099 -12.543 1.00 91.31 322 LYS A N 1
ATOM 2405 C CA . LYS A 1 322 ? 22.655 -13.779 -12.926 1.00 91.31 322 LYS A CA 1
ATOM 2406 C C . LYS A 1 322 ? 22.944 -12.280 -12.943 1.00 91.31 322 LYS A C 1
ATOM 2408 O O . LYS A 1 322 ? 24.081 -11.873 -12.734 1.00 91.31 322 LYS A O 1
ATOM 2413 N N . ILE A 1 323 ? 21.917 -11.481 -13.222 1.00 92.94 323 ILE A N 1
ATOM 2414 C CA . ILE A 1 323 ? 21.993 -10.035 -13.429 1.00 92.94 323 ILE A CA 1
ATOM 2415 C C . ILE A 1 323 ? 20.840 -9.388 -12.642 1.00 92.94 323 ILE A C 1
ATOM 2417 O O . ILE A 1 323 ? 19.741 -9.957 -12.635 1.00 92.94 323 ILE A O 1
ATOM 2421 N N . PRO A 1 324 ? 21.051 -8.220 -12.005 1.00 96.62 324 PRO A N 1
ATOM 2422 C CA . PRO A 1 324 ? 19.998 -7.479 -11.323 1.00 96.62 324 PRO A CA 1
ATOM 2423 C C . PRO A 1 324 ? 18.821 -7.149 -12.238 1.00 96.62 324 PRO A C 1
ATOM 2425 O O . PRO A 1 324 ? 19.009 -6.745 -13.386 1.00 96.62 324 PRO A O 1
ATOM 2428 N N . SER A 1 325 ? 17.605 -7.223 -11.703 1.00 97.88 325 SER A N 1
ATOM 2429 C CA . SER A 1 325 ? 16.390 -6.776 -12.387 1.00 97.88 325 SER A CA 1
ATOM 2430 C C . SER A 1 325 ? 16.433 -5.301 -12.745 1.00 97.88 325 SER A C 1
ATOM 2432 O O . SER A 1 325 ? 15.874 -4.912 -13.761 1.00 97.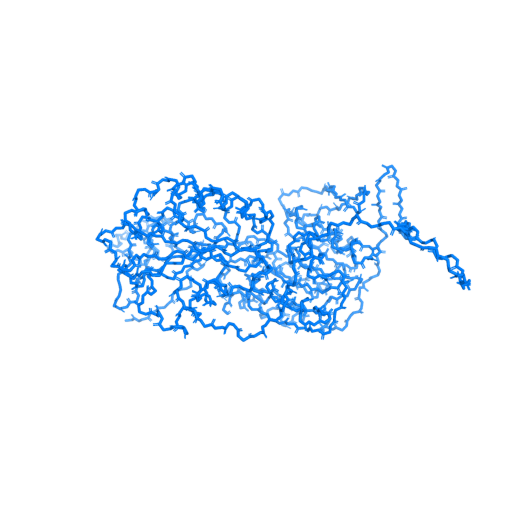88 325 SER A O 1
ATOM 2434 N N . VAL A 1 326 ? 17.075 -4.464 -11.931 1.00 98.19 326 VAL A N 1
ATOM 2435 C CA . VAL A 1 326 ? 17.119 -3.017 -12.149 1.00 98.19 326 VAL A CA 1
ATOM 2436 C C . VAL A 1 326 ? 18.347 -2.660 -12.976 1.00 98.19 326 VAL A C 1
ATOM 2438 O O . VAL A 1 326 ? 19.478 -2.931 -12.579 1.00 98.19 326 VAL A O 1
ATOM 2441 N N . ALA A 1 327 ? 18.126 -2.048 -14.137 1.00 97.06 327 ALA A N 1
ATOM 2442 C CA . ALA A 1 327 ? 19.192 -1.565 -15.009 1.00 97.06 327 ALA A CA 1
ATOM 2443 C C . ALA A 1 327 ? 19.643 -0.149 -14.646 1.00 97.06 327 ALA A C 1
ATOM 2445 O O . ALA A 1 327 ? 20.839 0.129 -14.592 1.00 97.06 327 ALA A O 1
ATOM 2446 N N . ALA A 1 328 ? 18.685 0.735 -14.370 1.00 97.44 328 ALA A N 1
ATOM 2447 C CA . ALA A 1 328 ? 18.960 2.124 -14.047 1.00 97.44 328 ALA A CA 1
ATOM 2448 C C . ALA A 1 328 ? 17.792 2.794 -13.323 1.00 97.44 328 ALA A C 1
ATOM 2450 O O . ALA A 1 328 ? 16.663 2.291 -13.291 1.00 97.44 328 ALA A O 1
ATOM 2451 N N . MET A 1 329 ? 18.079 3.973 -12.784 1.00 98.06 329 MET A N 1
ATOM 2452 C CA . MET A 1 329 ? 17.101 4.854 -12.162 1.00 98.06 329 MET A CA 1
ATOM 2453 C C . MET A 1 329 ? 16.881 6.103 -13.017 1.00 98.06 329 MET A C 1
ATOM 2455 O O . MET A 1 329 ? 17.797 6.573 -13.692 1.00 98.06 329 MET A O 1
ATOM 2459 N N . ILE A 1 330 ? 15.677 6.669 -12.952 1.00 97.94 330 ILE A N 1
ATOM 2460 C CA . ILE A 1 330 ? 15.331 7.947 -13.576 1.00 97.94 330 ILE A CA 1
ATOM 2461 C C . ILE A 1 330 ? 14.942 8.930 -12.481 1.00 97.94 330 ILE A C 1
ATOM 2463 O O . ILE A 1 330 ? 14.017 8.674 -11.709 1.00 97.94 330 ILE A O 1
ATOM 2467 N N . TYR A 1 331 ? 15.636 10.063 -12.416 1.00 96.12 331 TYR A N 1
ATOM 2468 C CA . TYR A 1 331 ? 15.339 11.134 -11.477 1.00 96.12 331 TYR A CA 1
ATOM 2469 C C . TYR A 1 331 ? 15.559 12.512 -12.124 1.00 96.12 331 TYR A C 1
ATOM 2471 O O . TYR A 1 331 ? 16.686 13.005 -12.143 1.00 96.12 331 TYR A O 1
ATOM 2479 N N . PRO A 1 332 ? 14.489 13.169 -12.614 1.00 92.75 332 PRO A N 1
ATOM 2480 C CA . PRO A 1 332 ? 14.602 14.419 -13.376 1.00 92.75 332 PRO A CA 1
ATOM 2481 C C . PRO A 1 332 ? 15.137 15.614 -12.585 1.00 92.75 332 PRO A C 1
ATOM 2483 O O . PRO A 1 332 ? 15.569 16.601 -13.170 1.00 92.75 332 PRO A O 1
ATOM 2486 N N . PHE A 1 333 ? 15.075 15.557 -11.253 1.00 88.81 333 PHE A N 1
ATOM 2487 C CA . PHE A 1 333 ? 15.477 16.661 -10.377 1.00 88.81 333 PHE A CA 1
ATOM 2488 C C . PHE A 1 333 ? 16.958 16.599 -9.973 1.00 88.81 333 PHE A C 1
ATOM 2490 O O . PHE A 1 333 ? 17.397 17.388 -9.139 1.00 88.81 333 PHE A O 1
ATOM 2497 N N . GLY A 1 334 ? 17.721 15.648 -10.518 1.00 81.88 334 GLY A N 1
ATOM 2498 C CA . GLY A 1 334 ? 19.150 15.493 -10.271 1.00 81.88 334 GLY A CA 1
ATOM 2499 C C . GLY A 1 334 ? 19.945 15.362 -11.568 1.00 81.88 334 GLY A C 1
ATOM 2500 O O . GLY A 1 334 ? 19.402 15.049 -12.623 1.00 81.88 334 GLY A O 1
ATOM 2501 N N . GLY A 1 335 ? 21.253 15.603 -11.481 1.00 84.12 335 GLY A N 1
ATOM 2502 C CA . GLY A 1 335 ? 22.181 15.313 -12.575 1.00 84.12 335 GLY A CA 1
ATOM 2503 C C . GLY A 1 335 ? 22.521 13.824 -12.671 1.00 84.12 335 GLY A C 1
ATOM 2504 O O . GLY A 1 335 ? 22.148 13.027 -11.807 1.00 84.12 335 GLY A O 1
ATOM 2505 N N . HIS A 1 336 ? 23.285 13.455 -13.700 1.00 90.12 336 HIS A N 1
ATOM 2506 C CA . HIS A 1 336 ? 23.799 12.095 -13.853 1.00 90.12 336 HIS A CA 1
ATOM 2507 C C . HIS A 1 336 ? 24.740 11.732 -12.697 1.00 90.12 336 HIS A C 1
ATOM 2509 O O . HIS A 1 336 ? 25.752 12.397 -12.473 1.00 90.12 336 HIS A O 1
ATOM 2515 N N . HIS A 1 337 ? 24.419 10.661 -11.977 1.00 93.56 337 HIS A N 1
ATOM 2516 C CA . HIS A 1 337 ? 25.238 10.131 -10.889 1.00 93.56 337 HIS A CA 1
ATOM 2517 C C . HIS A 1 337 ? 25.035 8.620 -10.765 1.00 93.56 337 HIS A C 1
ATOM 2519 O O . HIS A 1 337 ? 24.225 8.027 -11.473 1.00 93.56 337 HIS A O 1
ATOM 2525 N N . VAL A 1 338 ? 25.790 7.988 -9.872 1.00 94.88 338 VAL A N 1
ATOM 2526 C CA . VAL A 1 338 ? 25.637 6.570 -9.539 1.00 94.88 338 VAL A CA 1
ATOM 2527 C C . VAL A 1 338 ? 25.138 6.430 -8.112 1.00 94.88 338 VAL A C 1
ATOM 2529 O O . VAL A 1 338 ? 25.506 7.214 -7.236 1.00 94.88 338 VAL A O 1
ATOM 2532 N N . GLN A 1 339 ? 24.313 5.418 -7.875 1.00 96.06 339 GLN A N 1
ATOM 2533 C CA . GLN A 1 339 ? 23.836 5.072 -6.547 1.00 96.06 339 GLN A CA 1
ATOM 2534 C C . GLN A 1 339 ? 24.302 3.669 -6.165 1.00 96.06 339 GLN A C 1
ATOM 2536 O O . GLN A 1 339 ? 24.256 2.738 -6.970 1.00 96.06 339 GLN A O 1
ATOM 2541 N N . LYS A 1 340 ? 24.780 3.543 -4.925 1.00 96.94 340 LYS A N 1
ATOM 2542 C CA . LYS A 1 340 ? 25.320 2.302 -4.375 1.00 96.94 340 LYS A CA 1
ATOM 2543 C C . LYS A 1 340 ? 24.213 1.391 -3.855 1.00 96.94 340 LYS A C 1
ATOM 2545 O O . LYS A 1 340 ? 23.349 1.841 -3.103 1.00 96.94 340 LYS A O 1
ATOM 2550 N N . PHE A 1 341 ? 24.311 0.117 -4.207 1.00 97.75 341 PHE A N 1
ATOM 2551 C CA . PHE A 1 341 ? 23.454 -0.980 -3.770 1.00 97.75 341 PHE A CA 1
ATOM 2552 C C . PHE A 1 341 ? 24.301 -2.209 -3.432 1.00 97.75 341 PHE A C 1
ATOM 2554 O O . PHE A 1 341 ? 25.512 -2.222 -3.657 1.00 97.75 341 PHE A O 1
ATOM 2561 N N . TYR A 1 342 ? 23.652 -3.249 -2.917 1.00 96.94 342 TYR A N 1
ATOM 2562 C CA . TYR A 1 342 ? 24.268 -4.541 -2.645 1.00 96.94 342 TYR A CA 1
ATOM 2563 C C . TYR A 1 342 ? 23.709 -5.632 -3.557 1.00 96.94 342 TYR A C 1
ATOM 2565 O O . TYR A 1 342 ? 22.503 -5.705 -3.794 1.00 96.94 342 TYR A O 1
ATOM 2573 N N . TRP A 1 343 ? 24.602 -6.491 -4.040 1.00 96.19 343 TRP A N 1
ATOM 2574 C CA . TRP A 1 343 ? 24.304 -7.734 -4.737 1.00 96.19 343 TRP A CA 1
ATOM 2575 C C . TRP A 1 343 ? 24.860 -8.897 -3.912 1.00 96.19 343 TRP A C 1
ATOM 2577 O O . TRP A 1 343 ? 26.060 -9.191 -3.937 1.00 96.19 343 TRP A O 1
ATOM 2587 N N . GLY A 1 344 ? 23.996 -9.509 -3.100 1.00 93.06 344 GLY A N 1
ATOM 2588 C CA . GLY A 1 344 ? 24.438 -10.394 -2.026 1.00 93.06 344 GLY A CA 1
ATOM 2589 C C . GLY A 1 344 ? 25.281 -9.616 -1.015 1.00 93.06 344 GLY A C 1
ATOM 2590 O O . GLY A 1 344 ? 24.808 -8.664 -0.403 1.00 93.06 344 GLY A O 1
ATOM 2591 N N . THR A 1 345 ? 26.546 -9.998 -0.854 1.00 91.12 345 THR A N 1
ATOM 2592 C CA . THR A 1 345 ? 27.494 -9.317 0.045 1.00 91.12 345 THR A CA 1
ATOM 2593 C C . THR A 1 345 ? 28.372 -8.277 -0.653 1.00 91.12 345 THR A C 1
ATOM 2595 O O . THR A 1 345 ? 29.138 -7.590 0.020 1.00 91.12 345 THR A O 1
ATOM 2598 N N . LYS A 1 346 ? 28.287 -8.157 -1.984 1.00 92.62 346 LYS A N 1
ATOM 2599 C CA . LYS A 1 346 ? 29.142 -7.269 -2.784 1.00 92.62 346 LYS A CA 1
ATOM 2600 C C . LYS A 1 346 ? 28.435 -5.967 -3.117 1.00 92.62 346 LYS A C 1
ATOM 2602 O O . LYS A 1 346 ? 27.208 -5.923 -3.174 1.00 92.62 346 LYS A O 1
ATOM 2607 N N . GLU A 1 347 ? 29.201 -4.914 -3.367 1.00 94.38 347 GLU A N 1
ATOM 2608 C CA . GLU A 1 347 ? 28.642 -3.632 -3.789 1.00 94.38 347 GLU A CA 1
ATOM 2609 C C . GLU A 1 347 ? 28.369 -3.638 -5.298 1.00 94.38 347 GLU A C 1
ATOM 2611 O O . GLU A 1 347 ? 29.090 -4.256 -6.076 1.00 94.38 347 GLU A O 1
ATOM 2616 N N . THR A 1 348 ? 27.316 -2.951 -5.725 1.00 94.31 348 THR A N 1
ATOM 2617 C CA . THR A 1 348 ? 27.010 -2.693 -7.136 1.00 94.31 348 THR A CA 1
ATOM 2618 C C . THR A 1 348 ? 26.551 -1.251 -7.292 1.00 94.31 348 THR A C 1
ATOM 2620 O O . THR A 1 348 ? 25.961 -0.667 -6.379 1.00 94.31 348 THR A O 1
ATOM 2623 N N . LEU A 1 349 ? 26.819 -0.660 -8.452 1.00 95.44 349 LEU A N 1
ATOM 2624 C CA . LEU A 1 349 ? 26.453 0.719 -8.759 1.00 95.44 349 LEU A CA 1
ATOM 2625 C C . LEU A 1 349 ? 25.380 0.734 -9.842 1.00 95.44 349 LEU A C 1
ATOM 2627 O O . LEU A 1 349 ? 25.559 0.133 -10.899 1.00 95.44 349 LEU A O 1
ATOM 2631 N N . LEU A 1 350 ? 24.282 1.443 -9.590 1.00 96.31 350 LEU A N 1
ATOM 2632 C CA . LEU A 1 350 ? 23.257 1.696 -10.598 1.00 96.31 350 LEU A CA 1
ATOM 2633 C C . LEU A 1 350 ? 23.345 3.150 -11.074 1.00 96.31 350 LEU A C 1
ATOM 2635 O O . LEU A 1 350 ? 23.399 4.057 -10.237 1.00 96.31 350 LEU A O 1
ATOM 2639 N N . PRO A 1 351 ? 23.369 3.398 -12.394 1.00 97.00 351 PRO A N 1
ATOM 2640 C CA . PRO A 1 351 ? 23.359 4.750 -12.925 1.00 97.00 351 PRO A CA 1
ATOM 2641 C C . PRO A 1 351 ? 21.981 5.398 -12.754 1.00 97.00 351 PRO A C 1
ATOM 2643 O O . PRO A 1 351 ? 20.938 4.745 -12.865 1.00 97.00 351 PRO A O 1
ATOM 2646 N N . VAL A 1 352 ? 21.993 6.707 -12.520 1.00 97.56 352 VAL A N 1
ATOM 2647 C CA . VAL A 1 352 ? 20.810 7.559 -12.413 1.00 97.56 352 VAL A CA 1
ATOM 2648 C C . VAL A 1 352 ? 20.831 8.564 -13.561 1.00 97.56 352 VAL A C 1
ATOM 2650 O O . VAL A 1 352 ? 21.793 9.319 -13.715 1.00 97.56 352 VAL A O 1
ATOM 2653 N N . TYR A 1 353 ? 19.768 8.573 -14.363 1.00 97.31 353 TYR A N 1
ATOM 2654 C CA . TYR A 1 353 ? 19.596 9.460 -15.517 1.00 97.31 353 TYR A CA 1
ATOM 2655 C C . TYR A 1 353 ? 18.514 10.507 -15.259 1.00 97.31 353 TYR A C 1
ATOM 2657 O O . TYR A 1 353 ? 17.602 10.288 -14.459 1.00 97.31 353 TYR A O 1
ATOM 2665 N N . ALA A 1 354 ? 18.581 11.632 -15.973 1.00 96.00 354 ALA A N 1
ATOM 2666 C CA . ALA A 1 354 ? 17.564 12.675 -15.874 1.00 96.00 354 ALA A CA 1
ATOM 2667 C C . ALA A 1 354 ? 16.290 12.298 -16.648 1.00 96.00 354 ALA A C 1
ATOM 2669 O O . ALA A 1 354 ? 15.185 12.635 -16.225 1.00 96.00 354 ALA A O 1
ATOM 2670 N N . THR A 1 355 ? 16.430 11.572 -17.764 1.00 96.38 355 THR A N 1
ATOM 2671 C CA . THR A 1 355 ? 15.310 11.227 -18.653 1.00 96.38 355 THR A CA 1
ATOM 2672 C C . THR A 1 355 ? 15.227 9.731 -18.951 1.00 96.38 355 THR A C 1
ATOM 2674 O O . THR A 1 355 ? 16.227 9.010 -18.934 1.00 96.38 355 THR A O 1
ATOM 2677 N N . ILE A 1 356 ? 14.020 9.262 -19.285 1.00 96.62 356 ILE A N 1
ATOM 2678 C CA . ILE A 1 356 ? 13.788 7.876 -19.723 1.00 96.62 356 ILE A CA 1
ATOM 2679 C C . ILE A 1 356 ? 14.545 7.600 -21.029 1.00 96.62 356 ILE A C 1
ATOM 2681 O O . ILE A 1 356 ? 15.166 6.550 -21.157 1.00 96.62 356 ILE A O 1
ATOM 2685 N N . ALA A 1 357 ? 14.560 8.563 -21.959 1.00 95.81 357 ALA A N 1
ATOM 2686 C CA . ALA A 1 357 ? 15.231 8.456 -23.255 1.00 95.81 357 ALA A CA 1
ATOM 2687 C C . ALA A 1 357 ? 16.750 8.204 -23.138 1.00 95.81 357 ALA A C 1
ATOM 2689 O O . ALA A 1 357 ? 17.308 7.384 -23.869 1.00 95.81 357 ALA A O 1
ATOM 2690 N N . GLU A 1 358 ? 17.428 8.877 -22.205 1.00 95.31 358 GLU A N 1
ATOM 2691 C CA . GLU A 1 358 ? 18.853 8.643 -21.937 1.00 95.31 358 GLU A CA 1
ATOM 2692 C C . GLU A 1 358 ? 19.103 7.254 -21.351 1.00 95.31 358 GLU A C 1
ATOM 2694 O O . GLU A 1 358 ? 20.039 6.570 -21.775 1.00 95.31 358 GLU A O 1
ATOM 2699 N N . ALA A 1 359 ? 18.250 6.826 -20.415 1.00 95.81 359 ALA A N 1
ATOM 2700 C CA . ALA A 1 359 ? 18.353 5.517 -19.788 1.00 95.81 359 ALA A CA 1
ATOM 2701 C C . ALA A 1 359 ? 18.216 4.395 -20.828 1.00 95.81 359 ALA A C 1
ATOM 2703 O O . ALA A 1 359 ? 19.102 3.554 -20.926 1.00 95.81 359 ALA A O 1
ATOM 2704 N N . VAL A 1 360 ? 17.185 4.419 -21.677 1.00 94.62 360 VAL A N 1
ATOM 2705 C CA . VAL A 1 360 ? 16.978 3.377 -22.707 1.00 94.62 360 VAL A CA 1
ATOM 2706 C C . VAL A 1 360 ? 18.058 3.361 -23.785 1.00 94.62 360 VAL A C 1
ATOM 2708 O O . VAL A 1 360 ? 18.418 2.301 -24.291 1.00 94.62 360 VAL A O 1
ATOM 2711 N N . LYS A 1 361 ? 18.645 4.522 -24.112 1.00 94.31 361 LYS A N 1
ATOM 2712 C CA . LYS A 1 361 ? 19.786 4.596 -25.037 1.00 94.31 361 LYS A CA 1
ATOM 2713 C C . LYS A 1 361 ? 21.018 3.892 -24.469 1.00 94.31 361 LYS A C 1
ATOM 2715 O O . LYS A 1 361 ? 21.824 3.360 -25.230 1.00 94.31 361 LYS A O 1
ATOM 2720 N N . LYS A 1 362 ? 21.196 3.941 -23.147 1.00 94.94 362 LYS A N 1
ATOM 2721 C CA . LYS A 1 362 ? 22.309 3.297 -22.445 1.00 94.94 362 LYS A CA 1
ATOM 2722 C C . LYS A 1 362 ? 22.001 1.870 -22.011 1.00 94.94 362 LYS A C 1
ATOM 2724 O O . LYS A 1 362 ? 22.958 1.148 -21.793 1.00 94.94 362 LYS A O 1
ATOM 2729 N N . HIS A 1 363 ? 20.737 1.472 -21.907 1.00 94.88 363 HIS A N 1
ATOM 2730 C CA . HIS A 1 363 ? 20.301 0.152 -21.440 1.00 94.88 363 HIS A CA 1
ATOM 2731 C C . HIS A 1 363 ? 19.293 -0.442 -22.433 1.00 94.88 363 HIS A C 1
ATOM 2733 O O . HIS A 1 363 ? 18.093 -0.453 -22.151 1.00 94.88 363 HIS A O 1
ATOM 2739 N N . PRO A 1 364 ? 19.748 -0.887 -23.624 1.00 92.44 364 PRO A N 1
ATOM 2740 C CA . PRO A 1 364 ? 18.868 -1.380 -24.682 1.00 92.44 364 PRO A CA 1
ATOM 2741 C C . PRO A 1 364 ? 18.080 -2.649 -24.309 1.00 92.44 364 PRO A C 1
ATOM 2743 O O . PRO A 1 364 ? 17.111 -3.001 -24.985 1.00 92.44 364 PRO A O 1
ATOM 2746 N N . GLU A 1 365 ? 18.499 -3.343 -23.255 1.00 92.94 365 GLU A N 1
ATOM 2747 C CA . GLU A 1 365 ? 17.852 -4.528 -22.708 1.00 92.94 365 GLU A CA 1
ATOM 2748 C C . GLU A 1 365 ? 16.655 -4.225 -21.792 1.00 92.94 365 GLU A C 1
ATOM 2750 O O . GLU A 1 365 ? 15.901 -5.141 -21.465 1.00 92.94 365 GLU A O 1
ATOM 2755 N N . ALA A 1 366 ? 16.480 -2.972 -21.356 1.00 95.50 366 ALA A N 1
ATOM 2756 C CA . ALA A 1 366 ? 15.455 -2.607 -20.387 1.00 95.50 366 ALA A CA 1
ATOM 2757 C C . ALA A 1 366 ? 14.090 -2.358 -21.050 1.00 95.50 366 ALA A C 1
ATOM 2759 O O . ALA A 1 366 ? 13.914 -1.401 -21.795 1.00 95.50 366 ALA A O 1
ATOM 2760 N N . ASP A 1 367 ? 13.097 -3.194 -20.747 1.00 96.06 367 ASP A N 1
ATOM 2761 C CA . ASP A 1 367 ? 11.768 -3.171 -21.378 1.00 96.06 367 ASP A CA 1
ATOM 2762 C C . ASP A 1 367 ? 10.617 -2.898 -20.394 1.00 96.06 367 ASP A C 1
ATOM 2764 O O . ASP A 1 367 ? 9.461 -2.748 -20.798 1.00 96.06 367 ASP A O 1
ATOM 2768 N N . THR A 1 368 ? 10.921 -2.800 -19.101 1.00 97.50 368 THR A N 1
ATOM 2769 C CA . THR A 1 368 ? 9.940 -2.562 -18.038 1.00 97.50 368 THR A CA 1
ATOM 2770 C C . THR A 1 368 ? 10.225 -1.249 -17.312 1.00 97.50 368 THR A C 1
ATOM 2772 O O . THR A 1 368 ? 11.375 -0.942 -17.018 1.00 97.50 368 THR A O 1
ATOM 2775 N N . LEU A 1 369 ? 9.191 -0.485 -16.955 1.00 98.62 369 LEU A N 1
ATOM 2776 C CA . LEU A 1 369 ? 9.304 0.711 -16.117 1.00 98.62 369 LEU A CA 1
ATOM 2777 C C . LEU A 1 369 ? 8.490 0.550 -14.829 1.00 98.62 369 LEU A C 1
ATOM 2779 O O . LEU A 1 369 ? 7.285 0.321 -14.872 1.00 98.62 369 LEU A O 1
ATOM 2783 N N . VAL A 1 370 ? 9.124 0.726 -13.672 1.00 98.75 370 VAL A N 1
ATOM 2784 C CA . VAL A 1 370 ? 8.441 0.847 -12.377 1.00 98.75 370 VAL A CA 1
ATOM 2785 C C . VAL A 1 370 ? 8.392 2.323 -11.996 1.00 98.75 370 VAL A C 1
ATOM 2787 O O . VAL A 1 370 ? 9.414 2.917 -11.652 1.00 98.75 370 VAL A O 1
ATOM 2790 N N . ASN A 1 371 ? 7.210 2.931 -12.085 1.00 98.62 371 ASN A N 1
ATOM 2791 C CA . ASN A 1 371 ? 7.025 4.368 -11.927 1.00 98.62 371 ASN A CA 1
ATOM 2792 C C . ASN A 1 371 ? 6.528 4.737 -10.520 1.00 98.62 371 ASN A C 1
ATOM 2794 O O . ASN A 1 371 ? 5.346 4.585 -10.204 1.00 98.62 371 ASN A O 1
ATOM 2798 N N . PHE A 1 372 ? 7.433 5.268 -9.691 1.00 97.88 372 PHE A N 1
ATOM 2799 C CA . PHE A 1 372 ? 7.146 5.797 -8.351 1.00 97.88 372 PHE A CA 1
ATOM 2800 C C . PHE A 1 372 ? 6.932 7.318 -8.334 1.00 97.88 372 PHE A C 1
ATOM 2802 O O . PHE A 1 372 ? 7.103 7.965 -7.297 1.00 97.88 372 PHE A O 1
ATOM 2809 N N . SER A 1 373 ? 6.578 7.915 -9.474 1.00 96.31 373 SER A N 1
ATOM 2810 C CA . SER A 1 373 ? 6.101 9.297 -9.517 1.00 96.31 373 SER A CA 1
ATOM 2811 C C . SER A 1 373 ? 4.950 9.531 -8.540 1.00 96.31 373 SER A C 1
ATOM 2813 O O . SER A 1 373 ? 4.174 8.627 -8.252 1.00 96.31 373 SER A O 1
ATOM 2815 N N . SER A 1 374 ? 4.809 10.766 -8.056 1.00 93.44 374 SER A N 1
ATOM 2816 C CA . SER A 1 374 ? 3.638 11.151 -7.259 1.00 93.44 374 SER A CA 1
ATOM 2817 C C . SER A 1 374 ? 2.376 11.191 -8.126 1.00 93.44 374 SER A C 1
ATOM 2819 O O . SER A 1 374 ? 2.471 11.303 -9.350 1.00 93.44 374 SER A O 1
ATOM 2821 N N . SER A 1 375 ? 1.192 11.207 -7.509 1.00 91.38 375 SER A N 1
ATOM 2822 C CA . SER A 1 375 ? -0.091 11.375 -8.217 1.00 91.38 375 SER A CA 1
ATOM 2823 C C . SER A 1 375 ? -0.133 12.601 -9.135 1.00 91.38 375 SER A C 1
ATOM 2825 O O . SER A 1 375 ? -0.800 12.592 -10.166 1.00 91.38 375 SER A O 1
ATOM 2827 N N . ARG A 1 376 ? 0.649 13.637 -8.811 1.00 93.06 376 ARG A N 1
ATOM 2828 C CA . ARG A 1 376 ? 0.744 14.874 -9.592 1.00 93.06 376 ARG A CA 1
ATOM 2829 C C . ARG A 1 376 ? 1.630 14.752 -10.832 1.00 93.06 376 ARG A C 1
ATOM 2831 O O . ARG A 1 376 ? 1.405 15.476 -11.794 1.00 93.06 376 ARG A O 1
ATOM 2838 N N . SER A 1 377 ? 2.633 13.871 -10.814 1.00 95.50 377 SER A N 1
ATOM 2839 C CA . SER A 1 377 ? 3.638 13.741 -11.884 1.00 95.50 377 SER A CA 1
ATOM 2840 C C . SER A 1 377 ? 3.555 12.423 -12.661 1.00 95.50 377 SER A C 1
ATOM 2842 O O . SER A 1 377 ? 4.190 12.283 -13.709 1.00 95.50 377 SER A O 1
ATOM 2844 N N . VAL A 1 378 ? 2.783 11.447 -12.173 1.00 97.31 378 VAL A N 1
ATOM 2845 C CA . VAL A 1 378 ? 2.656 10.121 -12.796 1.00 97.31 378 VAL A CA 1
ATOM 2846 C C . VAL A 1 378 ? 2.059 10.197 -14.195 1.00 97.31 378 VAL A C 1
ATOM 2848 O O . VAL A 1 378 ? 2.506 9.466 -15.068 1.00 97.31 378 VAL A O 1
ATOM 2851 N N . TYR A 1 379 ? 1.130 11.125 -14.442 1.00 98.25 379 TYR A N 1
ATOM 2852 C CA . TYR A 1 379 ? 0.547 11.313 -15.768 1.00 98.25 379 TYR A CA 1
ATOM 2853 C C . TYR A 1 379 ? 1.620 11.668 -16.804 1.00 98.25 379 TYR A C 1
ATOM 2855 O O . TYR A 1 379 ? 1.869 10.877 -17.709 1.00 98.25 379 TYR A O 1
ATOM 2863 N N . GLN A 1 380 ? 2.338 12.781 -16.611 1.00 97.75 380 GLN A N 1
ATOM 2864 C CA . GLN A 1 380 ? 3.353 13.225 -17.572 1.00 97.75 380 GLN A CA 1
ATOM 2865 C C . GLN A 1 380 ? 4.492 12.209 -17.727 1.00 97.75 380 GLN A C 1
ATOM 2867 O O . GLN A 1 380 ? 4.826 11.839 -18.845 1.00 97.75 380 GLN A O 1
ATOM 2872 N N . SER A 1 381 ? 5.030 11.687 -16.620 1.00 97.88 381 SER A N 1
ATOM 2873 C CA . SER A 1 381 ? 6.108 10.684 -16.682 1.00 97.88 381 SER A CA 1
ATOM 2874 C C . SER A 1 381 ? 5.697 9.394 -17.404 1.00 97.88 381 SER A C 1
ATOM 2876 O O . SER A 1 381 ? 6.539 8.730 -18.004 1.00 97.88 381 SER A O 1
ATOM 2878 N N . THR A 1 382 ? 4.409 9.034 -17.373 1.00 98.62 382 THR A N 1
ATOM 2879 C CA . THR A 1 382 ? 3.887 7.883 -18.120 1.00 98.62 382 THR A CA 1
ATOM 2880 C C . THR A 1 382 ? 3.715 8.206 -19.601 1.00 98.62 382 THR A C 1
ATOM 2882 O O . THR A 1 382 ? 4.038 7.360 -20.430 1.00 98.62 382 THR A O 1
ATOM 2885 N N . LEU A 1 383 ? 3.274 9.418 -19.956 1.00 98.44 383 LEU A N 1
ATOM 2886 C CA . LEU A 1 383 ? 3.241 9.855 -21.356 1.00 98.44 383 LEU A CA 1
ATOM 2887 C C . LEU A 1 383 ? 4.642 9.829 -21.978 1.00 98.44 383 LEU A C 1
ATOM 2889 O O . LEU A 1 383 ? 4.820 9.264 -23.054 1.00 98.44 383 LEU A O 1
ATOM 2893 N N . ASP A 1 384 ? 5.642 10.343 -21.257 1.00 97.81 384 ASP A N 1
ATOM 2894 C CA . ASP A 1 384 ? 7.039 10.328 -21.699 1.00 97.81 384 ASP A CA 1
ATOM 2895 C C . ASP A 1 384 ? 7.544 8.888 -21.910 1.00 97.81 384 ASP A C 1
ATOM 2897 O O . ASP A 1 384 ? 8.261 8.607 -22.870 1.00 97.81 384 ASP A O 1
ATOM 2901 N N . ALA A 1 385 ? 7.138 7.950 -21.046 1.00 98.12 385 ALA A N 1
ATOM 2902 C CA . ALA A 1 385 ? 7.467 6.532 -21.182 1.00 98.12 385 ALA A CA 1
ATOM 2903 C C . ALA A 1 385 ? 6.788 5.871 -22.395 1.00 98.12 385 ALA A C 1
ATOM 2905 O O . ALA A 1 385 ? 7.405 5.047 -23.066 1.00 98.12 385 ALA A O 1
ATOM 2906 N N . LEU A 1 386 ? 5.537 6.234 -22.695 1.00 98.38 386 LEU A N 1
ATOM 2907 C CA . LEU A 1 386 ? 4.761 5.688 -23.818 1.00 98.38 386 LEU A CA 1
ATOM 2908 C C . LEU A 1 386 ? 5.269 6.151 -25.194 1.00 98.38 386 LEU A C 1
ATOM 2910 O O . LEU A 1 386 ? 4.930 5.541 -26.215 1.00 98.38 386 LEU A O 1
ATOM 2914 N N . GLU A 1 387 ? 6.104 7.191 -25.248 1.00 97.62 387 GLU A N 1
ATOM 2915 C CA . GLU A 1 387 ? 6.824 7.559 -26.472 1.00 97.62 387 GLU A CA 1
ATOM 2916 C C . GLU A 1 387 ? 8.040 6.669 -26.755 1.00 97.62 387 GLU A C 1
ATOM 2918 O O . GLU A 1 387 ? 8.538 6.627 -27.882 1.00 97.62 387 GLU A O 1
ATOM 2923 N N . ILE A 1 388 ? 8.483 5.884 -25.772 1.00 96.94 388 ILE A N 1
ATOM 2924 C CA . ILE A 1 388 ? 9.622 4.986 -25.913 1.00 96.94 388 ILE A CA 1
ATOM 2925 C C . ILE A 1 388 ? 9.150 3.600 -26.358 1.00 96.94 388 ILE A C 1
ATOM 2927 O O . ILE A 1 388 ? 8.673 2.793 -25.565 1.00 96.94 388 ILE A O 1
ATOM 2931 N N . SER A 1 389 ? 9.355 3.280 -27.637 1.00 94.50 389 SER A N 1
ATOM 2932 C CA . SER A 1 389 ? 8.912 2.011 -28.239 1.00 94.50 389 SER A CA 1
ATOM 2933 C C . SER A 1 389 ? 9.524 0.752 -27.608 1.00 94.50 389 SER A C 1
ATOM 2935 O O . SER A 1 389 ? 8.968 -0.338 -27.774 1.00 94.50 389 SER A O 1
ATOM 2937 N N . GLN A 1 390 ? 10.653 0.880 -26.905 1.00 93.81 390 GLN A N 1
ATOM 2938 C CA . GLN A 1 390 ? 11.310 -0.211 -26.182 1.00 93.81 390 GLN A CA 1
ATOM 2939 C C . GLN A 1 390 ? 10.523 -0.655 -24.942 1.00 93.81 390 GLN A C 1
ATOM 2941 O O . GLN A 1 390 ? 10.534 -1.841 -24.625 1.00 93.81 390 GLN A O 1
ATOM 2946 N N . ILE A 1 391 ? 9.807 0.256 -24.276 1.00 96.56 391 ILE A N 1
ATOM 2947 C CA . ILE A 1 391 ? 9.063 -0.055 -23.054 1.00 96.56 391 ILE A CA 1
ATOM 2948 C C . ILE A 1 391 ? 7.811 -0.861 -23.407 1.00 96.56 391 ILE A C 1
ATOM 2950 O O . ILE A 1 391 ? 6.993 -0.439 -24.223 1.00 96.56 391 ILE A O 1
ATOM 2954 N N . LYS A 1 392 ? 7.669 -2.042 -22.799 1.00 96.44 392 LYS A N 1
ATOM 2955 C CA . LYS A 1 392 ? 6.567 -2.993 -23.023 1.00 96.44 392 LYS A CA 1
ATOM 2956 C C . LYS A 1 392 ? 5.643 -3.139 -21.823 1.00 96.44 392 LYS A C 1
ATOM 2958 O O . LYS A 1 392 ? 4.486 -3.511 -22.004 1.00 96.44 392 LYS A O 1
ATOM 2963 N N . SER A 1 393 ? 6.123 -2.823 -20.622 1.00 97.81 393 SER A N 1
ATOM 2964 C CA . SER A 1 393 ? 5.332 -2.876 -19.392 1.00 97.81 393 SER A CA 1
ATOM 2965 C C . SER A 1 393 ? 5.648 -1.694 -18.481 1.00 97.81 393 SER A C 1
ATOM 2967 O O . SER A 1 393 ? 6.814 -1.373 -18.259 1.00 97.81 393 SER A O 1
ATOM 2969 N N . ILE A 1 394 ? 4.616 -1.071 -17.913 1.00 98.62 394 ILE A N 1
ATOM 2970 C CA . ILE A 1 394 ? 4.735 0.042 -16.970 1.00 98.62 394 ILE A CA 1
ATOM 2971 C C . ILE A 1 394 ? 3.891 -0.254 -15.729 1.00 98.62 394 ILE A C 1
ATOM 2973 O O . ILE A 1 394 ? 2.680 -0.444 -15.817 1.00 98.62 394 ILE A O 1
ATOM 2977 N N . ALA A 1 395 ? 4.523 -0.257 -14.557 1.00 98.75 395 ALA A N 1
ATOM 2978 C CA . ALA A 1 395 ? 3.833 -0.321 -13.275 1.00 98.75 395 ALA A CA 1
ATOM 2979 C C . ALA A 1 395 ? 3.689 1.083 -12.674 1.00 98.75 395 ALA A C 1
ATOM 2981 O O . ALA A 1 395 ? 4.688 1.777 -12.483 1.00 98.75 395 ALA A O 1
ATOM 2982 N N . LEU A 1 396 ? 2.462 1.495 -12.362 1.00 98.56 396 LEU A N 1
ATOM 2983 C CA . LEU A 1 396 ? 2.124 2.821 -11.844 1.00 98.56 396 LEU A CA 1
ATOM 2984 C C . LEU A 1 396 ? 1.794 2.729 -10.352 1.00 98.56 396 LEU A C 1
ATOM 2986 O O . LEU A 1 396 ? 0.720 2.275 -9.972 1.00 98.56 396 LEU A O 1
ATOM 2990 N N . ILE A 1 397 ? 2.720 3.158 -9.495 1.00 97.38 397 ILE A N 1
ATOM 2991 C CA . ILE A 1 397 ? 2.590 2.950 -8.043 1.00 97.38 397 ILE A CA 1
ATOM 2992 C C . ILE A 1 397 ? 1.674 3.991 -7.378 1.00 97.38 397 ILE A C 1
ATOM 2994 O O . ILE A 1 397 ? 1.052 3.706 -6.358 1.00 97.38 397 ILE A O 1
ATOM 2998 N N . ALA A 1 398 ? 1.583 5.194 -7.949 1.00 94.38 398 ALA A N 1
ATOM 2999 C CA . ALA A 1 398 ? 0.841 6.318 -7.380 1.00 94.38 398 ALA A CA 1
ATOM 3000 C C . ALA A 1 398 ? -0.651 6.012 -7.172 1.00 94.38 398 ALA A C 1
ATOM 3002 O O . ALA A 1 398 ? -1.322 5.586 -8.107 1.00 94.38 398 ALA A O 1
ATOM 3003 N N . GLU A 1 399 ? -1.170 6.306 -5.981 1.00 91.38 399 GLU A N 1
ATOM 3004 C CA . GLU A 1 399 ? -2.607 6.372 -5.684 1.00 91.38 399 GLU A CA 1
ATOM 3005 C C . GLU A 1 399 ? -3.109 7.818 -5.822 1.00 91.38 399 GLU A C 1
ATOM 3007 O O . GLU A 1 399 ? -2.330 8.763 -5.685 1.00 91.38 399 GLU A O 1
ATOM 3012 N N . GLY A 1 400 ? -4.404 8.002 -6.097 1.00 90.81 400 GLY A N 1
ATOM 3013 C CA . GLY A 1 400 ? -5.013 9.330 -6.222 1.00 90.81 400 GLY A CA 1
ATOM 3014 C C . GLY A 1 400 ? -4.756 9.982 -7.579 1.00 90.81 400 GLY A C 1
ATOM 3015 O O . GLY A 1 400 ? -4.602 11.202 -7.663 1.00 90.81 400 GLY A O 1
ATOM 3016 N N . VAL A 1 401 ? -4.660 9.171 -8.634 1.00 95.44 401 VAL A N 1
ATOM 3017 C CA . VAL A 1 401 ? -4.570 9.650 -10.015 1.00 95.44 401 VAL A CA 1
ATOM 3018 C C . VAL A 1 401 ? -5.982 9.968 -10.514 1.00 95.44 401 VAL A C 1
ATOM 3020 O O . VAL A 1 401 ? -6.842 9.095 -10.438 1.00 95.44 401 VAL A O 1
ATOM 3023 N N . PRO A 1 402 ? -6.233 11.166 -11.077 1.00 97.12 402 PRO A N 1
ATOM 3024 C CA . PRO A 1 402 ? -7.521 11.482 -11.689 1.00 97.12 402 PRO A CA 1
ATOM 3025 C C . PRO A 1 402 ? -7.990 10.418 -12.682 1.00 97.12 402 PRO A C 1
ATOM 3027 O O . PRO A 1 402 ? -7.247 10.048 -13.594 1.00 97.12 402 PRO A O 1
ATOM 3030 N N . GLU A 1 403 ? -9.251 9.989 -12.576 1.00 97.50 403 GLU A N 1
ATOM 3031 C CA . GLU A 1 403 ? -9.850 8.939 -13.417 1.00 97.50 403 GLU A CA 1
ATOM 3032 C C . GLU A 1 403 ? -9.743 9.301 -14.907 1.00 97.50 403 GLU A C 1
ATOM 3034 O O . GLU A 1 403 ? -9.613 8.452 -15.790 1.00 97.50 403 GLU A O 1
ATOM 3039 N N . ARG A 1 404 ? -9.790 10.600 -15.228 1.00 97.31 404 ARG A N 1
ATOM 3040 C CA . ARG A 1 404 ? -9.563 11.085 -16.595 1.00 97.31 404 ARG A CA 1
ATOM 3041 C C . ARG A 1 404 ? -8.133 10.820 -17.075 1.00 97.31 404 ARG A C 1
ATOM 3043 O O . ARG A 1 404 ? -7.972 10.333 -18.188 1.00 97.31 404 ARG A O 1
ATOM 3050 N N . HIS A 1 405 ? -7.126 11.107 -16.253 1.00 98.06 405 HIS A N 1
ATOM 3051 C CA . HIS A 1 405 ? -5.727 10.837 -16.585 1.00 98.06 405 HIS A CA 1
ATOM 3052 C C . HIS A 1 405 ? -5.473 9.333 -16.732 1.00 98.06 405 HIS A C 1
ATOM 3054 O O . HIS A 1 405 ? -4.828 8.924 -17.694 1.00 98.06 405 HIS A O 1
ATOM 3060 N N . ALA A 1 406 ? -6.027 8.507 -15.838 1.00 97.88 406 ALA A N 1
ATOM 3061 C CA . ALA A 1 406 ? -5.925 7.050 -15.936 1.00 97.88 406 ALA A CA 1
ATOM 3062 C C . ALA A 1 406 ? -6.509 6.515 -17.260 1.00 97.88 406 ALA A C 1
ATOM 3064 O O . ALA A 1 406 ? -5.874 5.707 -17.937 1.00 97.88 406 ALA A O 1
ATOM 3065 N N . ARG A 1 407 ? -7.671 7.029 -17.695 1.00 98.00 407 ARG A N 1
ATOM 3066 C CA . ARG A 1 407 ? -8.277 6.670 -18.993 1.00 98.00 407 ARG A CA 1
ATOM 3067 C C . ARG A 1 407 ? -7.439 7.100 -20.194 1.00 98.00 407 ARG A C 1
ATOM 3069 O O . ARG A 1 407 ? -7.337 6.350 -21.160 1.00 98.00 407 ARG A O 1
ATOM 3076 N N . GLU A 1 408 ? -6.850 8.291 -20.152 1.00 98.44 408 GLU A N 1
ATOM 3077 C CA . GLU A 1 408 ? -5.974 8.780 -21.223 1.00 98.44 408 GLU A CA 1
ATOM 3078 C C . GLU A 1 408 ? -4.693 7.933 -21.327 1.00 98.44 408 GLU A C 1
ATOM 3080 O O . GLU A 1 408 ? -4.303 7.554 -22.432 1.00 98.44 408 GLU A O 1
ATOM 3085 N N . ILE A 1 409 ? -4.096 7.551 -20.189 1.00 98.50 409 ILE A N 1
ATOM 3086 C CA . ILE A 1 409 ? -2.971 6.605 -20.135 1.00 98.50 409 ILE A CA 1
ATOM 3087 C C . ILE A 1 409 ? -3.366 5.262 -20.754 1.00 98.50 409 ILE A C 1
ATOM 3089 O O . ILE A 1 409 ? -2.648 4.768 -21.621 1.00 98.50 409 ILE A O 1
ATOM 3093 N N . LEU A 1 410 ? -4.502 4.687 -20.345 1.00 97.75 410 LEU A N 1
ATOM 3094 C CA . LEU A 1 410 ? -4.979 3.401 -20.860 1.00 97.75 410 LEU A CA 1
ATOM 3095 C C . LEU A 1 410 ? -5.167 3.442 -22.383 1.00 97.75 410 LEU A C 1
ATOM 3097 O O . LEU A 1 410 ? -4.643 2.585 -23.090 1.00 97.75 410 LEU A O 1
ATOM 3101 N N . HIS A 1 411 ? -5.838 4.476 -22.895 1.00 98.38 411 HIS A N 1
ATOM 3102 C CA . HIS A 1 411 ? -6.072 4.644 -24.329 1.00 98.38 411 HIS A CA 1
ATOM 3103 C C . HIS A 1 411 ? -4.765 4.700 -25.139 1.00 98.38 411 HIS A C 1
ATOM 3105 O O . HIS A 1 411 ? -4.636 4.075 -26.195 1.00 98.38 411 HIS A O 1
ATOM 3111 N N . LEU A 1 412 ? -3.770 5.442 -24.647 1.00 98.38 412 LEU A N 1
ATOM 3112 C CA . LEU A 1 412 ? -2.467 5.538 -25.304 1.00 98.38 412 LEU A CA 1
ATOM 3113 C C . LEU A 1 412 ? -1.668 4.237 -25.188 1.00 98.38 412 LEU A C 1
ATOM 3115 O O . LEU A 1 412 ? -1.034 3.827 -26.163 1.00 98.38 412 LEU A O 1
ATOM 3119 N N . ALA A 1 413 ? -1.725 3.566 -24.039 1.00 98.00 413 ALA A N 1
ATOM 3120 C CA . ALA A 1 413 ? -1.063 2.289 -23.817 1.00 98.00 413 ALA A CA 1
ATOM 3121 C C . ALA A 1 413 ? -1.603 1.193 -24.747 1.00 98.00 413 ALA A C 1
ATOM 3123 O O . ALA A 1 413 ? -0.810 0.473 -25.352 1.00 98.00 413 ALA A O 1
ATOM 3124 N N . GLU A 1 414 ? -2.921 1.125 -24.964 1.00 97.38 414 GLU A N 1
ATOM 3125 C CA . GLU A 1 414 ? -3.540 0.219 -25.942 1.00 97.38 414 GLU A CA 1
ATOM 3126 C C . GLU A 1 414 ? -3.032 0.492 -27.363 1.00 97.38 414 GLU A C 1
ATOM 3128 O O . GLU A 1 414 ? -2.593 -0.426 -28.063 1.00 97.38 414 GLU A O 1
ATOM 3133 N N . LYS A 1 415 ? -3.002 1.768 -27.775 1.00 97.81 415 LYS A N 1
ATOM 3134 C CA . LYS A 1 415 ? -2.490 2.180 -29.092 1.00 97.81 415 LYS A CA 1
ATOM 3135 C C . LYS A 1 415 ? -1.017 1.807 -29.285 1.00 97.81 415 LYS A C 1
ATOM 3137 O O . LYS A 1 415 ? -0.615 1.427 -30.385 1.00 97.81 415 LYS A O 1
ATOM 3142 N N . LYS A 1 416 ? -0.211 1.925 -28.229 1.00 97.12 416 LYS A N 1
ATOM 3143 C CA . LYS A 1 416 ? 1.232 1.632 -28.234 1.00 97.12 416 LYS A CA 1
ATOM 3144 C C . LYS A 1 416 ? 1.548 0.164 -27.901 1.00 97.12 416 LYS A C 1
ATOM 3146 O O . LYS A 1 416 ? 2.705 -0.233 -28.013 1.00 97.12 416 LYS A O 1
ATOM 3151 N N . LYS A 1 417 ? 0.537 -0.648 -27.558 1.00 96.38 417 LYS A N 1
ATOM 3152 C CA . LYS A 1 417 ? 0.653 -2.052 -27.122 1.00 96.38 417 LYS A CA 1
ATOM 3153 C C . LYS A 1 417 ? 1.584 -2.229 -25.913 1.00 96.38 417 LYS A C 1
ATOM 3155 O O . LYS A 1 417 ? 2.447 -3.106 -25.911 1.00 96.38 417 LYS A O 1
ATOM 3160 N N . VAL A 1 418 ? 1.408 -1.379 -24.904 1.00 97.50 418 VAL A N 1
ATOM 3161 C CA . VAL A 1 418 ? 2.156 -1.398 -23.638 1.00 97.50 418 VAL A CA 1
ATOM 3162 C C . VAL A 1 418 ? 1.237 -1.883 -22.519 1.00 97.50 418 VAL A C 1
ATOM 3164 O O . VAL A 1 418 ? 0.109 -1.414 -22.397 1.00 97.50 418 VAL A O 1
ATOM 3167 N N . ILE A 1 419 ? 1.710 -2.817 -21.694 1.00 98.00 419 ILE A N 1
ATOM 3168 C CA . ILE A 1 419 ? 0.974 -3.288 -20.516 1.00 98.00 419 ILE A CA 1
ATOM 3169 C C . ILE A 1 419 ? 1.071 -2.241 -19.406 1.00 98.00 419 ILE A C 1
ATOM 3171 O O . ILE A 1 419 ? 2.168 -1.814 -19.053 1.00 98.00 419 ILE A O 1
ATOM 3175 N N . ILE A 1 420 ? -0.067 -1.873 -18.819 1.00 98.38 420 ILE A N 1
ATOM 3176 C CA . ILE A 1 420 ? -0.134 -1.037 -17.617 1.00 98.38 420 ILE A CA 1
ATOM 3177 C C . ILE A 1 420 ? -0.563 -1.900 -16.428 1.00 98.38 420 ILE A C 1
ATOM 3179 O O . ILE A 1 420 ? -1.549 -2.630 -16.510 1.00 98.38 420 ILE A O 1
ATOM 3183 N N . ILE A 1 421 ? 0.171 -1.804 -15.319 1.00 98.56 421 ILE A N 1
ATOM 3184 C CA . ILE A 1 421 ? -0.194 -2.390 -14.023 1.00 98.56 421 ILE A CA 1
ATOM 3185 C C . ILE A 1 421 ? -0.392 -1.231 -13.043 1.00 98.56 421 ILE A C 1
ATOM 3187 O O . ILE A 1 421 ? 0.582 -0.587 -12.653 1.00 98.56 421 ILE A O 1
ATOM 3191 N N . GLY A 1 422 ? -1.635 -0.952 -12.654 1.00 97.81 422 GLY A N 1
ATOM 3192 C CA . GLY A 1 422 ? -2.008 0.214 -11.847 1.00 97.81 422 GLY A CA 1
ATOM 3193 C C . GLY A 1 422 ? -2.889 1.218 -12.610 1.00 97.81 422 GLY A C 1
ATOM 3194 O O . GLY A 1 422 ? -3.356 0.892 -13.704 1.00 97.81 422 GLY A O 1
ATOM 3195 N N . PRO A 1 423 ? -3.090 2.445 -12.083 1.00 97.38 423 PRO A N 1
ATOM 3196 C CA . PRO A 1 423 ? -2.437 3.021 -10.898 1.00 97.38 423 PRO A CA 1
ATOM 3197 C C . PRO A 1 423 ? -2.919 2.450 -9.553 1.00 97.38 423 PRO A C 1
ATOM 3199 O O . PRO A 1 423 ? -3.629 1.450 -9.505 1.00 97.38 423 PRO A O 1
ATOM 3202 N N . ALA A 1 424 ? -2.487 3.054 -8.444 1.00 95.81 424 ALA A N 1
ATOM 3203 C CA . ALA A 1 424 ? -2.839 2.666 -7.076 1.00 95.81 424 ALA A CA 1
ATOM 3204 C C . ALA A 1 424 ? -2.523 1.196 -6.754 1.00 95.81 424 ALA A C 1
ATOM 3206 O O . ALA A 1 424 ? -3.343 0.461 -6.195 1.00 95.81 424 ALA A O 1
ATOM 3207 N N . THR A 1 425 ? -1.321 0.745 -7.122 1.00 97.44 425 THR A N 1
ATOM 3208 C CA . THR A 1 425 ? -0.878 -0.635 -6.911 1.00 97.44 425 THR A CA 1
ATOM 3209 C C . THR A 1 425 ? 0.502 -0.722 -6.272 1.00 97.44 425 THR A C 1
ATOM 3211 O O . THR A 1 425 ? 1.347 0.155 -6.414 1.00 97.44 425 THR A O 1
ATOM 3214 N N . VAL A 1 426 ? 0.762 -1.843 -5.597 1.00 96.38 426 VAL A N 1
ATOM 3215 C CA . VAL A 1 426 ? 2.129 -2.240 -5.234 1.00 96.38 426 VAL A CA 1
ATOM 3216 C C . VAL A 1 426 ? 2.887 -2.847 -6.426 1.00 96.38 426 VAL A C 1
ATOM 3218 O O . VAL A 1 426 ? 4.117 -2.865 -6.423 1.00 96.38 426 VAL A O 1
ATOM 3221 N N . GLY A 1 427 ? 2.158 -3.319 -7.443 1.00 98.12 427 GLY A N 1
ATOM 3222 C CA . GLY A 1 427 ? 2.678 -3.976 -8.634 1.00 98.12 427 GLY A CA 1
ATOM 3223 C C . GLY A 1 427 ? 2.332 -5.463 -8.678 1.00 98.12 427 GLY A C 1
ATOM 3224 O O . GLY A 1 427 ? 1.180 -5.846 -8.854 1.00 98.12 427 GLY A O 1
ATOM 3225 N N . GLY A 1 428 ? 3.340 -6.318 -8.553 1.00 98.25 428 GLY A N 1
ATOM 3226 C CA . GLY A 1 428 ? 3.223 -7.749 -8.798 1.00 98.25 428 GLY A CA 1
ATOM 3227 C C . GLY A 1 428 ? 4.543 -8.480 -8.591 1.00 98.25 428 GLY A C 1
ATOM 3228 O O . GLY A 1 428 ? 5.603 -7.866 -8.441 1.00 98.25 428 GLY A O 1
ATOM 3229 N N . ILE A 1 429 ? 4.469 -9.804 -8.542 1.00 98.69 429 ILE A N 1
ATOM 3230 C CA . ILE A 1 429 ? 5.615 -10.678 -8.324 1.00 98.69 429 ILE A CA 1
ATOM 3231 C C . ILE A 1 429 ? 5.498 -11.936 -9.174 1.00 98.69 429 ILE A C 1
ATOM 3233 O O . ILE A 1 429 ? 4.459 -12.593 -9.212 1.00 98.69 429 ILE A O 1
ATOM 3237 N N . LYS A 1 430 ? 6.602 -12.288 -9.823 1.00 98.56 430 LYS A N 1
ATOM 3238 C CA . LYS A 1 430 ? 6.800 -13.551 -10.517 1.00 98.56 430 LYS A CA 1
ATOM 3239 C C . LYS A 1 430 ? 7.979 -14.274 -9.866 1.00 98.56 430 LYS A C 1
ATOM 3241 O O . LYS A 1 430 ? 9.129 -13.935 -10.163 1.00 98.56 430 LYS A O 1
ATOM 3246 N N . PRO A 1 431 ? 7.714 -15.197 -8.924 1.00 98.56 431 PRO A N 1
ATOM 3247 C CA . PRO A 1 431 ? 8.747 -15.944 -8.215 1.00 98.56 431 PRO A CA 1
ATOM 3248 C C . PRO A 1 431 ? 9.801 -16.569 -9.130 1.00 98.56 431 PRO A C 1
ATOM 3250 O O . PRO A 1 431 ? 9.463 -17.218 -10.116 1.00 98.56 431 PRO A O 1
ATOM 3253 N N . GLY A 1 432 ? 11.079 -16.363 -8.805 1.00 97.00 432 GLY A N 1
ATOM 3254 C CA . GLY A 1 432 ? 12.215 -16.792 -9.630 1.00 97.00 432 GLY A CA 1
ATOM 3255 C C . GLY A 1 432 ? 12.590 -15.827 -10.765 1.00 97.00 432 GLY A C 1
ATOM 3256 O O . GLY A 1 432 ? 13.686 -15.930 -11.310 1.00 97.00 432 GLY A O 1
ATOM 3257 N N . CYS A 1 433 ? 11.718 -14.876 -11.114 1.00 97.81 433 CYS A N 1
ATOM 3258 C CA . CYS A 1 433 ? 11.877 -14.046 -12.307 1.00 97.81 433 CYS A CA 1
ATOM 3259 C C . CYS A 1 433 ? 12.029 -12.560 -11.991 1.00 97.81 433 CYS A C 1
ATOM 3261 O O . CYS A 1 433 ? 13.067 -11.981 -12.273 1.00 97.81 433 CYS A O 1
ATOM 3263 N N . PHE A 1 434 ? 10.996 -11.904 -11.463 1.00 98.44 434 PHE A N 1
ATOM 3264 C CA . PHE A 1 434 ? 10.972 -10.447 -11.312 1.00 98.44 434 PHE A CA 1
ATOM 3265 C C . PHE A 1 434 ? 9.928 -10.043 -10.274 1.00 98.44 434 PHE A C 1
ATOM 3267 O O . PHE A 1 434 ? 8.861 -10.654 -10.184 1.00 98.44 434 PHE A O 1
ATOM 3274 N N . ARG A 1 435 ? 10.206 -8.985 -9.511 1.00 98.12 435 ARG A N 1
ATOM 3275 C CA . ARG A 1 435 ? 9.213 -8.358 -8.637 1.00 98.12 435 ARG A CA 1
ATOM 3276 C C . ARG A 1 435 ? 9.156 -6.864 -8.891 1.00 98.12 435 ARG A C 1
ATOM 3278 O O . ARG A 1 435 ? 10.182 -6.225 -9.091 1.00 98.12 435 ARG A O 1
ATOM 3285 N N . ILE A 1 436 ? 7.961 -6.296 -8.820 1.00 98.69 436 ILE A N 1
ATOM 3286 C CA . ILE A 1 436 ? 7.754 -4.862 -8.985 1.00 98.69 436 ILE A CA 1
ATOM 3287 C C . ILE A 1 436 ? 7.918 -4.187 -7.624 1.00 98.69 436 ILE A C 1
ATOM 3289 O O . ILE A 1 436 ? 7.101 -4.373 -6.716 1.00 98.69 436 ILE A O 1
ATOM 3293 N N . GLY A 1 437 ? 8.977 -3.388 -7.489 1.00 97.62 437 GLY A N 1
ATOM 3294 C CA . GLY A 1 437 ? 9.179 -2.489 -6.360 1.00 97.62 437 GLY A CA 1
ATOM 3295 C C . GLY A 1 437 ? 9.142 -3.194 -5.004 1.00 97.62 437 GLY A C 1
ATOM 3296 O O . GLY A 1 437 ? 9.977 -4.042 -4.689 1.00 97.62 437 GLY A O 1
ATOM 3297 N N . ASN A 1 438 ? 8.154 -2.822 -4.189 1.00 97.94 438 ASN A N 1
ATOM 3298 C CA . ASN A 1 438 ? 8.006 -3.310 -2.818 1.00 97.94 438 ASN A CA 1
ATOM 3299 C C . ASN A 1 438 ? 7.181 -4.605 -2.692 1.00 97.94 438 ASN A C 1
ATOM 3301 O O . ASN A 1 438 ? 6.919 -5.043 -1.572 1.00 97.94 438 ASN A O 1
ATOM 3305 N N . THR A 1 439 ? 6.720 -5.200 -3.797 1.00 98.50 439 THR A N 1
ATOM 3306 C CA . THR A 1 439 ? 5.828 -6.372 -3.755 1.00 98.50 439 THR A CA 1
ATOM 3307 C C . THR A 1 439 ? 6.484 -7.557 -3.042 1.00 98.50 439 THR A C 1
ATOM 3309 O O . THR A 1 439 ? 7.645 -7.876 -3.288 1.00 98.50 439 THR A O 1
ATOM 3312 N N . GLY A 1 440 ? 5.744 -8.215 -2.146 1.00 97.06 440 GLY A N 1
ATOM 3313 C CA . GLY A 1 440 ? 6.249 -9.318 -1.321 1.00 97.06 440 GLY A CA 1
ATOM 3314 C C . GLY A 1 440 ? 7.056 -8.863 -0.100 1.00 97.06 440 GLY A C 1
ATOM 3315 O O . GLY A 1 440 ? 7.374 -9.681 0.755 1.00 97.06 440 GLY A O 1
ATOM 3316 N N . GLY A 1 441 ? 7.348 -7.567 0.023 1.00 96.00 441 GLY A N 1
ATOM 3317 C CA . GLY A 1 441 ? 7.992 -6.962 1.182 1.00 96.00 441 GLY A CA 1
ATOM 3318 C C . GLY A 1 441 ? 9.441 -7.375 1.425 1.00 96.00 441 GLY A C 1
ATOM 3319 O O . GLY A 1 441 ? 10.245 -7.470 0.490 1.00 96.00 441 GLY A O 1
ATOM 3320 N N . MET A 1 442 ? 9.790 -7.505 2.706 1.00 94.88 442 MET A N 1
ATOM 3321 C CA . MET A 1 442 ? 11.138 -7.839 3.166 1.00 94.88 442 MET A CA 1
ATOM 3322 C C . MET A 1 442 ? 11.483 -9.313 2.910 1.00 94.88 442 MET A C 1
ATOM 3324 O O . MET A 1 442 ? 10.620 -10.141 2.615 1.00 94.88 442 MET A O 1
ATOM 3328 N N . MET A 1 443 ? 12.777 -9.631 2.992 1.00 95.75 443 MET A N 1
ATOM 3329 C CA . MET A 1 443 ? 13.294 -10.953 2.637 1.00 95.75 443 MET A CA 1
ATOM 3330 C C . MET A 1 443 ? 12.798 -12.075 3.550 1.00 95.75 443 MET A C 1
ATOM 3332 O O . MET A 1 443 ? 12.622 -13.200 3.091 1.00 95.75 443 MET A O 1
ATOM 3336 N N . ASP A 1 444 ? 12.484 -11.761 4.806 1.00 94.88 444 ASP A N 1
ATOM 3337 C CA . ASP A 1 444 ? 11.822 -12.685 5.725 1.00 94.88 444 ASP A CA 1
ATOM 3338 C C . ASP A 1 444 ? 10.495 -13.202 5.144 1.00 94.88 444 ASP A C 1
ATOM 3340 O O . ASP A 1 444 ? 10.266 -14.411 5.119 1.00 94.88 444 ASP A O 1
ATOM 3344 N N . ASN A 1 445 ? 9.665 -12.317 4.584 1.00 97.25 445 ASN A N 1
ATOM 3345 C CA . ASN A 1 445 ? 8.410 -12.703 3.944 1.00 97.25 445 ASN A CA 1
ATOM 3346 C C . ASN A 1 445 ? 8.619 -13.399 2.591 1.00 97.25 445 ASN A C 1
ATOM 3348 O O . ASN A 1 445 ? 7.900 -14.350 2.287 1.00 97.25 445 ASN A O 1
ATOM 3352 N N . ILE A 1 446 ? 9.606 -12.976 1.791 1.00 98.00 446 ILE A N 1
ATOM 3353 C CA . ILE A 1 446 ? 9.959 -13.664 0.534 1.00 98.00 446 ILE A CA 1
ATOM 3354 C C . ILE A 1 446 ? 10.320 -15.129 0.803 1.00 98.00 446 ILE A C 1
ATOM 3356 O O . ILE A 1 446 ? 9.867 -16.015 0.078 1.00 98.00 446 ILE A O 1
ATOM 3360 N N . ILE A 1 447 ? 11.092 -15.394 1.859 1.00 97.38 447 ILE A N 1
ATOM 3361 C CA . ILE A 1 447 ? 11.474 -16.750 2.262 1.00 97.38 447 ILE A CA 1
ATOM 3362 C C . ILE A 1 447 ? 10.273 -17.494 2.852 1.00 97.38 447 ILE A C 1
ATOM 3364 O O . ILE A 1 447 ? 9.975 -18.602 2.404 1.00 97.38 447 ILE A O 1
ATOM 3368 N N . ALA A 1 448 ? 9.547 -16.886 3.797 1.00 96.69 448 ALA A N 1
ATOM 3369 C CA . ALA A 1 448 ? 8.401 -17.514 4.460 1.00 96.69 448 ALA A CA 1
ATOM 3370 C C . ALA A 1 448 ? 7.298 -17.920 3.468 1.00 96.69 448 ALA A C 1
ATOM 3372 O O . ALA A 1 448 ? 6.796 -19.040 3.525 1.00 96.69 448 ALA A O 1
ATOM 3373 N N . SER A 1 449 ? 6.992 -17.048 2.501 1.00 97.81 449 SER A N 1
ATOM 3374 C CA . SER A 1 449 ? 6.012 -17.304 1.436 1.00 97.81 449 SER A CA 1
ATOM 3375 C C . SER A 1 449 ? 6.598 -18.068 0.240 1.00 97.81 449 SER A C 1
ATOM 3377 O O . SER A 1 449 ? 5.917 -18.269 -0.767 1.00 97.81 449 SER A O 1
ATOM 3379 N N . LYS A 1 450 ? 7.865 -18.494 0.321 1.00 98.19 450 LYS A N 1
ATOM 3380 C CA . LYS A 1 450 ? 8.574 -19.261 -0.710 1.00 98.19 450 LYS A CA 1
ATOM 3381 C C . LYS A 1 450 ? 8.527 -18.593 -2.098 1.00 98.19 450 LYS A C 1
ATOM 3383 O O . LYS A 1 450 ? 8.373 -19.254 -3.120 1.00 98.19 450 LYS A O 1
ATOM 3388 N N . LEU A 1 451 ? 8.662 -17.269 -2.144 1.00 98.50 451 LEU A N 1
ATOM 3389 C CA . LEU A 1 451 ? 8.535 -16.458 -3.363 1.00 98.50 451 LEU A CA 1
ATOM 3390 C C . LEU A 1 451 ? 9.820 -16.417 -4.203 1.00 98.50 451 LEU A C 1
ATOM 3392 O O . LEU A 1 451 ? 9.829 -15.816 -5.268 1.00 98.50 451 LEU A O 1
ATOM 3396 N N . TYR A 1 452 ? 10.897 -17.067 -3.768 1.00 97.50 452 TYR A N 1
ATOM 3397 C CA . TYR A 1 452 ? 12.163 -17.144 -4.507 1.00 97.50 452 TYR A CA 1
ATOM 3398 C C . TYR A 1 452 ? 12.162 -18.193 -5.638 1.00 97.50 452 TYR A C 1
ATOM 3400 O O . TYR A 1 452 ? 13.121 -18.287 -6.395 1.00 97.50 452 TYR A O 1
ATOM 3408 N N . ARG A 1 453 ? 11.099 -19.001 -5.761 1.00 97.88 453 ARG A N 1
ATOM 3409 C CA . ARG A 1 453 ? 10.954 -20.038 -6.798 1.00 97.88 453 ARG A CA 1
ATOM 3410 C C . ARG A 1 453 ? 9.497 -20.188 -7.252 1.00 97.88 453 ARG A C 1
ATOM 3412 O O . ARG A 1 453 ? 8.601 -20.041 -6.410 1.00 97.88 453 ARG A O 1
ATOM 3419 N N . PRO A 1 454 ? 9.243 -20.520 -8.528 1.00 98.25 454 PRO A N 1
ATOM 3420 C CA . PRO A 1 454 ? 7.888 -20.647 -9.052 1.00 98.25 454 PRO A CA 1
ATOM 3421 C C . PRO A 1 454 ? 7.142 -21.828 -8.425 1.00 98.25 454 PRO A C 1
ATOM 3423 O O . PRO A 1 454 ? 7.700 -22.908 -8.233 1.00 98.25 454 PRO A O 1
ATOM 3426 N N . GLY A 1 455 ? 5.864 -21.616 -8.116 1.00 98.25 455 GLY A N 1
ATOM 3427 C CA . GLY A 1 455 ? 4.888 -22.693 -7.953 1.00 98.25 455 GLY A CA 1
ATOM 3428 C C . GLY A 1 455 ? 4.039 -22.858 -9.214 1.00 98.25 455 GLY A C 1
ATOM 3429 O O . GLY A 1 455 ? 4.531 -22.682 -10.328 1.00 98.25 455 GLY A O 1
ATOM 3430 N N . SER A 1 456 ? 2.759 -23.191 -9.051 1.00 98.38 456 SER A N 1
ATOM 3431 C CA . SER A 1 456 ? 1.843 -23.460 -10.174 1.00 98.38 456 SER A CA 1
ATOM 3432 C C . SER A 1 456 ? 0.533 -22.675 -10.117 1.00 98.38 456 SER A C 1
ATOM 3434 O O . SER A 1 456 ? -0.329 -22.882 -10.966 1.00 98.38 456 SER A O 1
ATOM 3436 N N . VAL A 1 457 ? 0.370 -21.768 -9.148 1.00 98.69 457 VAL A N 1
ATOM 3437 C CA . VAL A 1 457 ? -0.860 -20.979 -8.992 1.00 98.69 457 VAL A CA 1
ATOM 3438 C C . VAL A 1 457 ? -0.611 -19.520 -9.338 1.00 98.69 457 VAL A C 1
ATOM 3440 O O . VAL A 1 457 ? 0.205 -18.855 -8.702 1.00 98.69 457 VAL A O 1
ATOM 3443 N N . ALA A 1 458 ? -1.319 -19.009 -10.341 1.00 98.44 458 ALA A N 1
ATOM 3444 C CA . ALA A 1 458 ? -1.336 -17.587 -10.656 1.00 98.44 458 ALA A CA 1
ATOM 3445 C C . ALA A 1 458 ? -2.546 -16.904 -10.005 1.00 98.44 458 ALA A C 1
ATOM 3447 O O . ALA A 1 458 ? -3.601 -17.523 -9.859 1.00 98.44 458 ALA A O 1
ATOM 3448 N N . TYR A 1 459 ? -2.412 -15.631 -9.632 1.00 98.56 459 TYR A N 1
ATOM 3449 C CA . TYR A 1 459 ? -3.532 -14.848 -9.111 1.00 98.56 459 TYR A CA 1
ATOM 3450 C C . TYR A 1 459 ? -3.531 -13.411 -9.630 1.00 98.56 459 TYR A C 1
ATOM 3452 O O . TYR A 1 459 ? -2.502 -12.840 -9.996 1.00 98.56 459 TYR A O 1
ATOM 3460 N N . VAL A 1 460 ? -4.713 -12.802 -9.572 1.00 98.25 460 VAL A N 1
ATOM 3461 C CA . VAL A 1 460 ? -4.920 -11.374 -9.790 1.00 98.25 460 VAL A CA 1
ATOM 3462 C C . VAL A 1 460 ? -5.769 -10.807 -8.652 1.00 98.25 460 VAL A C 1
ATOM 3464 O O . VAL A 1 460 ? -6.724 -11.438 -8.208 1.00 98.25 460 VAL A O 1
ATOM 3467 N N . SER A 1 461 ? -5.404 -9.633 -8.143 1.00 97.00 461 SER A N 1
ATOM 3468 C CA . SER A 1 461 ? -6.109 -8.933 -7.060 1.00 97.00 461 SER A CA 1
ATOM 3469 C C . SER A 1 461 ? -6.176 -7.438 -7.364 1.00 97.00 461 SER A C 1
ATOM 3471 O O . SER A 1 461 ? -5.297 -6.913 -8.035 1.00 97.00 461 SER A O 1
ATOM 3473 N N . LYS A 1 462 ? -7.168 -6.713 -6.837 1.00 96.00 462 LYS A N 1
ATOM 3474 C CA . LYS A 1 462 ? -7.105 -5.239 -6.801 1.00 96.00 462 LYS A CA 1
ATOM 3475 C C . LYS A 1 462 ? -6.132 -4.747 -5.730 1.00 96.00 462 LYS A C 1
ATOM 3477 O O . LYS A 1 462 ? -5.279 -3.903 -5.981 1.00 96.00 462 LYS A O 1
ATOM 3482 N N . SER A 1 463 ? -6.237 -5.305 -4.523 1.00 94.31 463 SER A N 1
ATOM 3483 C CA . SER A 1 463 ? -5.478 -4.852 -3.358 1.00 94.31 463 SER A CA 1
ATOM 3484 C C . SER A 1 463 ? -4.081 -5.469 -3.307 1.00 94.31 463 SER A C 1
ATOM 3486 O O . SER A 1 463 ? -3.938 -6.693 -3.265 1.00 94.31 463 SER A O 1
ATOM 3488 N N . GLY A 1 464 ? -3.060 -4.614 -3.197 1.00 93.94 464 GLY A N 1
ATOM 3489 C CA . GLY A 1 464 ? -1.682 -5.041 -2.942 1.00 93.94 464 GLY A CA 1
ATOM 3490 C C . GLY A 1 464 ? -1.470 -5.652 -1.551 1.00 93.94 464 GLY A C 1
ATOM 3491 O O . GLY A 1 464 ? -0.650 -6.545 -1.379 1.00 93.94 464 GLY A O 1
ATOM 3492 N N . GLY A 1 465 ? -2.215 -5.216 -0.530 1.00 92.50 465 GLY A N 1
ATOM 3493 C CA . GLY A 1 465 ? -2.158 -5.856 0.792 1.00 92.50 465 GLY A CA 1
ATOM 3494 C C . GLY A 1 465 ? -2.689 -7.291 0.745 1.00 92.50 465 GLY A C 1
ATOM 3495 O O . GLY A 1 465 ? -2.061 -8.207 1.269 1.00 92.50 465 GLY A O 1
ATOM 3496 N N . MET A 1 466 ? -3.809 -7.494 0.045 1.00 96.69 466 MET A N 1
ATOM 3497 C CA . MET A 1 466 ? -4.392 -8.826 -0.121 1.00 96.69 466 MET A CA 1
ATOM 3498 C C . MET A 1 466 ? -3.596 -9.711 -1.081 1.00 96.69 466 MET A C 1
ATOM 3500 O O . MET A 1 466 ? -3.599 -10.919 -0.891 1.00 96.69 466 MET A O 1
ATOM 3504 N N . SER A 1 467 ? -2.868 -9.160 -2.062 1.00 97.88 467 SER A N 1
ATOM 3505 C CA . SER A 1 467 ? -1.972 -9.980 -2.894 1.00 97.88 467 SER A CA 1
ATOM 3506 C C . SER A 1 467 ? -0.870 -10.638 -2.065 1.00 97.88 467 SER A C 1
ATOM 3508 O O . SER A 1 467 ? -0.537 -11.800 -2.281 1.00 97.88 467 SER A O 1
ATOM 3510 N N . ASN A 1 468 ? -0.346 -9.942 -1.055 1.00 97.69 468 ASN A N 1
ATOM 3511 C CA . ASN A 1 468 ? 0.646 -10.536 -0.170 1.00 97.69 468 ASN A CA 1
ATOM 3512 C C . ASN A 1 468 ? 0.029 -11.530 0.830 1.00 97.69 468 ASN A C 1
ATOM 3514 O O . ASN A 1 468 ? 0.666 -12.513 1.195 1.00 97.69 468 ASN A O 1
ATOM 3518 N N . GLU A 1 469 ? -1.233 -11.331 1.214 1.00 98.12 469 GLU A N 1
ATOM 3519 C CA . GLU A 1 469 ? -1.994 -12.350 1.943 1.00 98.12 469 GLU A CA 1
ATOM 3520 C C . GLU A 1 469 ? -2.213 -13.612 1.088 1.00 98.12 469 GLU A C 1
ATOM 3522 O O . GLU A 1 469 ? -2.040 -14.723 1.583 1.00 98.12 469 GLU A O 1
ATOM 3527 N N . LEU A 1 470 ? -2.504 -13.459 -0.211 1.00 98.31 470 LEU A N 1
ATOM 3528 C CA . LEU A 1 470 ? -2.588 -14.575 -1.157 1.00 98.31 470 LEU A CA 1
ATOM 3529 C C . LEU A 1 470 ? -1.246 -15.301 -1.293 1.00 98.31 470 LEU A C 1
ATOM 3531 O O . LEU A 1 470 ? -1.236 -16.526 -1.277 1.00 98.31 470 LEU A O 1
ATOM 3535 N N . ASN A 1 471 ? -0.118 -14.582 -1.359 1.00 98.38 471 ASN A N 1
ATOM 3536 C CA . ASN A 1 471 ? 1.208 -15.214 -1.353 1.00 98.38 471 ASN A CA 1
ATOM 3537 C C . ASN A 1 471 ? 1.393 -16.127 -0.133 1.00 98.38 471 ASN A C 1
ATOM 3539 O O . ASN A 1 471 ? 1.823 -17.270 -0.285 1.00 98.38 471 ASN A O 1
ATOM 3543 N N . ASN A 1 472 ? 1.021 -15.647 1.056 1.00 98.25 472 ASN A N 1
ATOM 3544 C CA . ASN A 1 472 ? 1.089 -16.433 2.284 1.00 98.25 472 ASN A CA 1
ATOM 3545 C C . ASN A 1 472 ? 0.177 -17.665 2.216 1.00 98.25 472 ASN A C 1
ATOM 3547 O O . ASN A 1 472 ? 0.662 -18.788 2.347 1.00 98.25 472 ASN A O 1
ATOM 3551 N N . ILE A 1 473 ? -1.112 -17.482 1.913 1.00 97.94 473 ILE A N 1
ATOM 3552 C CA . ILE A 1 473 ? -2.091 -18.579 1.823 1.00 97.94 473 ILE A CA 1
ATOM 3553 C C . ILE A 1 473 ? -1.642 -19.643 0.813 1.00 97.94 473 ILE A C 1
ATOM 3555 O O . ILE A 1 473 ? -1.640 -20.836 1.124 1.00 97.94 473 ILE A O 1
ATOM 3559 N N . LEU A 1 474 ? -1.220 -19.235 -0.386 1.00 98.12 474 LEU A N 1
ATOM 3560 C CA . LEU A 1 474 ? -0.788 -20.155 -1.438 1.00 98.12 474 LEU A CA 1
ATOM 3561 C C . LEU A 1 474 ? 0.500 -20.893 -1.066 1.00 98.12 474 LEU A C 1
ATOM 3563 O O . LEU A 1 474 ? 0.648 -22.059 -1.423 1.00 98.12 474 LEU A O 1
ATOM 3567 N N . SER A 1 475 ? 1.413 -20.264 -0.324 1.00 97.44 475 SER A N 1
ATOM 3568 C CA . SER A 1 475 ? 2.642 -20.921 0.141 1.00 97.44 475 SER A CA 1
ATOM 3569 C C . SER A 1 475 ? 2.392 -22.055 1.147 1.00 97.44 475 SER A C 1
ATOM 3571 O O . SER A 1 475 ? 3.213 -22.980 1.247 1.00 97.44 475 SER A O 1
ATOM 3573 N N . LEU A 1 476 ? 1.268 -21.976 1.871 1.00 96.56 476 LEU A N 1
ATOM 3574 C CA . LEU A 1 476 ? 0.829 -22.942 2.878 1.00 96.56 476 LEU A CA 1
ATOM 3575 C C . LEU A 1 476 ? -0.052 -24.046 2.283 1.00 96.56 476 LEU A C 1
ATOM 3577 O O . LEU A 1 476 ? -0.006 -25.180 2.746 1.00 96.56 476 LEU A O 1
ATOM 3581 N N . THR A 1 477 ? -0.847 -23.727 1.259 1.00 97.38 477 THR A N 1
ATOM 3582 C CA . THR A 1 477 ? -1.892 -24.625 0.725 1.00 97.38 477 THR A CA 1
ATOM 3583 C C . THR A 1 477 ? -1.557 -25.244 -0.631 1.00 97.38 477 THR A C 1
ATOM 3585 O O . THR A 1 477 ? -2.250 -26.152 -1.081 1.00 97.38 477 THR A O 1
ATOM 3588 N N . THR A 1 478 ? -0.502 -24.774 -1.302 1.00 98.12 478 THR A N 1
ATOM 3589 C CA . THR A 1 478 ? -0.110 -25.215 -2.650 1.00 98.12 478 THR A CA 1
ATOM 3590 C C . THR A 1 478 ? 1.417 -25.331 -2.764 1.00 98.12 478 THR A C 1
ATOM 3592 O O . THR A 1 478 ? 2.147 -25.147 -1.788 1.00 98.12 478 THR A O 1
ATOM 3595 N N . ASN A 1 479 ? 1.943 -25.601 -3.964 1.00 97.31 479 ASN A N 1
ATOM 3596 C CA . ASN A 1 479 ? 3.386 -25.515 -4.222 1.00 97.31 479 ASN A CA 1
ATOM 3597 C C . ASN A 1 479 ? 3.902 -24.060 -4.350 1.00 97.31 479 ASN A C 1
ATOM 3599 O O . ASN A 1 479 ? 5.117 -23.838 -4.379 1.00 97.31 479 ASN A O 1
ATOM 3603 N N . GLY A 1 480 ? 3.009 -23.065 -4.354 1.00 98.06 480 GLY A N 1
ATOM 3604 C CA . GLY A 1 480 ? 3.309 -21.635 -4.281 1.00 98.06 480 GLY A CA 1
ATOM 3605 C C . GLY A 1 480 ? 2.826 -20.832 -5.492 1.00 98.06 480 GLY A C 1
ATOM 3606 O O . GLY A 1 480 ? 2.258 -21.362 -6.450 1.00 98.06 480 GLY A O 1
ATOM 3607 N N . THR A 1 481 ? 3.089 -19.528 -5.446 1.00 98.62 481 THR A N 1
ATOM 3608 C CA . THR A 1 481 ? 2.737 -18.582 -6.511 1.00 98.62 481 THR A CA 1
ATOM 3609 C C . THR A 1 481 ? 3.596 -18.808 -7.765 1.00 98.62 481 THR A C 1
ATOM 3611 O O . THR A 1 481 ? 4.818 -18.922 -7.673 1.00 98.62 481 THR A O 1
ATOM 3614 N N . TYR A 1 482 ? 2.972 -18.854 -8.943 1.00 98.56 482 TYR A N 1
ATOM 3615 C CA . TYR A 1 482 ? 3.643 -18.788 -10.248 1.00 98.56 482 TYR A CA 1
ATOM 3616 C C . TYR A 1 482 ? 3.806 -17.335 -10.712 1.00 98.56 482 TYR A C 1
ATOM 3618 O O . TYR A 1 482 ? 4.905 -16.903 -11.041 1.00 98.56 482 TYR A O 1
ATOM 3626 N N . GLU A 1 483 ? 2.715 -16.565 -10.701 1.00 98.56 483 GLU A N 1
ATOM 3627 C CA . GLU A 1 483 ? 2.705 -15.139 -11.035 1.00 98.56 483 GLU A CA 1
ATOM 3628 C C . GLU A 1 483 ? 1.512 -14.466 -10.346 1.00 98.56 483 GLU A C 1
ATOM 3630 O O . GLU A 1 483 ? 0.390 -14.969 -10.394 1.00 98.56 483 GLU A O 1
ATOM 3635 N N . GLY A 1 484 ? 1.758 -13.355 -9.658 1.00 98.44 484 GLY A N 1
ATOM 3636 C CA . GLY A 1 484 ? 0.757 -12.639 -8.879 1.00 98.44 484 GLY A CA 1
ATOM 3637 C C . GLY A 1 484 ? 0.751 -11.158 -9.218 1.00 98.44 484 GLY A C 1
ATOM 3638 O O . GLY A 1 484 ? 1.758 -10.483 -9.005 1.00 98.44 484 GLY A O 1
ATOM 3639 N N . ILE A 1 485 ? -0.376 -10.638 -9.708 1.00 98.50 485 ILE A N 1
ATOM 3640 C CA . ILE A 1 485 ? -0.517 -9.224 -10.087 1.00 98.50 485 ILE A CA 1
ATOM 3641 C C . ILE A 1 485 ? -1.564 -8.537 -9.210 1.00 98.50 485 ILE A C 1
ATOM 3643 O O . ILE A 1 485 ? -2.692 -9.012 -9.070 1.00 98.50 485 ILE A O 1
ATOM 3647 N N . ALA A 1 486 ? -1.200 -7.391 -8.636 1.00 98.25 486 ALA A N 1
ATOM 3648 C CA . ALA A 1 486 ? -2.152 -6.445 -8.079 1.00 98.25 486 ALA A CA 1
ATOM 3649 C C . ALA A 1 486 ? -2.460 -5.378 -9.145 1.00 98.25 486 ALA A C 1
ATOM 3651 O O . ALA A 1 486 ? -1.590 -4.585 -9.496 1.00 98.25 486 ALA A O 1
ATOM 3652 N N . ILE A 1 487 ? -3.680 -5.347 -9.683 1.00 97.94 487 ILE A N 1
ATOM 3653 C CA . ILE A 1 487 ? -4.048 -4.401 -10.755 1.00 97.94 487 ILE A CA 1
ATOM 3654 C C . ILE A 1 487 ? -4.261 -2.973 -10.250 1.00 97.94 487 ILE A C 1
ATOM 3656 O O . ILE A 1 487 ? -4.183 -2.046 -11.044 1.00 97.94 487 ILE A O 1
ATOM 3660 N N . GLY A 1 488 ? -4.483 -2.804 -8.944 1.00 96.25 488 GLY A N 1
ATOM 3661 C CA . GLY A 1 488 ? -4.711 -1.510 -8.311 1.00 96.25 488 GLY A CA 1
ATOM 3662 C C . GLY A 1 488 ? -6.162 -1.246 -7.914 1.00 96.25 488 GLY A C 1
ATOM 3663 O O . GLY A 1 488 ? -7.079 -1.996 -8.264 1.00 96.25 488 GLY A O 1
ATOM 3664 N N . GLY A 1 489 ? -6.341 -0.211 -7.091 1.00 93.38 489 GLY A N 1
ATOM 3665 C CA . GLY A 1 489 ? -7.629 0.176 -6.503 1.00 93.38 489 GLY A CA 1
ATOM 3666 C C . GLY A 1 489 ? -8.453 1.174 -7.321 1.00 93.38 489 GLY A C 1
ATOM 3667 O O . GLY A 1 489 ? -9.630 1.353 -7.006 1.00 93.38 489 GLY A O 1
ATOM 3668 N N . ASP A 1 490 ? -7.859 1.788 -8.345 1.00 93.19 490 ASP A N 1
ATOM 3669 C CA . ASP A 1 490 ? -8.506 2.816 -9.166 1.00 93.19 490 ASP A CA 1
ATOM 3670 C C . ASP A 1 490 ? -9.662 2.246 -10.018 1.00 93.19 490 ASP A C 1
ATOM 3672 O O . ASP A 1 490 ? -9.851 1.026 -10.141 1.00 93.19 490 ASP A O 1
ATOM 3676 N N . ARG A 1 491 ? -10.495 3.156 -10.538 1.00 92.31 491 ARG A N 1
ATOM 3677 C CA . ARG A 1 491 ? -11.761 2.850 -11.216 1.00 92.31 491 ARG A CA 1
ATOM 3678 C C . ARG A 1 491 ? -11.600 2.368 -12.653 1.00 92.31 491 ARG A C 1
ATOM 3680 O O . ARG A 1 491 ? -10.847 3.012 -13.415 1.00 92.31 491 ARG A O 1
#

Foldseek 3Di:
DDDDDQVLCCVPCFLVQQQVQDPDDDDPDDDDDSPHHDTDDDADPPPDGCDPLQVVQVVLCVVDLKHKGKDFDALQAQEAEEEAFPVLLVVQQVLCVVVPRNVRYGMGIYIGPQDFLQSLLSSLLSRLVSNLDDAADPVFHEYEYFFFADLAHALLGSLNSNLVSCVVNLVSNVRNLYAYEEEYHAHNNVNSQVSQVVSCVVSVHHYHGYYLVDARNPVSCVRVVNDDPPPDDDDPDDPPDDDDDDDDDDDDDDDDDPPDDPPPPQDPQWDDDPLEIDGDADAADDDDLVPQWFLLAAEEEEDDQQPLQQQQLVLNLLLVRNDGNYQAYEDLVDDWDWDWHDNPPTIYIHIYHNAPVVSCVVRVHHAEYQYPDELVCQLVNLVSVLVDLSHAEYEAAYDSHRPVSVVVSVVSCVVSNHHYQDDAEQWWAAASIGDRGSQLHHPVSCVQLVSNHAWDDEDEAQISSVQSSVSNVCSRVGVGYRIYTHSYDHD